Protein AF-A0A8H6ILG1-F1 (afdb_monomer)

Sequence (383 aa):
STLLLEAGDDTRDDPLTKLATGLTTLPLHDANSWSFWVRHQSASDEGELRNNQLTWKFPNGSYWVSNGAGAPAEAKLMGVWCPRGVTVGGSSVVNAMATFLPNDSEWDYVANITGDASWRRISEMIEKNHYLPEGTPGHGFDGHFETNLGNGSQYLDNPGLIDVYKAMVGSIGQDPEKVIEMLSSDPNFLGEDRDTTEGLWGLPFHAKANWERYSSRDYIYATLDAKKEKGSCKYPLTLSTTSLATKILFDEAEGARPKAIGVEYLKGACVYGADERHNATTKGEVKQAFACREVIVAGGAFNWPQILQLSGIGNREELEALDIKVIADLPGVGRNLQDNQEYPVVGHAQLNLTAEPNPNAPVCAKGQPDDPCLELWEKGLGP

InterPro domains:
  IPR000172 Glucose-methanol-choline oxidoreductase, N-terminal [PF00732] (237-340)
  IPR012132 Glucose-methanol-choline oxidoreductase [PTHR11552] (3-350)
  IPR036188 FAD/NAD(P)-binding domain superfamily [G3DSA:3.50.50.60] (1-365)
  IPR036188 FAD/NAD(P)-binding domain superfamily [SSF51905] (72-355)

Nearest PDB structures (foldseek):
  8il5-assembly1_A  TM=7.797E-01  e=4.054E-11  Phanerodontia chrysosporium
  4h7u-assembly1_A  TM=6.834E-01  e=1.759E-11  Macropsalliota meleagris
  8il4-assembly2_D-2  TM=7.835E-01  e=1.259E-10  Polyporus arcularius HHB13444
  8jm3-assembly1_A  TM=6.374E-01  e=6.301E-10  Prunus dulcis
  6jby-assembly1_A  TM=6.364E-01  e=7.100E-10  Prunus dulcis

Mean predicted aligned error: 6.46 Å

Foldseek 3Di:
DAEAEAQAAACVVQVLLFALLVQVPQLVDLRWKFKAADFPDPPPDLVSLVDQQWWWAAPVGDIDGGSPVVDDPRTHTRHHIDMWTGHQQINLSHDNLFDADDDVVVLVVVCVVVVNNCSSCVQQAAEQEDDDPPPQPQHHNPHPQYKYWDQLVVCVLFVVVLVVQLVVCVVVVHHSVCSSVALRADLRHDDPCSVPDDGRHHGMGSAHNLRTRDGVSVVLVCQQCDADPVRHRPDPYHYDYSKAWQEFDWDCPPPDQTDGFWTKTWRFHPQDPSRPPDDPPGGTDIDIDTDPPDDDDDPPLPVSLNRCLQHQAEAPVVSVVVVHHHSHHDPCRSPDDDDDDDDDDDDDDPDDRDRDDPPPADDAPSSDPPGPQSVCSVVSRHD

Solvent-accessible surface area (backbone atoms only — not comparable to full-atom values): 22101 Å² total; per-residue (Å²): 120,47,82,45,71,30,48,26,51,83,55,85,85,43,64,51,55,31,43,67,80,25,52,86,53,41,63,76,35,63,79,38,22,28,61,41,57,50,66,95,51,59,94,85,39,76,74,46,48,69,39,60,62,26,30,27,38,36,89,88,69,52,76,46,75,26,36,58,70,89,57,57,91,76,38,43,80,58,24,33,77,50,71,43,32,32,26,67,38,27,41,53,50,41,49,88,40,70,58,74,72,76,49,67,69,57,37,51,50,52,17,64,79,69,71,40,72,63,61,72,45,46,63,33,61,37,20,18,50,64,68,65,67,89,87,46,75,70,58,14,70,82,33,79,49,28,29,30,52,62,86,38,63,81,52,68,59,22,63,58,48,45,54,53,50,24,52,53,36,42,74,75,73,42,68,38,88,46,45,60,61,28,40,42,33,71,71,65,54,70,56,100,51,49,88,71,63,83,79,66,52,26,72,34,27,34,13,36,91,86,56,36,45,40,33,61,32,54,58,54,49,55,44,56,67,33,55,39,98,87,69,46,67,58,47,60,62,44,81,39,58,19,20,38,72,50,26,58,36,70,46,69,58,86,97,52,81,71,36,68,39,28,37,35,26,31,43,29,70,46,58,49,85,45,28,76,78,36,51,98,82,53,63,50,47,84,45,78,50,78,36,96,80,68,81,85,84,82,54,52,93,73,43,38,33,51,27,36,39,67,41,12,36,16,35,52,72,66,31,54,75,68,76,36,67,75,73,40,78,38,66,65,54,78,50,88,86,80,81,84,87,82,78,91,85,86,79,85,71,96,61,83,62,71,57,72,76,60,90,87,55,74,78,62,54,81,75,42,93,88,19,59,32,54,62,28,36,80,70,76,71,33,125

Radius of gyration: 24.08 Å; Cα contacts (8 Å, |Δi|>4): 654; chains: 1; bounding box: 63×50×61 Å

Structure (mmCIF, N/CA/C/O backbone):
data_AF-A0A8H6ILG1-F1
#
_entry.id   AF-A0A8H6ILG1-F1
#
loop_
_atom_site.group_PDB
_atom_site.id
_atom_site.type_symbol
_atom_site.label_atom_id
_atom_site.label_alt_id
_atom_site.label_comp_id
_atom_site.label_asym_id
_atom_site.label_entity_id
_atom_site.label_seq_id
_atom_site.pdbx_PDB_ins_code
_atom_site.Cartn_x
_atom_site.Cartn_y
_atom_site.Cartn_z
_atom_site.occupancy
_atom_site.B_iso_or_equiv
_atom_site.auth_seq_id
_atom_site.auth_comp_id
_atom_site.auth_asym_id
_atom_site.auth_atom_id
_atom_site.pdbx_PDB_model_num
ATOM 1 N N . SER A 1 1 ? -22.617 11.032 6.880 1.00 91.12 1 SER A N 1
ATOM 2 C CA . SER A 1 1 ? -21.202 11.421 6.962 1.00 91.12 1 SER A CA 1
ATOM 3 C C . SER A 1 1 ? -20.374 10.168 7.139 1.00 91.12 1 SER A C 1
ATOM 5 O O . SER A 1 1 ? -20.926 9.164 7.577 1.00 91.12 1 SER A O 1
ATOM 7 N N . THR A 1 2 ? -19.096 10.236 6.789 1.00 96.81 2 THR A N 1
ATOM 8 C CA . THR A 1 2 ? -18.113 9.158 6.923 1.00 96.81 2 THR A CA 1
ATOM 9 C C . THR A 1 2 ? -16.919 9.710 7.690 1.00 96.81 2 THR A C 1
ATOM 11 O O . THR A 1 2 ? -16.457 10.807 7.377 1.00 96.81 2 THR A O 1
ATOM 14 N N . LEU A 1 3 ? -16.444 8.976 8.695 1.00 98.12 3 LEU A N 1
ATOM 15 C CA . LEU A 1 3 ? -15.212 9.282 9.418 1.00 98.12 3 LEU A CA 1
ATOM 16 C C . LEU A 1 3 ? -14.124 8.316 8.949 1.00 98.12 3 LEU A C 1
ATOM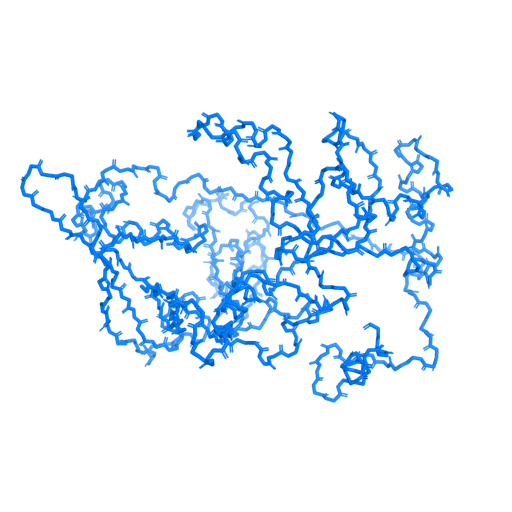 18 O O . LEU A 1 3 ? -14.300 7.106 9.063 1.00 98.12 3 LEU A O 1
ATOM 22 N N . LEU A 1 4 ? -13.020 8.858 8.448 1.00 97.94 4 LEU A N 1
ATOM 23 C CA . LEU A 1 4 ? -11.803 8.121 8.136 1.00 97.94 4 LEU A CA 1
ATOM 24 C C . LEU A 1 4 ? -10.785 8.367 9.252 1.00 97.94 4 LEU A C 1
ATOM 26 O O . LEU A 1 4 ? -10.387 9.510 9.490 1.00 97.94 4 LEU A O 1
ATOM 30 N N . LEU A 1 5 ? -10.400 7.298 9.947 1.00 97.69 5 LEU A N 1
ATOM 31 C CA . LEU A 1 5 ? -9.332 7.314 10.943 1.00 97.69 5 LEU A CA 1
ATOM 32 C C . LEU A 1 5 ? -8.036 6.861 10.271 1.00 97.69 5 LEU A C 1
ATOM 34 O O . LEU A 1 5 ? -7.987 5.762 9.728 1.00 97.69 5 LEU A O 1
ATOM 38 N N . GLU A 1 6 ? -7.014 7.706 10.322 1.00 96.00 6 GLU A N 1
ATOM 39 C CA . GLU A 1 6 ? -5.663 7.401 9.857 1.00 96.00 6 GLU A CA 1
ATOM 40 C C . GLU A 1 6 ? -4.721 7.466 11.057 1.00 96.00 6 GLU A C 1
ATOM 42 O O . GLU A 1 6 ? -4.732 8.446 11.804 1.00 96.00 6 GLU A O 1
ATOM 47 N N . ALA A 1 7 ? -3.927 6.421 11.265 1.00 93.81 7 ALA A N 1
ATOM 48 C CA . ALA A 1 7 ? -3.003 6.343 12.387 1.00 93.81 7 ALA A CA 1
ATOM 49 C C . ALA A 1 7 ? -1.766 7.227 12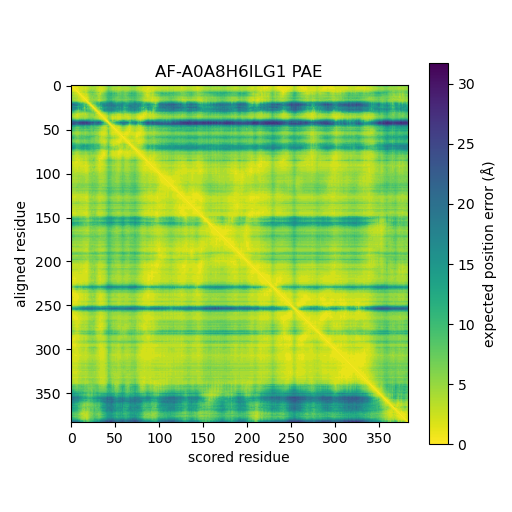.179 1.00 93.81 7 ALA A C 1
ATOM 51 O O . ALA A 1 7 ? -1.223 7.747 13.153 1.00 93.81 7 ALA A O 1
ATOM 52 N N . GLY A 1 8 ? -1.351 7.402 10.926 1.00 90.31 8 GLY A N 1
ATOM 53 C CA . GLY A 1 8 ? -0.235 8.239 10.521 1.00 90.31 8 GLY A CA 1
ATOM 54 C C . GLY A 1 8 ? -0.523 9.736 10.493 1.00 90.31 8 GLY A C 1
ATOM 55 O O . GLY A 1 8 ? -1.646 10.203 10.711 1.00 90.31 8 GLY A O 1
ATOM 56 N N . ASP A 1 9 ? 0.539 10.484 10.207 1.00 87.50 9 ASP A N 1
ATOM 57 C CA . ASP A 1 9 ? 0.499 11.925 9.971 1.00 87.50 9 ASP A CA 1
ATOM 58 C C . ASP A 1 9 ? -0.004 12.241 8.547 1.00 87.50 9 ASP A C 1
ATOM 60 O O . ASP A 1 9 ? -0.178 11.350 7.713 1.00 87.50 9 ASP A O 1
ATOM 64 N N . ASP A 1 10 ? -0.241 13.519 8.250 1.00 88.31 10 ASP A N 1
ATOM 65 C CA . ASP A 1 10 ? -0.501 13.999 6.887 1.00 88.31 10 ASP A CA 1
ATOM 66 C C . ASP A 1 10 ? 0.781 14.587 6.293 1.00 88.31 10 ASP A C 1
ATOM 68 O O . ASP A 1 10 ? 1.209 15.670 6.690 1.00 88.31 10 ASP A O 1
ATOM 72 N N . THR A 1 11 ? 1.390 13.879 5.342 1.00 85.31 11 THR A N 1
ATOM 73 C CA . THR A 1 11 ? 2.630 14.312 4.683 1.00 85.31 11 THR A CA 1
ATOM 74 C C . THR A 1 11 ? 2.393 14.869 3.280 1.00 85.31 11 THR A C 1
ATOM 76 O O . THR A 1 11 ? 3.296 14.891 2.451 1.00 85.31 11 THR A O 1
ATOM 79 N N . ARG A 1 12 ? 1.179 15.356 2.975 1.00 84.38 12 ARG A N 1
ATOM 80 C CA . ARG A 1 12 ? 0.837 15.919 1.650 1.00 84.38 12 ARG A CA 1
ATOM 81 C C . ARG A 1 12 ? 1.710 17.095 1.203 1.00 84.38 12 ARG A C 1
ATOM 83 O O . ARG A 1 12 ? 1.815 17.346 0.003 1.00 84.38 12 ARG A O 1
ATOM 90 N N . ASP A 1 13 ? 2.270 17.840 2.151 1.00 82.56 13 ASP A N 1
ATOM 91 C CA . ASP A 1 13 ? 3.081 19.027 1.873 1.00 82.56 13 ASP A CA 1
ATOM 92 C C . ASP A 1 13 ? 4.568 18.669 1.700 1.00 82.56 13 ASP A C 1
ATOM 94 O O . ASP A 1 13 ? 5.353 19.518 1.292 1.00 82.56 13 ASP A O 1
ATOM 98 N N . ASP A 1 14 ? 4.950 17.408 1.945 1.00 81.94 14 ASP A N 1
ATOM 99 C CA . ASP A 1 14 ? 6.295 16.903 1.677 1.00 81.94 14 ASP A CA 1
ATOM 100 C C . ASP A 1 14 ? 6.448 16.586 0.174 1.00 81.94 14 ASP A C 1
ATOM 102 O O . ASP A 1 14 ? 5.792 15.658 -0.324 1.00 81.94 14 ASP A O 1
ATOM 106 N N . PRO A 1 15 ? 7.297 17.323 -0.569 1.00 78.81 15 PRO A N 1
ATOM 107 C CA . PRO A 1 15 ? 7.504 17.099 -1.996 1.00 78.81 15 PRO A CA 1
ATOM 108 C C . PRO A 1 15 ? 8.065 15.706 -2.297 1.00 78.81 15 PRO A C 1
ATOM 110 O O . PRO A 1 15 ? 7.720 15.137 -3.332 1.00 78.81 15 PRO A O 1
ATOM 113 N N . LEU A 1 16 ? 8.842 15.096 -1.391 1.00 78.56 16 LEU A N 1
ATOM 114 C CA . LEU A 1 16 ? 9.379 13.749 -1.604 1.00 78.56 16 LEU A CA 1
ATOM 115 C C . LEU A 1 16 ? 8.256 12.738 -1.821 1.00 78.56 16 LEU A C 1
ATOM 117 O O . LEU A 1 16 ? 8.375 11.872 -2.680 1.00 78.56 16 LEU A O 1
ATOM 121 N N . THR A 1 17 ? 7.129 12.911 -1.128 1.00 82.31 17 THR A N 1
ATOM 122 C CA . THR A 1 17 ? 5.944 12.046 -1.235 1.00 82.31 17 THR A CA 1
ATOM 123 C C . THR A 1 17 ? 5.177 12.188 -2.553 1.00 82.31 17 THR A C 1
ATOM 125 O O . THR A 1 17 ? 4.172 11.505 -2.749 1.00 82.31 17 THR A O 1
ATOM 128 N N . LYS A 1 18 ? 5.608 13.092 -3.440 1.00 83.69 18 LYS A N 1
ATOM 129 C CA . LYS A 1 18 ? 5.038 13.329 -4.775 1.00 83.69 18 LYS A CA 1
ATOM 130 C C . LYS A 1 18 ? 6.015 12.976 -5.893 1.00 83.69 18 LYS A C 1
ATOM 132 O O . LYS A 1 18 ? 5.580 12.712 -7.008 1.00 83.69 18 LYS A O 1
ATOM 137 N N . LEU A 1 19 ? 7.315 12.955 -5.607 1.00 78.88 19 LEU A N 1
ATOM 138 C CA . LEU A 1 19 ? 8.342 12.665 -6.599 1.00 78.88 19 LEU A CA 1
ATOM 139 C C . LEU A 1 19 ? 8.470 11.165 -6.854 1.00 78.88 19 LEU A C 1
ATOM 141 O O . LEU A 1 19 ? 8.576 10.352 -5.931 1.00 78.88 19 LEU A O 1
ATOM 145 N N . ALA A 1 20 ? 8.582 10.813 -8.131 1.00 69.62 20 ALA A N 1
ATOM 146 C CA . ALA A 1 20 ? 8.884 9.455 -8.556 1.00 69.62 20 ALA A CA 1
ATOM 147 C C . ALA A 1 20 ? 10.245 8.957 -8.022 1.00 69.62 20 ALA A C 1
ATOM 149 O O . ALA A 1 20 ? 10.396 7.804 -7.616 1.00 69.62 20 ALA A O 1
ATOM 150 N N . THR A 1 21 ? 11.227 9.858 -7.945 1.00 63.06 21 THR A N 1
ATOM 151 C CA . THR A 1 21 ? 12.605 9.591 -7.498 1.00 63.06 21 THR A CA 1
ATOM 152 C C . THR A 1 21 ? 12.757 9.435 -5.981 1.00 63.06 21 THR A C 1
ATOM 154 O O . THR A 1 21 ? 13.784 8.922 -5.525 1.00 63.06 21 THR A O 1
ATOM 157 N N . GLY A 1 22 ? 11.731 9.789 -5.193 1.00 56.91 22 GLY A N 1
ATOM 158 C CA . GLY A 1 22 ? 11.708 9.615 -3.733 1.00 56.91 22 GLY A CA 1
ATOM 159 C C . GLY A 1 22 ? 11.769 8.150 -3.278 1.00 56.91 22 GLY A C 1
ATOM 160 O O . GLY A 1 22 ? 11.962 7.871 -2.098 1.00 56.91 22 GLY A O 1
ATOM 161 N N . LEU A 1 23 ? 11.658 7.198 -4.209 1.00 56.78 23 LEU A N 1
ATOM 162 C CA . LEU A 1 23 ? 11.645 5.761 -3.947 1.00 56.78 23 LEU A CA 1
ATOM 163 C C . LEU A 1 23 ? 12.811 5.252 -3.090 1.00 56.78 23 LEU A C 1
ATOM 165 O O . LEU A 1 23 ? 12.641 4.372 -2.252 1.00 56.78 23 LEU A O 1
ATOM 169 N N . THR A 1 24 ? 14.005 5.799 -3.314 1.00 55.28 24 THR A N 1
ATOM 170 C CA . THR A 1 24 ? 15.230 5.316 -2.657 1.00 55.28 24 THR A CA 1
ATOM 171 C C . THR A 1 24 ? 15.417 5.861 -1.241 1.00 55.28 24 THR A C 1
ATOM 173 O O . THR A 1 24 ? 16.261 5.356 -0.505 1.00 55.28 24 THR A O 1
ATOM 176 N N . THR A 1 25 ? 14.639 6.873 -0.847 1.00 57.50 25 THR A N 1
ATOM 177 C CA . THR A 1 25 ? 14.811 7.599 0.420 1.00 57.50 25 THR A CA 1
ATOM 178 C C . THR A 1 25 ? 13.567 7.553 1.308 1.00 57.50 25 THR A C 1
ATOM 180 O O . THR A 1 25 ? 13.701 7.455 2.524 1.00 57.50 25 THR A O 1
ATOM 183 N N . LEU A 1 26 ? 12.358 7.552 0.738 1.00 58.62 26 LEU A N 1
ATOM 184 C CA . LEU A 1 26 ? 11.092 7.629 1.479 1.00 58.62 26 LEU A CA 1
ATOM 185 C C . LEU A 1 26 ? 10.815 6.466 2.444 1.00 58.62 26 LEU A C 1
ATOM 187 O O . LEU A 1 26 ? 10.405 6.747 3.571 1.00 58.62 26 LEU A O 1
ATOM 191 N N . PRO A 1 27 ? 11.025 5.182 2.079 1.00 56.62 27 PRO A N 1
ATOM 192 C CA . PRO A 1 27 ? 10.771 4.075 3.006 1.00 56.62 27 PRO A CA 1
ATOM 193 C C . PRO A 1 27 ? 11.691 4.096 4.236 1.00 56.62 27 PRO A C 1
ATOM 195 O O . PRO A 1 27 ? 11.385 3.453 5.239 1.00 56.62 27 PRO A O 1
ATOM 198 N N . LEU A 1 28 ? 12.803 4.835 4.154 1.00 56.53 28 LEU A N 1
ATOM 199 C CA . LEU A 1 28 ? 13.818 4.973 5.199 1.00 56.53 28 LEU A CA 1
ATOM 200 C C . LEU A 1 28 ? 13.576 6.180 6.121 1.00 56.53 28 LEU A C 1
ATOM 202 O O . LEU A 1 28 ? 14.348 6.385 7.052 1.00 56.53 28 LEU A O 1
ATOM 206 N N . HIS A 1 29 ? 12.543 6.990 5.869 1.00 66.38 29 HIS A N 1
ATOM 207 C CA . HIS A 1 29 ? 12.172 8.092 6.752 1.00 66.38 29 HIS A CA 1
ATOM 208 C C . HIS A 1 29 ? 11.148 7.632 7.795 1.00 66.38 29 HIS A C 1
ATOM 210 O O . HIS A 1 29 ? 10.000 7.352 7.451 1.00 66.38 29 HIS A O 1
ATOM 216 N N . ASP A 1 30 ? 11.526 7.687 9.075 1.00 67.38 30 ASP A N 1
ATOM 217 C CA . ASP A 1 30 ? 10.704 7.286 10.233 1.00 67.38 30 ASP A CA 1
ATOM 218 C C . ASP A 1 30 ? 9.315 7.949 10.296 1.00 67.38 30 ASP A C 1
ATOM 220 O O . ASP A 1 30 ? 8.415 7.472 10.980 1.00 67.38 30 ASP A O 1
ATOM 224 N N . ALA A 1 31 ? 9.130 9.083 9.613 1.00 75.19 31 ALA A N 1
ATOM 225 C CA . ALA A 1 31 ? 7.851 9.787 9.558 1.00 75.19 31 ALA A CA 1
ATOM 226 C C . ALA A 1 31 ? 6.834 9.156 8.591 1.00 75.19 31 ALA A C 1
ATOM 228 O O . ALA A 1 31 ? 5.642 9.414 8.728 1.00 75.19 31 ALA A O 1
ATOM 229 N N . ASN A 1 32 ? 7.299 8.358 7.624 1.00 77.88 32 ASN A N 1
ATOM 230 C CA . ASN A 1 32 ? 6.495 7.816 6.527 1.00 77.88 32 ASN A CA 1
ATOM 231 C C . ASN A 1 32 ? 6.465 6.280 6.503 1.00 77.88 32 ASN A C 1
ATOM 233 O O . ASN A 1 32 ? 5.758 5.711 5.667 1.00 77.88 32 ASN A O 1
ATOM 237 N N . SER A 1 33 ? 7.193 5.592 7.391 1.00 85.62 33 SER A N 1
ATOM 238 C CA . SER A 1 33 ? 7.184 4.128 7.482 1.00 85.62 33 SER A CA 1
ATOM 239 C C . SER A 1 33 ? 7.031 3.592 8.913 1.00 85.62 33 SER A C 1
ATOM 241 O O . SER A 1 33 ? 7.457 4.188 9.898 1.00 85.62 33 SER A O 1
ATOM 243 N N . TRP A 1 34 ? 6.374 2.439 9.021 1.00 89.88 34 TRP A N 1
ATOM 244 C CA . TRP A 1 34 ? 6.358 1.591 10.208 1.00 89.88 34 TRP A CA 1
ATOM 245 C C . TRP A 1 34 ? 7.176 0.337 9.962 1.00 89.88 34 TRP A C 1
ATOM 247 O O . TRP A 1 34 ? 7.113 -0.243 8.875 1.00 89.88 34 TRP A O 1
ATOM 257 N N . SER A 1 35 ? 7.871 -0.118 11.000 1.00 87.62 35 SER A N 1
ATOM 258 C CA . SER A 1 35 ? 8.728 -1.299 10.949 1.00 87.62 35 SER A CA 1
ATOM 259 C C . SER A 1 35 ? 8.025 -2.508 11.561 1.00 87.62 35 SER A C 1
ATOM 261 O O . SER A 1 35 ? 7.898 -2.617 12.783 1.00 87.62 35 SER A O 1
ATOM 263 N N . PHE A 1 36 ? 7.614 -3.453 10.713 1.00 90.06 36 PHE A N 1
ATOM 264 C CA . PHE A 1 36 ? 7.174 -4.780 11.147 1.00 90.06 36 PHE A CA 1
ATOM 265 C C . PHE A 1 36 ? 8.320 -5.781 11.035 1.00 90.06 36 PHE A C 1
ATOM 267 O O . PHE A 1 36 ? 9.179 -5.674 10.159 1.00 90.06 36 PHE A O 1
ATOM 274 N N . TRP A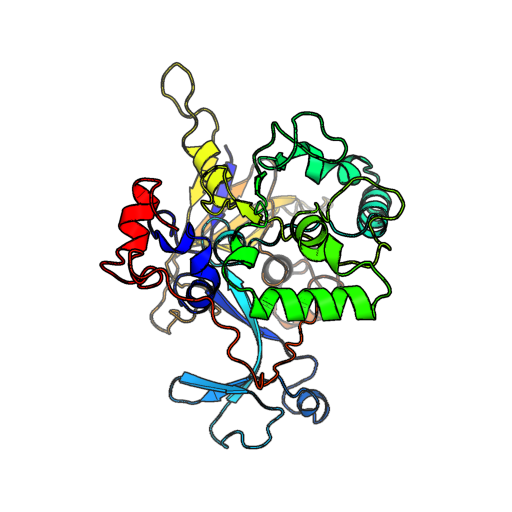 1 37 ? 8.316 -6.769 11.927 1.00 89.00 37 TRP A N 1
ATOM 275 C CA . TRP A 1 37 ? 9.334 -7.811 11.984 1.00 89.00 37 TRP A CA 1
ATOM 276 C C . TRP A 1 37 ? 8.652 -9.171 12.001 1.00 89.00 37 TRP A C 1
ATOM 278 O O . TRP A 1 37 ? 7.960 -9.509 12.963 1.00 89.00 37 TRP A O 1
ATOM 288 N N . VAL A 1 38 ? 8.827 -9.936 10.929 1.00 88.62 38 VAL A N 1
ATOM 289 C CA . VAL A 1 38 ? 8.180 -11.237 10.750 1.00 88.62 38 VAL A CA 1
ATOM 290 C C . VAL A 1 38 ? 9.160 -12.344 11.103 1.00 88.62 38 VAL A C 1
ATOM 292 O O . VAL A 1 38 ? 10.323 -12.309 10.708 1.00 88.62 38 VAL A O 1
ATOM 295 N N . ARG A 1 39 ? 8.686 -13.335 11.856 1.00 85.81 39 ARG A N 1
ATOM 296 C CA . ARG A 1 39 ? 9.422 -14.568 12.144 1.00 85.81 39 ARG A CA 1
ATOM 297 C C . ARG A 1 39 ? 8.569 -15.748 11.737 1.00 85.81 39 ARG A C 1
ATOM 299 O O . ARG A 1 39 ? 7.352 -15.703 11.915 1.00 85.81 39 ARG A O 1
ATOM 306 N N . HIS A 1 40 ? 9.197 -16.782 11.198 1.00 78.62 40 HIS A N 1
ATOM 307 C CA . HIS A 1 40 ? 8.484 -17.997 10.819 1.00 78.62 40 HIS A CA 1
ATOM 308 C C . HIS A 1 40 ? 8.368 -18.968 11.999 1.00 78.62 40 HIS A C 1
ATOM 310 O O . HIS A 1 40 ? 7.370 -19.672 12.142 1.00 78.62 40 HIS A O 1
ATOM 316 N N . GLN A 1 41 ? 9.383 -18.987 12.859 1.00 73.00 41 GLN A N 1
ATOM 317 C CA . GLN A 1 41 ? 9.489 -19.831 14.041 1.00 73.00 41 GLN A CA 1
ATOM 318 C C . GLN A 1 41 ? 9.875 -18.991 15.264 1.00 73.00 41 GLN A C 1
ATOM 320 O O . GLN A 1 41 ? 10.134 -17.785 15.177 1.00 73.00 41 GLN A O 1
ATOM 325 N N . SER A 1 42 ? 9.868 -19.607 16.446 1.00 65.44 42 SER A N 1
ATOM 326 C CA . SER A 1 42 ? 10.296 -18.900 17.650 1.00 65.44 42 SER A CA 1
ATOM 327 C C . SER A 1 42 ? 11.792 -18.562 17.550 1.00 65.44 42 SER A C 1
ATOM 329 O O . SER A 1 42 ? 12.565 -19.273 16.914 1.00 65.44 42 SER A O 1
ATOM 331 N N . ALA A 1 43 ? 12.233 -17.466 18.177 1.00 56.47 43 ALA A N 1
ATOM 332 C CA . ALA A 1 43 ? 13.627 -17.001 18.085 1.00 56.47 43 ALA A CA 1
ATOM 333 C C . ALA A 1 43 ? 14.669 -17.984 18.657 1.00 56.47 43 ALA A C 1
ATOM 335 O O . ALA A 1 43 ? 15.865 -17.770 18.476 1.00 56.47 43 ALA A O 1
ATOM 336 N N . SER A 1 44 ? 14.225 -19.024 19.368 1.00 59.88 44 SER A N 1
ATOM 337 C CA . SER A 1 44 ? 15.061 -20.102 19.896 1.00 59.88 44 SER A CA 1
ATOM 338 C C . SER A 1 44 ? 15.248 -21.272 18.930 1.00 59.88 44 SER A C 1
ATOM 340 O O . SER A 1 44 ? 16.025 -22.174 19.238 1.00 59.88 44 SER A O 1
ATOM 342 N N . ASP A 1 45 ? 14.556 -21.283 17.789 1.00 65.81 45 ASP A N 1
ATOM 343 C CA . ASP A 1 45 ? 14.587 -22.413 16.867 1.00 65.81 45 ASP A CA 1
ATOM 344 C C . ASP A 1 45 ? 15.725 -22.252 15.852 1.00 65.81 45 ASP A C 1
ATOM 346 O O . ASP A 1 45 ? 15.769 -21.286 15.088 1.00 65.81 45 ASP A O 1
ATOM 350 N N . GLU A 1 46 ? 16.619 -23.246 15.774 1.00 74.94 46 GLU A N 1
ATOM 351 C CA . GLU A 1 46 ? 17.658 -23.346 14.729 1.00 74.94 46 GLU A CA 1
ATOM 352 C C . GLU A 1 46 ? 17.080 -23.201 13.309 1.00 74.94 46 GLU A C 1
ATOM 354 O O . GLU A 1 46 ? 17.780 -22.817 12.372 1.00 74.94 46 GLU A O 1
ATOM 359 N N . GLY A 1 47 ? 15.788 -23.497 13.136 1.00 80.06 47 GLY A N 1
ATOM 360 C CA . GLY A 1 47 ? 15.101 -23.359 11.863 1.00 80.06 47 GLY A CA 1
ATOM 361 C C . GLY A 1 47 ? 14.893 -21.914 11.404 1.00 80.06 47 GLY A C 1
ATOM 362 O O . GLY A 1 47 ? 14.919 -21.698 10.190 1.00 80.06 47 GLY A O 1
ATOM 363 N N . GLU A 1 48 ? 14.764 -20.942 12.316 1.00 84.75 48 GLU A N 1
ATOM 364 C CA . GLU A 1 48 ? 14.685 -19.515 11.965 1.00 84.75 48 GLU A CA 1
ATOM 365 C C . GLU A 1 48 ? 16.031 -19.047 11.392 1.00 84.75 48 GLU A C 1
ATOM 367 O O . GLU A 1 48 ? 16.079 -18.411 10.341 1.00 84.75 48 GLU A O 1
ATOM 372 N N . LEU A 1 49 ? 17.140 -19.490 11.999 1.00 86.81 49 LEU A N 1
ATOM 373 C CA . LEU A 1 49 ? 18.519 -19.214 11.567 1.00 86.81 49 LEU A CA 1
ATOM 374 C C . LEU A 1 49 ? 18.910 -19.895 10.241 1.00 86.81 49 LEU A C 1
ATOM 376 O O . LEU A 1 49 ? 20.063 -19.841 9.831 1.00 86.81 49 LEU A O 1
ATOM 380 N N . ARG A 1 50 ? 17.983 -20.531 9.519 1.00 86.38 50 ARG A N 1
ATOM 381 C CA . ARG A 1 50 ? 18.211 -20.881 8.104 1.00 86.38 50 ARG A CA 1
ATOM 382 C C . ARG A 1 50 ? 17.977 -19.698 7.171 1.00 86.38 50 ARG A C 1
ATOM 384 O O . ARG A 1 50 ? 18.422 -19.728 6.026 1.00 86.38 50 ARG A O 1
ATOM 391 N N . ASN A 1 51 ? 17.281 -18.666 7.641 1.00 86.19 51 ASN A N 1
ATOM 392 C CA . ASN A 1 51 ? 17.014 -17.474 6.861 1.00 86.19 51 ASN A CA 1
ATOM 393 C C . ASN A 1 51 ? 18.205 -16.503 6.930 1.00 86.19 51 ASN A C 1
ATOM 395 O O . ASN A 1 51 ? 18.542 -15.980 7.988 1.00 86.19 51 ASN A O 1
ATOM 399 N N . ASN A 1 52 ? 18.830 -16.228 5.784 1.00 86.88 52 ASN A N 1
ATOM 400 C CA . ASN A 1 52 ? 19.959 -15.294 5.684 1.00 86.88 52 ASN A CA 1
ATOM 401 C C . ASN A 1 52 ? 19.552 -13.815 5.773 1.00 86.88 52 ASN A C 1
ATOM 403 O O . ASN A 1 52 ? 20.427 -12.960 5.866 1.00 86.88 52 ASN A O 1
ATOM 407 N N . GLN A 1 53 ? 18.251 -13.521 5.759 1.00 87.31 53 GLN A N 1
ATOM 408 C CA . GLN A 1 53 ? 17.679 -12.173 5.757 1.00 87.31 53 GLN A CA 1
ATOM 409 C C . GLN A 1 53 ? 17.085 -11.778 7.120 1.00 87.31 53 GLN A C 1
ATOM 411 O O . GLN A 1 53 ? 16.207 -10.920 7.198 1.00 87.31 53 GLN A O 1
ATOM 416 N N . LEU A 1 54 ? 17.524 -12.416 8.209 1.00 90.44 54 LEU A N 1
ATOM 417 C CA . LEU A 1 54 ? 17.113 -12.002 9.548 1.00 90.44 54 LEU A CA 1
ATOM 418 C C . LEU A 1 54 ? 17.833 -10.723 9.961 1.00 90.44 54 LEU A C 1
ATOM 420 O O . LEU A 1 54 ? 19.055 -10.617 9.855 1.00 90.44 54 LEU A O 1
ATOM 424 N N . THR A 1 55 ? 17.072 -9.791 10.520 1.00 91.62 55 THR A N 1
ATOM 425 C CA . THR A 1 55 ? 17.596 -8.540 11.053 1.00 91.62 55 THR A CA 1
ATOM 426 C C . THR A 1 55 ? 17.810 -8.627 12.559 1.00 91.62 55 THR A C 1
ATOM 428 O O . THR A 1 55 ? 16.948 -9.085 13.314 1.00 91.62 55 THR A O 1
ATOM 431 N N . TRP A 1 56 ? 18.952 -8.117 13.004 1.00 92.00 56 TRP A N 1
ATOM 432 C CA . TRP A 1 56 ? 19.397 -8.028 14.388 1.00 92.00 56 TRP A CA 1
ATOM 433 C C . TRP A 1 56 ? 19.564 -6.557 14.765 1.00 92.00 56 TRP A C 1
ATOM 435 O O . TRP A 1 56 ? 20.262 -5.823 14.069 1.00 92.00 56 TRP A O 1
ATOM 445 N N . LYS A 1 57 ? 18.928 -6.111 15.852 1.00 90.94 57 LYS A N 1
ATOM 446 C CA . LYS A 1 57 ? 18.989 -4.722 16.327 1.00 90.94 57 LYS A CA 1
ATOM 447 C C . LYS A 1 57 ? 19.972 -4.581 17.481 1.00 90.94 57 LYS A C 1
ATOM 449 O O . LYS A 1 57 ? 19.888 -5.305 18.471 1.00 90.94 57 LYS A O 1
ATOM 454 N N . PHE A 1 58 ? 20.872 -3.620 17.367 1.00 89.75 58 PHE A N 1
ATOM 455 C CA . PHE A 1 58 ? 21.881 -3.307 18.370 1.00 89.75 58 PHE A CA 1
ATOM 456 C C . PHE A 1 58 ? 21.308 -2.403 19.467 1.00 89.75 58 PHE A C 1
ATOM 458 O O . PHE A 1 58 ? 20.350 -1.663 19.218 1.00 89.75 58 PHE A O 1
ATOM 465 N N . PRO A 1 59 ? 21.936 -2.357 20.658 1.00 86.31 59 PRO A N 1
ATOM 466 C CA . PRO A 1 59 ? 21.565 -1.404 21.705 1.00 86.31 59 PRO A CA 1
ATOM 467 C C . PRO A 1 59 ? 21.662 0.068 21.278 1.00 86.31 59 PRO A C 1
ATOM 469 O O . PRO A 1 59 ? 20.907 0.898 21.772 1.00 86.31 59 PRO A O 1
ATOM 472 N N . ASN A 1 60 ? 22.569 0.398 20.352 1.00 86.25 60 ASN A N 1
ATOM 473 C CA . ASN A 1 60 ? 22.719 1.747 19.792 1.00 86.25 60 ASN A CA 1
ATOM 474 C C . ASN A 1 60 ? 21.682 2.074 18.691 1.00 86.25 60 ASN A C 1
ATOM 476 O O . ASN A 1 60 ? 21.729 3.164 18.130 1.00 86.25 60 ASN A O 1
ATOM 480 N N . GLY A 1 61 ? 20.785 1.137 18.360 1.00 83.88 61 GLY A N 1
ATOM 481 C CA . GLY A 1 61 ? 19.750 1.296 17.342 1.00 83.88 61 GLY A CA 1
ATOM 482 C C . GLY A 1 61 ? 20.123 0.834 15.931 1.00 83.88 61 GLY A C 1
ATOM 483 O O . GLY A 1 61 ? 19.211 0.687 15.123 1.00 83.88 61 GLY A O 1
ATOM 484 N N . SER A 1 62 ? 21.398 0.551 15.626 1.00 86.88 62 SER A N 1
ATOM 485 C CA . SER A 1 62 ? 21.790 0.058 14.296 1.00 86.88 62 SER A CA 1
ATOM 486 C C . SER A 1 62 ? 21.295 -1.368 14.036 1.00 86.88 62 SER A C 1
ATOM 488 O O . SER A 1 62 ? 20.926 -2.090 14.965 1.00 86.88 62 SER A O 1
ATOM 490 N N . TYR A 1 63 ? 21.321 -1.789 12.771 1.00 89.50 63 TYR A N 1
ATOM 491 C CA . TYR A 1 63 ? 20.853 -3.103 12.331 1.00 89.50 63 TYR A CA 1
ATOM 492 C C . TYR A 1 63 ? 21.979 -3.928 11.688 1.00 89.50 63 TYR A C 1
ATOM 494 O O . TYR A 1 63 ? 22.891 -3.375 11.076 1.00 89.50 63 TYR A O 1
ATOM 502 N N . TRP A 1 64 ? 21.899 -5.255 11.804 1.00 89.56 64 TRP A N 1
ATOM 503 C CA . TRP A 1 64 ? 22.732 -6.226 11.087 1.00 89.56 64 TRP A CA 1
ATOM 504 C C . TRP A 1 64 ? 21.855 -7.294 10.456 1.00 89.56 64 TRP A C 1
ATOM 506 O O . TRP A 1 64 ? 20.920 -7.767 11.097 1.00 89.56 64 TRP A O 1
ATOM 516 N N . VAL A 1 65 ? 22.156 -7.680 9.219 1.00 90.31 65 VAL A N 1
ATOM 517 C CA . VAL A 1 65 ? 21.377 -8.678 8.484 1.00 90.31 65 VAL A CA 1
ATOM 518 C C . VAL A 1 65 ? 22.236 -9.911 8.253 1.00 90.31 65 VAL A C 1
ATOM 520 O O . VAL A 1 65 ? 23.237 -9.855 7.540 1.00 90.31 65 VAL A O 1
ATOM 523 N N . SER A 1 66 ? 21.864 -11.017 8.891 1.00 88.38 66 SER A N 1
ATOM 524 C CA . SER A 1 66 ? 22.453 -12.336 8.659 1.00 88.38 66 SER A CA 1
ATOM 525 C C . SER A 1 66 ? 21.598 -13.423 9.297 1.00 88.38 66 SER A C 1
ATOM 527 O O . SER A 1 66 ? 20.768 -13.159 10.165 1.00 88.38 66 SER A O 1
ATOM 529 N N . ASN A 1 67 ? 21.885 -14.681 8.979 1.00 87.44 67 ASN A N 1
ATOM 530 C CA . ASN A 1 67 ? 21.336 -15.847 9.673 1.00 87.44 67 ASN A CA 1
ATOM 531 C C . ASN A 1 67 ? 21.875 -16.057 11.109 1.00 87.44 67 ASN A C 1
ATOM 533 O O . ASN A 1 67 ? 21.951 -17.182 11.594 1.00 87.44 67 ASN A O 1
ATOM 537 N N . GLY A 1 68 ? 22.322 -14.993 11.779 1.00 83.56 68 GLY A N 1
ATOM 538 C CA . GLY A 1 68 ? 23.013 -15.041 13.068 1.00 83.56 68 GLY A CA 1
ATOM 539 C C . GLY A 1 68 ? 24.531 -15.175 12.947 1.00 83.56 68 GLY A C 1
ATOM 540 O O . GLY A 1 68 ? 25.248 -14.834 13.887 1.00 83.56 68 GLY A O 1
ATOM 541 N N . ALA A 1 69 ? 25.063 -15.576 11.785 1.00 84.44 69 ALA A N 1
ATOM 542 C CA . ALA A 1 69 ? 26.504 -15.562 11.556 1.00 84.44 69 ALA A CA 1
ATOM 543 C C . ALA A 1 69 ? 27.054 -14.131 11.671 1.00 84.44 69 ALA A C 1
ATOM 545 O O . ALA A 1 69 ? 26.578 -13.208 11.003 1.00 84.44 69 ALA A O 1
ATOM 546 N N . GLY A 1 70 ? 28.045 -13.948 12.546 1.00 82.69 70 GLY A N 1
ATOM 547 C CA . GLY A 1 70 ? 28.688 -12.654 12.784 1.00 82.69 70 GLY A CA 1
ATOM 548 C C . GLY A 1 70 ? 27.818 -11.613 13.497 1.00 82.69 70 GLY A C 1
ATOM 549 O O . GLY A 1 70 ? 28.294 -10.498 13.696 1.00 82.69 70 GLY A O 1
ATOM 550 N N . ALA A 1 71 ? 26.585 -11.951 13.896 1.00 82.31 71 ALA A N 1
ATOM 551 C CA . ALA A 1 71 ? 25.757 -11.056 14.696 1.00 82.31 71 ALA A CA 1
ATOM 552 C C . ALA A 1 71 ? 26.385 -10.897 16.098 1.00 82.31 71 ALA A C 1
ATOM 554 O O . ALA A 1 71 ? 26.681 -11.906 16.746 1.00 82.31 71 ALA A O 1
ATOM 555 N N . PRO A 1 72 ? 26.621 -9.664 16.582 1.00 80.25 72 PRO A N 1
ATOM 556 C CA . PRO A 1 72 ? 27.179 -9.445 17.916 1.00 80.25 72 PRO A CA 1
ATOM 557 C C . PRO A 1 72 ? 26.275 -9.991 19.021 1.00 80.25 72 PRO A C 1
ATOM 559 O O . PRO A 1 72 ? 25.052 -9.997 18.888 1.00 80.25 72 PRO A O 1
ATOM 562 N N . ALA A 1 73 ? 26.873 -10.429 20.130 1.00 84.62 73 ALA A N 1
ATOM 563 C CA . ALA A 1 73 ? 26.151 -11.095 21.216 1.00 84.62 73 ALA A CA 1
ATOM 564 C C . ALA A 1 73 ? 25.101 -10.189 21.891 1.00 84.62 73 ALA A C 1
ATOM 566 O O . ALA A 1 73 ? 24.114 -10.675 22.436 1.00 84.62 73 ALA A O 1
ATOM 567 N N . GLU A 1 74 ? 25.309 -8.874 21.856 1.00 89.56 74 GLU A N 1
ATOM 568 C CA . GLU A 1 74 ? 24.400 -7.856 22.379 1.00 89.56 74 GLU A CA 1
ATOM 569 C C . GLU A 1 74 ? 23.247 -7.496 21.427 1.00 89.56 74 GLU A C 1
ATOM 571 O O . GLU A 1 74 ? 22.339 -6.759 21.821 1.00 89.56 74 GLU A O 1
ATOM 576 N N . ALA A 1 75 ? 23.274 -7.975 20.179 1.00 90.88 75 ALA A N 1
ATOM 577 C CA . ALA A 1 75 ? 22.236 -7.682 19.205 1.00 90.88 75 ALA A CA 1
ATOM 578 C C . ALA A 1 75 ? 21.005 -8.571 19.438 1.00 90.88 75 ALA A C 1
ATOM 580 O O . ALA A 1 75 ? 21.091 -9.786 19.613 1.00 90.88 75 ALA A O 1
ATOM 581 N N . LYS A 1 76 ? 19.821 -7.961 19.410 1.00 90.88 76 LYS A N 1
ATOM 582 C CA . LYS A 1 76 ? 18.544 -8.658 19.555 1.00 90.88 76 LYS A CA 1
ATOM 583 C C . LYS A 1 76 ? 18.031 -9.078 18.183 1.00 90.88 76 LYS A C 1
ATOM 585 O O . LYS A 1 76 ? 17.794 -8.219 17.336 1.00 90.88 76 LYS A O 1
ATOM 590 N N . LEU A 1 77 ? 17.773 -10.370 17.985 1.00 90.81 77 LEU A N 1
ATOM 591 C CA . LEU A 1 77 ? 17.062 -10.846 16.798 1.00 90.81 77 LEU A CA 1
ATOM 592 C C . LEU A 1 77 ? 15.679 -10.186 16.724 1.00 90.81 77 LEU A C 1
ATOM 594 O O . LEU A 1 77 ? 14.888 -10.286 17.669 1.00 90.81 77 LEU A O 1
ATOM 598 N N . MET A 1 78 ? 15.387 -9.534 15.600 1.00 90.75 78 MET A N 1
ATOM 599 C CA . MET A 1 78 ? 14.112 -8.880 15.310 1.00 90.75 78 MET A CA 1
ATOM 600 C C . MET A 1 78 ? 13.232 -9.748 14.410 1.00 90.75 78 MET A C 1
ATOM 602 O O . MET A 1 78 ? 12.078 -9.967 14.771 1.00 90.75 78 MET A O 1
ATOM 606 N N . GLY A 1 79 ? 13.777 -10.303 13.327 1.00 91.19 79 GLY A N 1
ATOM 607 C CA . GLY A 1 79 ? 13.051 -11.057 12.292 1.00 91.19 79 GLY A CA 1
ATOM 608 C C . GLY A 1 79 ? 13.348 -10.501 10.898 1.00 91.19 79 GLY A C 1
ATOM 609 O O . GLY A 1 79 ? 14.232 -9.659 10.755 1.00 91.19 79 GLY A O 1
ATOM 610 N N . VAL A 1 80 ? 12.610 -10.940 9.883 1.00 89.81 80 VAL A N 1
ATOM 611 C CA . VAL A 1 80 ? 12.630 -10.326 8.547 1.00 89.81 80 VAL A CA 1
ATOM 612 C C . VAL A 1 80 ? 11.928 -8.974 8.617 1.00 89.81 80 VAL A C 1
ATOM 614 O O . VAL A 1 80 ? 10.826 -8.870 9.159 1.00 89.81 80 VAL A O 1
ATOM 617 N N . TRP A 1 81 ? 12.573 -7.933 8.099 1.00 88.44 81 TRP A N 1
ATOM 618 C CA . TRP A 1 81 ? 12.016 -6.584 8.090 1.00 88.44 81 TRP A CA 1
ATOM 619 C C . TRP A 1 81 ? 10.950 -6.428 7.003 1.00 88.44 81 TRP A C 1
ATOM 621 O O . TRP A 1 81 ? 11.221 -6.670 5.830 1.00 88.44 81 TRP A O 1
ATOM 631 N N . CYS A 1 82 ? 9.754 -5.984 7.384 1.00 88.94 82 CYS A N 1
ATOM 632 C CA . CYS A 1 82 ? 8.633 -5.756 6.474 1.00 88.94 82 CYS A CA 1
ATOM 633 C C . CYS A 1 82 ? 8.052 -4.348 6.689 1.00 88.94 82 CYS A C 1
ATOM 635 O O . CYS A 1 82 ? 7.027 -4.205 7.361 1.00 88.94 82 CYS A O 1
ATOM 637 N N . PRO A 1 83 ? 8.679 -3.284 6.160 1.00 88.12 83 PRO A N 1
ATOM 638 C CA . PRO A 1 83 ? 8.182 -1.930 6.360 1.00 88.12 83 PRO A CA 1
ATOM 639 C C . PRO A 1 83 ? 6.836 -1.696 5.654 1.00 88.12 83 PRO A C 1
ATOM 641 O O . PRO A 1 83 ? 6.528 -2.317 4.629 1.00 88.12 83 PRO A O 1
ATOM 644 N N . ARG A 1 84 ? 6.015 -0.787 6.191 1.00 90.31 84 ARG A N 1
ATOM 645 C CA . ARG A 1 84 ? 4.741 -0.347 5.586 1.00 90.31 84 ARG A CA 1
ATOM 646 C C . ARG A 1 84 ? 4.609 1.170 5.657 1.00 90.31 84 ARG A C 1
ATOM 648 O O . ARG A 1 84 ? 5.057 1.767 6.626 1.00 90.31 84 ARG A O 1
ATOM 655 N N . GLY A 1 85 ? 3.999 1.786 4.643 1.00 89.38 85 GLY A N 1
ATOM 656 C CA . GLY A 1 85 ? 3.804 3.237 4.623 1.00 89.38 85 GLY A CA 1
ATOM 657 C C . GLY A 1 85 ? 2.818 3.700 5.696 1.00 89.38 85 GLY A C 1
ATOM 658 O O . GLY A 1 85 ? 1.748 3.104 5.828 1.00 89.38 85 GLY A O 1
ATOM 659 N N . VAL A 1 86 ? 3.159 4.767 6.421 1.00 86.75 86 VAL A N 1
ATOM 660 C CA . VAL A 1 86 ? 2.316 5.400 7.446 1.00 86.75 86 VAL A CA 1
ATOM 661 C C . VAL A 1 86 ? 2.090 6.872 7.121 1.00 86.75 86 VAL A C 1
ATOM 663 O O . VAL A 1 86 ? 2.888 7.749 7.419 1.00 86.75 86 VAL A O 1
ATOM 666 N N . THR A 1 87 ? 0.959 7.143 6.495 1.00 90.50 87 THR A N 1
ATOM 667 C CA . THR A 1 87 ? 0.386 8.475 6.296 1.00 90.50 87 THR A CA 1
ATOM 668 C C . THR A 1 87 ? -0.981 8.275 5.647 1.00 90.50 87 THR A C 1
ATOM 670 O O . THR A 1 87 ? -1.331 7.157 5.259 1.00 90.50 87 THR A O 1
ATOM 673 N N . VAL A 1 88 ? -1.750 9.345 5.468 1.00 93.06 88 VAL A N 1
ATOM 674 C CA . VAL A 1 88 ? -2.939 9.319 4.614 1.00 93.06 88 VAL A CA 1
ATOM 675 C C . VAL A 1 88 ? -2.538 8.793 3.232 1.00 93.06 88 VAL A C 1
ATOM 677 O O . VAL A 1 88 ? -1.731 9.407 2.544 1.00 93.06 88 VAL A O 1
ATOM 680 N N . GLY A 1 89 ? -3.093 7.647 2.839 1.00 92.19 89 GLY A N 1
ATOM 681 C CA . GLY A 1 89 ? -2.765 6.945 1.590 1.00 92.19 89 GLY A CA 1
ATOM 682 C C . GLY A 1 89 ? -1.856 5.715 1.753 1.00 92.19 89 GLY A C 1
ATOM 683 O O . GLY A 1 89 ? -1.733 4.906 0.825 1.00 92.19 89 GLY A O 1
ATOM 684 N N . GLY A 1 90 ? -1.260 5.530 2.933 1.00 92.31 90 GLY A N 1
ATOM 685 C CA . GLY A 1 90 ? -0.454 4.366 3.297 1.00 92.31 90 GLY A CA 1
ATOM 686 C C . GLY A 1 90 ? 0.704 4.106 2.332 1.00 92.31 90 GLY A C 1
ATOM 687 O O . GLY A 1 90 ? 1.372 5.024 1.857 1.00 92.31 90 GLY A O 1
ATOM 688 N N . SER A 1 91 ? 0.928 2.835 1.991 1.00 91.81 91 SER A N 1
ATOM 689 C CA . SER A 1 91 ? 2.044 2.429 1.127 1.00 91.81 91 SER A CA 1
ATOM 690 C C . SER A 1 91 ? 2.012 3.016 -0.288 1.00 91.81 91 SER A C 1
ATOM 692 O O . SER A 1 91 ? 3.064 3.072 -0.916 1.00 91.81 91 SER A O 1
ATOM 694 N N . SER A 1 92 ? 0.871 3.496 -0.800 1.00 92.31 92 SER A N 1
ATOM 695 C CA . SER A 1 92 ? 0.842 4.150 -2.124 1.00 92.31 92 SER A CA 1
ATOM 696 C C . SER A 1 92 ? 1.702 5.421 -2.171 1.00 92.31 92 SER A C 1
ATOM 698 O O . SER A 1 92 ? 2.195 5.794 -3.230 1.00 92.31 92 SER A O 1
ATOM 700 N N . VAL A 1 93 ? 1.971 6.034 -1.015 1.00 90.19 93 VAL A N 1
ATOM 701 C CA . VAL A 1 93 ? 2.835 7.213 -0.892 1.00 90.19 93 VAL A CA 1
ATOM 702 C C . VAL A 1 93 ? 4.331 6.865 -0.965 1.00 90.19 93 VAL A C 1
ATOM 704 O O . VAL A 1 93 ? 5.131 7.711 -1.349 1.00 90.19 93 VAL A O 1
ATOM 707 N N . VAL A 1 94 ? 4.722 5.626 -0.641 1.00 86.62 94 VAL A N 1
ATOM 708 C CA . VAL A 1 94 ? 6.141 5.239 -0.476 1.00 86.62 94 VAL A CA 1
ATOM 709 C C . VAL A 1 94 ? 6.593 4.046 -1.329 1.00 86.62 94 VAL A C 1
ATOM 711 O O . VAL A 1 94 ? 7.782 3.751 -1.373 1.00 86.62 94 VAL A O 1
ATOM 714 N N . ASN A 1 95 ? 5.683 3.334 -2.000 1.00 89.88 95 ASN A N 1
ATOM 715 C CA . ASN A 1 95 ? 6.012 2.143 -2.797 1.00 89.88 95 ASN A CA 1
ATOM 716 C C . ASN A 1 95 ? 6.689 2.472 -4.150 1.00 89.88 95 ASN A C 1
ATOM 718 O O . ASN A 1 95 ? 6.791 3.638 -4.540 1.00 89.88 95 ASN A O 1
ATOM 722 N N . ALA A 1 96 ? 7.058 1.415 -4.892 1.00 88.38 96 ALA A N 1
ATOM 723 C CA . ALA A 1 96 ? 7.664 1.405 -6.238 1.00 88.38 96 ALA A CA 1
ATOM 724 C C . ALA A 1 96 ? 6.926 2.196 -7.328 1.00 88.38 96 ALA A C 1
ATOM 726 O O . ALA A 1 96 ? 7.474 2.396 -8.405 1.00 88.38 96 ALA A O 1
ATOM 727 N N . MET A 1 97 ? 5.673 2.583 -7.091 1.00 93.06 97 MET A N 1
ATOM 728 C CA . MET A 1 97 ? 4.716 3.050 -8.099 1.00 93.06 97 MET A CA 1
ATOM 729 C C . MET A 1 97 ? 4.363 2.055 -9.205 1.00 93.06 97 MET A C 1
ATOM 731 O O . MET A 1 97 ? 3.380 2.280 -9.902 1.00 93.06 97 MET A O 1
ATOM 735 N N . ALA A 1 98 ? 5.101 0.952 -9.329 1.00 92.94 98 ALA A N 1
ATOM 736 C CA . ALA A 1 98 ? 4.845 -0.121 -10.276 1.00 92.94 98 ALA A CA 1
ATOM 737 C C . ALA A 1 98 ? 3.366 -0.530 -10.276 1.00 92.94 98 ALA A C 1
ATOM 739 O O . ALA A 1 98 ? 2.793 -0.842 -9.229 1.00 92.94 98 ALA A O 1
ATOM 740 N N . THR A 1 99 ? 2.765 -0.506 -11.459 1.00 95.06 99 THR A N 1
ATOM 741 C CA . THR A 1 99 ? 1.363 -0.841 -11.687 1.00 95.06 99 THR A CA 1
ATOM 742 C C . THR A 1 99 ? 1.297 -2.030 -12.631 1.00 95.06 99 THR A C 1
ATOM 744 O O . THR A 1 99 ? 1.416 -1.880 -13.844 1.00 95.06 99 THR A O 1
ATOM 747 N N . PHE A 1 100 ? 1.115 -3.212 -12.047 1.00 93.50 100 PHE A N 1
ATOM 748 C CA . PHE A 1 100 ? 0.862 -4.459 -12.761 1.00 93.50 100 PHE A CA 1
ATOM 749 C C . PHE A 1 100 ? -0.466 -5.042 -12.308 1.00 93.50 100 PHE A C 1
ATOM 751 O O . PHE A 1 100 ? -0.795 -5.007 -11.117 1.00 93.50 100 PHE A O 1
ATOM 758 N N . LEU A 1 101 ? -1.215 -5.585 -13.258 1.00 93.81 101 LEU A N 1
ATOM 759 C CA . LEU A 1 101 ? -2.393 -6.378 -12.969 1.00 93.81 101 LEU A CA 1
ATOM 760 C C . LEU A 1 101 ? -1.971 -7.753 -12.440 1.00 93.81 101 LEU A C 1
ATOM 762 O O . LEU A 1 101 ? -0.995 -8.325 -12.929 1.00 93.81 101 LEU A O 1
ATOM 766 N N . PRO A 1 102 ? -2.690 -8.297 -11.447 1.00 92.88 102 PRO A N 1
ATOM 767 C CA . PRO A 1 102 ? -2.544 -9.701 -11.115 1.00 92.88 102 PRO A CA 1
ATOM 768 C C . PRO A 1 102 ? -3.075 -10.557 -12.268 1.00 92.88 102 PRO A C 1
ATOM 770 O O . PRO A 1 102 ? -3.894 -10.094 -13.070 1.00 92.88 102 PRO A O 1
ATOM 773 N N . ASN A 1 103 ? -2.638 -11.814 -12.305 1.00 93.00 103 ASN A N 1
ATOM 774 C CA . ASN A 1 103 ? -3.099 -12.778 -13.294 1.00 93.00 103 ASN A CA 1
ATOM 775 C C . ASN A 1 103 ? -4.628 -12.908 -13.267 1.00 93.00 103 ASN A C 1
ATOM 777 O O . ASN A 1 103 ? -5.261 -12.827 -12.210 1.00 93.00 103 ASN A O 1
ATOM 781 N N . ASP A 1 104 ? -5.229 -13.203 -14.416 1.00 92.12 104 ASP A N 1
ATOM 782 C CA . ASP A 1 104 ? -6.677 -13.357 -14.550 1.00 92.12 104 ASP A CA 1
ATOM 783 C C . ASP A 1 104 ? -7.204 -14.459 -13.629 1.00 92.12 104 ASP A C 1
ATOM 785 O O . ASP A 1 104 ? -8.261 -14.306 -13.024 1.00 92.12 104 ASP A O 1
ATOM 789 N N . SER A 1 105 ? -6.422 -15.519 -13.404 1.00 93.50 105 SER A N 1
ATOM 790 C CA . SER A 1 105 ? -6.773 -16.592 -12.467 1.00 93.50 105 SER A CA 1
ATOM 791 C C . SER A 1 105 ? -6.962 -16.121 -11.015 1.00 93.50 105 SER A C 1
ATOM 793 O O . SER A 1 105 ? -7.744 -16.728 -10.275 1.00 93.50 105 SER A O 1
ATOM 795 N N . GLU A 1 106 ? -6.315 -15.029 -10.594 1.00 93.94 106 GLU A N 1
ATOM 796 C CA . GLU A 1 106 ? -6.557 -14.429 -9.279 1.00 93.94 106 GLU A CA 1
ATOM 797 C C . GLU A 1 106 ? -7.904 -13.699 -9.244 1.00 93.94 106 GLU A C 1
ATOM 799 O O . GLU A 1 106 ? -8.664 -13.839 -8.281 1.00 93.94 106 GLU A O 1
ATOM 804 N N . TRP A 1 107 ? -8.259 -12.988 -10.316 1.00 93.12 107 TRP A N 1
ATOM 805 C CA . TRP A 1 107 ? -9.577 -12.365 -10.443 1.00 93.12 107 TRP A CA 1
ATOM 806 C C . TRP A 1 107 ? -10.697 -13.401 -10.530 1.00 93.12 107 TRP A C 1
ATOM 808 O O . TRP A 1 107 ? -11.749 -13.213 -9.916 1.00 93.12 107 TRP A O 1
ATOM 818 N N . ASP A 1 108 ? -10.471 -14.511 -11.233 1.00 93.00 108 ASP A N 1
ATOM 819 C CA . ASP A 1 108 ? -11.370 -15.666 -11.280 1.00 93.00 108 ASP A CA 1
ATOM 820 C C . ASP A 1 108 ? -11.642 -16.201 -9.877 1.00 93.00 108 ASP A C 1
ATOM 822 O O . ASP A 1 108 ? -12.797 -16.424 -9.499 1.00 93.00 108 ASP A O 1
ATOM 826 N N . TYR A 1 109 ? -10.578 -16.378 -9.092 1.00 95.12 109 TYR A N 1
ATOM 827 C CA . TYR A 1 109 ? -10.679 -16.826 -7.714 1.00 95.12 109 TYR A CA 1
ATOM 828 C C . TYR A 1 109 ? -11.511 -15.850 -6.872 1.00 95.12 109 TYR A C 1
ATOM 830 O O . TYR A 1 109 ? -12.473 -16.279 -6.230 1.00 95.12 109 TYR A O 1
ATOM 838 N N . VAL A 1 110 ? -11.209 -14.546 -6.920 1.00 94.62 110 VAL A N 1
ATOM 839 C CA . VAL A 1 110 ? -11.946 -13.513 -6.168 1.00 94.62 110 VAL A CA 1
ATOM 840 C C . VAL A 1 110 ? -13.420 -13.471 -6.578 1.00 94.62 110 VAL A C 1
ATOM 842 O O . VAL A 1 110 ? -14.303 -13.488 -5.715 1.00 94.62 110 VAL A O 1
ATOM 845 N N . ALA A 1 111 ? -13.714 -13.470 -7.877 1.00 95.06 111 ALA A N 1
ATOM 846 C CA . ALA A 1 111 ? -15.081 -13.469 -8.387 1.00 95.06 111 ALA A CA 1
ATOM 847 C C . ALA A 1 111 ? -15.857 -14.717 -7.939 1.00 95.06 111 ALA A C 1
ATOM 849 O O . ALA A 1 111 ? -17.021 -14.618 -7.556 1.00 95.06 111 ALA A O 1
ATOM 850 N N . ASN A 1 112 ? -15.212 -15.887 -7.924 1.00 96.06 112 ASN A N 1
ATOM 851 C CA . ASN A 1 112 ? -15.841 -17.136 -7.505 1.00 96.06 112 ASN A CA 1
ATOM 852 C C . ASN A 1 112 ? -16.145 -17.169 -5.997 1.00 96.06 112 ASN A C 1
ATOM 854 O O . ASN A 1 112 ? -17.245 -17.553 -5.606 1.00 96.06 112 ASN A O 1
ATOM 858 N N . ILE A 1 113 ? -15.211 -16.738 -5.137 1.00 95.94 113 ILE A N 1
ATOM 859 C CA . ILE A 1 113 ? -15.436 -16.754 -3.677 1.00 95.94 113 ILE A CA 1
ATOM 860 C C . ILE A 1 113 ? -16.423 -15.676 -3.214 1.00 95.94 113 ILE A C 1
ATOM 862 O O . ILE A 1 113 ? -17.086 -15.850 -2.192 1.00 95.94 113 ILE A O 1
ATOM 866 N N . THR A 1 114 ? -16.519 -14.561 -3.942 1.00 95.56 114 THR A N 1
ATOM 867 C CA . THR A 1 114 ? -17.446 -13.464 -3.621 1.00 95.56 114 THR A CA 1
ATOM 868 C C . THR A 1 114 ? -18.803 -13.616 -4.306 1.00 95.56 114 THR A C 1
ATOM 870 O O . THR A 1 114 ? -19.788 -13.054 -3.832 1.00 95.56 114 THR A O 1
ATOM 873 N N . GLY A 1 115 ? -18.869 -14.373 -5.406 1.00 96.38 115 GLY A N 1
ATOM 874 C CA . GLY A 1 115 ? -20.032 -14.431 -6.289 1.00 96.38 115 GLY A CA 1
ATOM 875 C C . GLY A 1 115 ? -20.234 -13.161 -7.124 1.00 96.38 115 GLY A C 1
ATOM 876 O O . GLY A 1 115 ? -21.325 -12.960 -7.656 1.00 96.38 115 GLY A O 1
ATOM 877 N N . ASP A 1 116 ? -19.218 -12.297 -7.227 1.00 95.75 116 ASP A N 1
ATOM 878 C CA . ASP A 1 116 ? -19.297 -11.001 -7.900 1.00 95.75 116 ASP A CA 1
ATOM 879 C C . ASP A 1 116 ? -18.321 -10.932 -9.085 1.00 95.75 116 ASP A C 1
ATOM 881 O O . ASP A 1 116 ? -17.109 -10.806 -8.936 1.00 95.75 116 ASP A O 1
ATOM 885 N N . ALA A 1 117 ? -18.850 -11.003 -10.304 1.00 94.00 117 ALA A N 1
ATOM 886 C CA . ALA A 1 117 ? -18.029 -10.936 -11.511 1.00 94.00 117 ALA A CA 1
ATOM 887 C C . ALA A 1 117 ? -17.442 -9.536 -11.775 1.00 94.00 117 ALA A C 1
ATOM 889 O O . ALA A 1 117 ? -16.543 -9.410 -12.609 1.00 94.00 117 ALA A O 1
ATOM 890 N N . SER A 1 118 ? -17.923 -8.488 -11.091 1.00 92.25 118 SER A N 1
ATOM 891 C CA . SER A 1 118 ? -17.439 -7.117 -11.298 1.00 92.25 118 SER A CA 1
ATOM 892 C C . SER A 1 118 ? -15.977 -6.930 -10.887 1.00 92.25 118 SER A C 1
ATOM 894 O O . SER A 1 118 ? -15.308 -6.058 -11.442 1.00 92.25 118 SER A O 1
ATOM 896 N N . TRP A 1 119 ? -15.440 -7.803 -10.024 1.00 91.94 119 TRP A N 1
ATOM 897 C CA . TRP A 1 119 ? -14.023 -7.806 -9.642 1.00 91.94 119 TRP A CA 1
ATOM 898 C C . TRP A 1 119 ? -13.073 -7.878 -10.840 1.00 91.94 119 TRP A C 1
ATOM 900 O O . TRP A 1 119 ? -12.031 -7.237 -10.813 1.00 91.94 119 TRP A O 1
ATOM 910 N N . ARG A 1 120 ? -13.460 -8.551 -11.933 1.00 89.75 120 ARG A N 1
ATOM 911 C CA . ARG A 1 120 ? -12.649 -8.627 -13.163 1.00 89.75 120 ARG A CA 1
ATOM 912 C C . ARG A 1 120 ? -12.454 -7.285 -13.867 1.00 89.75 120 ARG A C 1
ATOM 914 O O . ARG A 1 120 ? -11.562 -7.154 -14.690 1.00 89.75 120 ARG A O 1
ATOM 921 N N . ARG A 1 121 ? -13.320 -6.306 -13.598 1.00 90.50 121 ARG A N 1
ATOM 922 C CA . ARG A 1 121 ? -13.335 -5.008 -14.287 1.00 90.50 121 ARG A CA 1
ATOM 923 C C . ARG A 1 121 ? -12.940 -3.853 -13.380 1.00 90.50 121 ARG A C 1
ATOM 925 O O . ARG A 1 121 ? -13.039 -2.699 -13.789 1.00 90.50 121 ARG A O 1
ATOM 932 N N . ILE A 1 122 ? -12.511 -4.141 -12.151 1.00 92.12 122 ILE A N 1
ATOM 933 C CA . ILE A 1 122 ? -12.223 -3.096 -11.170 1.00 92.12 122 ILE A CA 1
ATOM 934 C C . ILE A 1 122 ? -11.122 -2.154 -11.663 1.00 92.12 122 ILE A C 1
ATOM 936 O O . ILE A 1 122 ? -11.274 -0.946 -11.519 1.00 92.12 122 ILE A O 1
ATOM 940 N N . SER A 1 123 ? -10.080 -2.683 -12.311 1.00 92.31 123 SER A N 1
ATOM 941 C CA . SER A 1 123 ? -8.986 -1.881 -12.865 1.00 92.31 123 SER A CA 1
ATOM 942 C C . SER A 1 123 ? -9.483 -0.915 -13.940 1.00 92.31 123 SER A C 1
ATOM 944 O O . SER A 1 123 ? -9.286 0.285 -13.790 1.00 92.31 123 SER A O 1
ATOM 946 N N . GLU A 1 124 ? -10.240 -1.398 -14.934 1.00 95.06 124 GLU A N 1
ATOM 947 C CA . GLU A 1 124 ? -10.880 -0.547 -15.955 1.00 95.06 124 GLU A CA 1
ATOM 948 C C . GLU A 1 124 ? -11.789 0.531 -15.343 1.00 95.06 124 GLU A C 1
ATOM 950 O O . GLU A 1 124 ? -11.904 1.636 -15.863 1.00 95.06 124 GLU A O 1
ATOM 955 N N . MET A 1 125 ? -12.479 0.214 -14.245 1.00 95.12 125 MET A N 1
ATOM 956 C CA . MET A 1 125 ? -13.413 1.140 -13.605 1.00 95.12 125 MET A CA 1
ATOM 957 C C . MET A 1 125 ? -12.720 2.271 -12.844 1.00 95.12 125 MET A C 1
ATOM 959 O O . MET A 1 125 ? -13.272 3.369 -12.754 1.00 95.12 125 MET A O 1
ATOM 963 N N . ILE A 1 126 ? -11.571 1.991 -12.226 1.00 96.25 126 ILE A N 1
ATOM 964 C CA . ILE A 1 126 ? -10.881 2.962 -11.371 1.00 96.25 126 ILE A CA 1
ATOM 965 C C . ILE A 1 126 ? -9.747 3.677 -12.090 1.00 96.25 126 ILE A C 1
ATOM 967 O O . ILE A 1 126 ? -9.377 4.758 -11.638 1.00 96.25 126 ILE A O 1
ATOM 971 N N . GLU A 1 127 ? -9.197 3.105 -13.160 1.00 97.94 127 GLU A N 1
ATOM 972 C CA . GLU A 1 127 ? -8.049 3.652 -13.878 1.00 97.94 127 GLU A CA 1
ATOM 973 C C . GLU A 1 127 ? -8.400 4.933 -14.646 1.00 97.94 127 GLU A C 1
ATOM 975 O O . GLU A 1 127 ? -9.488 5.107 -15.202 1.00 97.94 127 GLU A O 1
ATOM 980 N N . LYS A 1 128 ? -7.424 5.835 -14.671 1.00 98.19 128 LYS A N 1
ATOM 981 C CA . LYS A 1 128 ? -7.316 6.959 -15.584 1.00 98.19 128 LYS A CA 1
ATOM 982 C C . LYS A 1 128 ? -5.954 6.886 -16.268 1.00 98.19 128 LYS A C 1
ATOM 984 O O . LYS A 1 128 ? -4.952 7.363 -15.735 1.00 98.19 128 LYS A O 1
ATOM 989 N N . ASN A 1 129 ? -5.942 6.248 -17.426 1.00 98.06 129 ASN A N 1
ATOM 990 C CA . ASN A 1 129 ? -4.747 5.980 -18.204 1.00 98.06 129 ASN A CA 1
ATOM 991 C C . ASN A 1 129 ? -4.292 7.221 -18.985 1.00 98.06 129 ASN A C 1
ATOM 993 O O . ASN A 1 129 ? -5.098 7.866 -19.659 1.00 98.06 129 ASN A O 1
ATOM 997 N N . HIS A 1 130 ? -2.999 7.546 -18.901 1.00 97.00 130 HIS A N 1
ATOM 998 C CA . HIS A 1 130 ? -2.392 8.695 -19.592 1.00 97.00 130 HIS A CA 1
ATOM 999 C C . HIS A 1 130 ? -1.463 8.322 -20.751 1.00 97.00 130 HIS A C 1
ATOM 1001 O O . HIS A 1 130 ? -0.949 9.221 -21.417 1.00 97.00 130 HIS A O 1
ATOM 1007 N N . TYR A 1 131 ? -1.211 7.033 -20.986 1.00 95.75 131 TYR A N 1
ATOM 1008 C CA . TYR A 1 131 ? -0.176 6.571 -21.920 1.00 95.75 131 TYR A CA 1
ATOM 1009 C C . TYR A 1 131 ? -0.714 5.808 -23.138 1.00 95.75 131 TYR A C 1
ATOM 1011 O O . TYR A 1 131 ? 0.027 5.610 -24.101 1.00 95.75 131 TYR A O 1
ATOM 1019 N N . LEU A 1 132 ? -1.996 5.430 -23.143 1.00 96.62 132 LEU A N 1
ATOM 1020 C CA . LEU A 1 132 ? -2.674 4.773 -24.262 1.00 96.62 132 LEU A CA 1
ATOM 1021 C C . LEU A 1 132 ? -3.768 5.669 -24.868 1.00 96.62 132 LEU A C 1
ATOM 1023 O O . LEU A 1 132 ? -4.304 6.547 -24.190 1.00 96.62 132 LEU A O 1
ATOM 1027 N N . PRO A 1 133 ? -4.143 5.457 -26.145 1.00 97.00 133 PRO A N 1
ATOM 1028 C CA . PRO A 1 133 ? -5.295 6.128 -26.738 1.00 97.00 133 PRO A CA 1
ATOM 1029 C C . PRO A 1 133 ? -6.594 5.824 -25.981 1.00 97.00 133 PRO A C 1
ATOM 1031 O O . PRO A 1 133 ? -6.849 4.677 -25.608 1.00 97.00 133 PRO A O 1
ATOM 1034 N N . GLU A 1 134 ? -7.446 6.836 -25.815 1.00 97.12 134 GLU A N 1
ATOM 1035 C CA . GLU A 1 134 ? -8.756 6.685 -25.176 1.00 97.12 134 GLU A CA 1
ATOM 1036 C C . GLU A 1 134 ? -9.598 5.598 -25.867 1.00 97.12 134 GLU A C 1
ATOM 1038 O O . GLU A 1 134 ? -9.679 5.531 -27.097 1.00 97.12 134 GLU A O 1
ATOM 1043 N N . GLY A 1 135 ? -10.218 4.732 -25.064 1.00 95.88 135 GLY A N 1
ATOM 1044 C CA . GLY A 1 135 ? -11.004 3.593 -25.543 1.00 95.88 135 GLY A CA 1
ATOM 1045 C C . GLY A 1 135 ? -10.192 2.329 -25.842 1.00 95.88 135 GLY A C 1
ATOM 1046 O O . GLY A 1 135 ? -10.769 1.359 -26.337 1.00 95.88 135 GLY A O 1
ATOM 1047 N N . THR A 1 136 ? -8.887 2.306 -25.538 1.00 97.50 136 THR A N 1
ATOM 1048 C CA . THR A 1 136 ? -8.087 1.072 -25.604 1.00 97.50 136 THR A CA 1
ATOM 1049 C C . THR A 1 136 ? -8.702 -0.007 -24.693 1.00 97.50 136 THR A C 1
ATOM 1051 O O . THR A 1 136 ? -8.907 0.257 -23.506 1.00 97.50 136 THR A O 1
ATOM 1054 N N . PRO A 1 137 ? -9.031 -1.209 -25.213 1.00 95.62 137 PRO A N 1
ATOM 1055 C CA . PRO A 1 137 ? -9.613 -2.284 -24.408 1.00 95.62 137 PRO A CA 1
ATOM 1056 C C . PRO A 1 137 ? -8.711 -2.710 -23.243 1.00 95.62 137 PRO A C 1
ATOM 1058 O O . PRO A 1 137 ? -7.498 -2.787 -23.410 1.00 95.62 137 PRO A O 1
ATOM 1061 N N . GLY A 1 138 ? -9.308 -3.023 -22.089 1.00 93.81 138 GLY A N 1
ATOM 1062 C CA . GLY A 1 138 ? -8.584 -3.408 -20.870 1.00 93.81 138 GLY A CA 1
ATOM 1063 C C . GLY A 1 138 ? -8.203 -2.249 -19.947 1.00 93.81 138 GLY A C 1
ATOM 1064 O O . GLY A 1 138 ? -7.774 -2.503 -18.825 1.00 93.81 138 GLY A O 1
ATOM 1065 N N . HIS A 1 139 ? -8.415 -0.998 -20.374 1.00 97.56 139 HIS A N 1
ATOM 1066 C CA . HIS A 1 139 ? -8.027 0.194 -19.615 1.00 97.56 139 HIS A CA 1
ATOM 1067 C C . HIS A 1 139 ? -9.180 1.151 -19.326 1.00 97.56 139 HIS A C 1
ATOM 1069 O O . HIS A 1 139 ? -10.143 1.267 -20.090 1.00 97.56 139 HIS A O 1
ATOM 1075 N N . GLY A 1 140 ? -9.045 1.864 -18.208 1.00 97.69 140 GLY A N 1
ATOM 1076 C CA . GLY A 1 140 ? -9.929 2.955 -17.800 1.00 97.69 140 GLY A CA 1
ATOM 1077 C C . GLY A 1 140 ? -9.366 4.332 -18.143 1.00 97.69 140 GLY A C 1
ATOM 1078 O O . GLY A 1 140 ? -8.161 4.557 -18.056 1.00 97.69 140 GLY A O 1
ATOM 1079 N N . PHE A 1 141 ? -10.239 5.281 -18.492 1.00 98.00 141 PHE A N 1
ATOM 1080 C CA . PHE A 1 141 ? -9.852 6.663 -18.839 1.00 98.00 141 PHE A CA 1
ATOM 1081 C C . PHE A 1 141 ? -10.565 7.736 -18.000 1.00 98.00 141 PHE A C 1
ATOM 1083 O O . PHE A 1 141 ? -10.130 8.886 -17.957 1.00 98.00 141 PHE A O 1
ATOM 1090 N N . ASP A 1 142 ? -11.620 7.354 -17.280 1.00 96.69 142 ASP A N 1
ATOM 1091 C CA . ASP A 1 142 ? -12.487 8.269 -16.523 1.00 96.69 142 ASP A CA 1
ATOM 1092 C C . ASP A 1 142 ? -12.376 8.099 -15.003 1.00 96.69 142 ASP A C 1
ATOM 1094 O O . ASP A 1 142 ? -13.042 8.803 -14.236 1.00 96.69 142 ASP A O 1
ATOM 1098 N N . GLY A 1 143 ? -11.573 7.133 -14.557 1.00 96.25 143 GLY A N 1
ATOM 1099 C CA . GLY A 1 143 ? -11.415 6.805 -13.155 1.00 96.25 143 GLY A CA 1
ATOM 1100 C C . GLY A 1 143 ? -10.612 7.845 -12.374 1.00 96.25 143 GLY A C 1
ATOM 1101 O O . GLY A 1 143 ? -10.349 8.967 -12.814 1.00 96.25 143 GLY A O 1
ATOM 1102 N N . HIS A 1 144 ? -10.231 7.473 -11.157 1.00 95.69 144 HIS A N 1
ATOM 1103 C CA . HIS A 1 144 ? -9.426 8.329 -10.291 1.00 95.69 144 HIS A CA 1
ATOM 1104 C C . HIS A 1 144 ? -7.977 7.868 -10.173 1.00 95.69 144 HIS A C 1
ATOM 1106 O O . HIS A 1 144 ? -7.144 8.698 -9.845 1.00 95.69 144 HIS A O 1
ATOM 1112 N N . PHE A 1 145 ? -7.681 6.583 -10.376 1.00 97.25 145 PHE A N 1
ATOM 1113 C CA . PHE A 1 145 ? -6.354 5.991 -10.247 1.00 97.25 145 PHE A CA 1
ATOM 1114 C C . PHE A 1 145 ? -5.522 6.302 -11.489 1.00 97.25 145 PHE A C 1
ATOM 1116 O O . PHE A 1 145 ? -5.695 5.674 -12.528 1.00 97.25 145 PHE A O 1
ATOM 1123 N N . GLU A 1 146 ? -4.657 7.305 -11.391 1.00 97.69 146 GLU A N 1
ATOM 1124 C CA . GLU A 1 146 ? -3.886 7.790 -12.534 1.00 97.69 146 GLU A CA 1
ATOM 1125 C C . GLU A 1 146 ? -2.678 6.893 -12.820 1.00 97.69 146 GLU A C 1
ATOM 1127 O O . GLU A 1 146 ? -1.898 6.595 -11.911 1.00 97.69 146 GLU A O 1
ATOM 1132 N N . THR A 1 147 ? -2.525 6.478 -14.080 1.00 97.12 147 THR A N 1
ATOM 1133 C CA . THR A 1 147 ? -1.431 5.613 -14.541 1.00 97.12 147 THR A CA 1
ATOM 1134 C C . THR A 1 147 ? -0.688 6.239 -15.716 1.00 97.12 147 THR A C 1
ATOM 1136 O O . THR A 1 147 ? -1.285 6.846 -16.608 1.00 97.12 147 THR A O 1
ATOM 1139 N N . ASN A 1 148 ? 0.635 6.093 -15.730 1.00 95.19 148 ASN A N 1
ATOM 1140 C CA . ASN A 1 148 ? 1.507 6.638 -16.765 1.00 95.19 148 ASN A CA 1
ATOM 1141 C C . ASN A 1 148 ? 2.634 5.652 -17.104 1.00 95.19 148 ASN A C 1
ATOM 1143 O O . ASN A 1 148 ? 3.032 4.850 -16.261 1.00 95.19 148 ASN A O 1
ATOM 1147 N N . LEU A 1 149 ? 3.164 5.717 -18.323 1.00 93.31 149 LEU A N 1
ATOM 1148 C CA . LEU A 1 149 ? 4.245 4.855 -18.800 1.00 93.31 149 LEU A CA 1
ATOM 1149 C C . LEU A 1 149 ? 5.280 5.694 -19.554 1.00 93.31 149 LEU A C 1
ATOM 1151 O O . LEU A 1 149 ? 4.942 6.608 -20.304 1.00 93.31 149 LEU A O 1
ATOM 1155 N N . GLY A 1 150 ? 6.561 5.382 -19.342 1.00 85.75 150 GLY A N 1
ATOM 1156 C CA . GLY A 1 150 ? 7.657 6.045 -20.044 1.00 85.75 150 GLY A CA 1
ATOM 1157 C C . GLY A 1 150 ? 7.651 5.702 -21.533 1.00 85.75 150 GLY A C 1
ATOM 1158 O O . GLY A 1 150 ? 7.345 4.580 -21.916 1.00 85.75 150 GLY A O 1
ATOM 1159 N N . ASN A 1 151 ? 8.054 6.645 -22.381 1.00 82.62 151 ASN A N 1
ATOM 1160 C CA . ASN A 1 151 ? 8.090 6.465 -23.840 1.00 82.62 151 ASN A CA 1
ATOM 1161 C C . ASN A 1 151 ? 9.393 5.813 -24.357 1.00 82.62 151 ASN A C 1
ATOM 1163 O O . ASN A 1 151 ? 9.678 5.854 -25.554 1.00 82.62 151 ASN A O 1
ATOM 1167 N N . GLY A 1 152 ? 10.218 5.294 -23.445 1.00 78.75 152 GLY A N 1
ATOM 1168 C CA . GLY A 1 152 ? 11.471 4.605 -23.734 1.00 78.75 152 GLY A CA 1
ATOM 1169 C C . GLY A 1 152 ? 12.676 5.513 -24.007 1.00 78.75 152 GLY A C 1
ATOM 1170 O O . GLY A 1 152 ? 13.801 5.010 -24.050 1.00 78.75 152 GLY A O 1
ATOM 1171 N N . SER A 1 153 ? 12.500 6.836 -24.145 1.00 77.56 153 SER A N 1
ATOM 1172 C CA . SER A 1 153 ? 13.613 7.749 -24.451 1.00 77.56 153 SER A CA 1
ATOM 1173 C C . SER A 1 153 ? 14.698 7.731 -23.376 1.00 77.56 153 SER A C 1
ATOM 1175 O O . SER A 1 153 ? 15.875 7.848 -23.698 1.00 77.56 153 SER A O 1
ATOM 1177 N N . GLN A 1 154 ? 14.315 7.497 -22.119 1.00 76.25 154 GLN A N 1
ATOM 1178 C CA . GLN A 1 154 ? 15.226 7.393 -20.980 1.00 76.25 154 GLN A CA 1
ATOM 1179 C C . GLN A 1 154 ? 16.281 6.288 -21.136 1.00 76.25 154 GLN A C 1
ATOM 1181 O O . GLN A 1 154 ? 17.345 6.357 -20.525 1.00 76.25 154 GLN A O 1
ATOM 1186 N N . TYR A 1 155 ? 16.005 5.261 -21.944 1.00 79.44 155 TYR A N 1
ATOM 1187 C CA . TYR A 1 155 ? 16.957 4.180 -22.178 1.00 79.44 155 TYR A CA 1
ATOM 1188 C C . TYR A 1 155 ? 17.983 4.531 -23.264 1.00 79.44 155 TYR A C 1
ATOM 1190 O O . TYR A 1 155 ? 19.080 3.977 -23.265 1.00 79.44 155 TYR A O 1
ATOM 1198 N N . LEU A 1 156 ? 17.668 5.472 -24.162 1.00 77.12 156 LEU A N 1
ATOM 1199 C CA . LEU A 1 156 ? 18.575 5.902 -25.234 1.00 77.12 156 LEU A CA 1
ATOM 1200 C C . LEU A 1 156 ? 19.781 6.684 -24.700 1.00 77.12 156 LEU A C 1
ATOM 1202 O O . LEU A 1 156 ? 20.853 6.640 -25.301 1.00 77.12 156 LEU A O 1
ATOM 1206 N N . ASP A 1 157 ? 19.630 7.330 -23.544 1.00 76.75 157 ASP A N 1
ATOM 1207 C CA . ASP A 1 157 ? 20.696 8.085 -22.876 1.00 76.75 157 ASP A CA 1
ATOM 1208 C C . ASP A 1 157 ? 21.768 7.176 -22.237 1.00 76.75 157 ASP A C 1
ATOM 1210 O O . ASP A 1 157 ? 22.777 7.653 -21.711 1.00 76.75 157 ASP A O 1
ATOM 1214 N N . ASN A 1 158 ? 21.574 5.852 -22.283 1.00 80.31 158 ASN A N 1
ATOM 1215 C CA . ASN A 1 158 ? 22.493 4.867 -21.725 1.00 80.31 158 ASN A CA 1
ATOM 1216 C C . ASN A 1 158 ? 22.713 3.678 -22.684 1.00 80.31 158 ASN A C 1
ATOM 1218 O O . ASN A 1 158 ? 22.152 2.596 -22.483 1.00 80.31 158 ASN A O 1
ATOM 1222 N N . PRO A 1 159 ? 23.554 3.841 -23.724 1.00 79.94 159 PRO A N 1
ATOM 1223 C CA . PRO A 1 159 ? 23.762 2.804 -24.734 1.00 79.94 159 PRO A CA 1
ATOM 1224 C C . PRO A 1 159 ? 24.317 1.496 -24.149 1.00 79.94 159 PRO A C 1
ATOM 1226 O O . PRO A 1 159 ? 23.938 0.419 -24.601 1.00 79.94 159 PRO A O 1
ATOM 1229 N N . GLY A 1 160 ? 25.145 1.564 -23.099 1.00 85.25 160 GLY A N 1
ATOM 1230 C CA . GLY A 1 160 ? 25.655 0.364 -22.428 1.00 85.25 160 GLY A CA 1
ATOM 1231 C C . GLY A 1 160 ? 24.554 -0.449 -21.740 1.00 85.25 160 GLY A C 1
ATOM 1232 O O . GLY A 1 160 ? 24.596 -1.678 -21.747 1.00 85.25 160 GLY A O 1
ATOM 1233 N N . LEU A 1 161 ? 23.541 0.216 -21.177 1.00 85.88 161 LEU A N 1
ATOM 1234 C CA . LEU A 1 161 ? 22.379 -0.456 -20.595 1.00 85.88 161 LEU A CA 1
ATOM 1235 C C . LEU A 1 161 ? 21.493 -1.100 -21.673 1.00 85.88 161 LEU A C 1
ATOM 1237 O O . LEU A 1 161 ? 20.987 -2.203 -21.469 1.00 85.88 161 LEU A O 1
ATOM 1241 N N . ILE A 1 162 ? 21.351 -0.460 -22.838 1.00 88.81 162 ILE A N 1
ATOM 1242 C CA . ILE A 1 162 ? 20.642 -1.048 -23.984 1.00 88.81 162 ILE A CA 1
ATOM 1243 C C . ILE A 1 162 ? 21.285 -2.363 -24.417 1.00 88.81 162 ILE A C 1
ATOM 1245 O O . ILE A 1 162 ? 20.562 -3.333 -24.633 1.00 88.81 162 ILE A O 1
ATOM 1249 N N . ASP A 1 163 ? 22.614 -2.441 -24.484 1.00 89.31 163 ASP A N 1
ATOM 1250 C CA . ASP A 1 163 ? 23.308 -3.682 -24.850 1.00 89.31 163 ASP A CA 1
ATOM 1251 C C . ASP A 1 163 ? 23.002 -4.830 -23.873 1.00 89.31 163 ASP A C 1
ATOM 1253 O O . ASP A 1 163 ? 22.830 -5.980 -24.288 1.00 89.31 163 ASP A O 1
ATOM 1257 N N . VAL A 1 164 ? 22.860 -4.522 -22.578 1.00 90.44 164 VAL A N 1
ATOM 1258 C CA . VAL A 1 164 ? 22.439 -5.499 -21.562 1.00 90.44 164 VAL A CA 1
ATOM 1259 C C . VAL A 1 164 ? 21.017 -5.989 -21.837 1.00 90.44 164 VAL A C 1
ATOM 1261 O O . VAL A 1 164 ? 20.787 -7.199 -21.863 1.00 90.44 164 VAL A O 1
ATOM 1264 N N . TYR A 1 165 ? 20.071 -5.085 -22.099 1.00 91.62 165 TYR A N 1
ATOM 1265 C CA . TYR A 1 165 ? 18.697 -5.476 -22.419 1.00 91.62 165 TYR A CA 1
ATOM 1266 C C . TYR A 1 165 ? 18.600 -6.260 -23.732 1.00 91.62 165 TYR A C 1
ATOM 1268 O O . TYR A 1 165 ? 17.883 -7.256 -23.793 1.00 91.62 165 TYR A O 1
ATOM 1276 N N . LYS A 1 166 ? 19.371 -5.892 -24.762 1.00 93.81 166 LYS A N 1
ATOM 1277 C CA . LYS A 1 166 ? 19.469 -6.660 -26.013 1.00 93.81 166 LYS A CA 1
ATOM 1278 C C . LYS A 1 166 ? 19.946 -8.089 -25.760 1.00 93.81 166 LYS A C 1
ATOM 1280 O O . LYS A 1 166 ? 19.375 -9.034 -26.302 1.00 93.81 166 LYS A O 1
ATOM 1285 N N . ALA A 1 167 ? 20.958 -8.263 -24.910 1.00 93.00 167 ALA A N 1
ATOM 1286 C CA . ALA A 1 167 ? 21.435 -9.587 -24.524 1.00 93.00 167 ALA A CA 1
ATOM 1287 C C . ALA A 1 167 ? 20.370 -10.391 -23.754 1.00 93.00 167 ALA A C 1
ATOM 1289 O O . ALA A 1 167 ? 20.249 -11.596 -23.974 1.00 93.00 167 ALA A O 1
ATOM 1290 N N . MET A 1 168 ? 19.577 -9.741 -22.892 1.00 92.06 168 MET A N 1
ATOM 1291 C CA . MET A 1 168 ? 18.446 -10.376 -22.199 1.00 92.06 168 MET A CA 1
ATOM 1292 C C . MET A 1 168 ? 17.359 -10.830 -23.180 1.00 92.06 168 MET A C 1
ATOM 1294 O O . MET A 1 168 ? 16.946 -11.982 -23.137 1.00 92.06 168 MET A O 1
ATOM 1298 N N . VAL A 1 169 ? 16.943 -9.961 -24.103 1.00 94.62 169 VAL A N 1
ATOM 1299 C CA . VAL A 1 169 ? 15.936 -10.279 -25.130 1.00 94.62 169 VAL A CA 1
ATOM 1300 C C . VAL A 1 169 ? 16.416 -11.423 -26.033 1.00 94.62 169 VAL A C 1
ATOM 1302 O O . VAL A 1 169 ? 15.675 -12.367 -26.300 1.00 94.62 169 VAL A O 1
ATOM 1305 N N . GLY A 1 170 ? 17.690 -11.406 -26.435 1.00 95.88 170 GLY A N 1
ATOM 1306 C CA . GLY A 1 170 ? 18.279 -12.487 -27.224 1.00 95.88 170 GLY A CA 1
ATOM 1307 C C . GLY A 1 170 ? 18.369 -13.823 -26.476 1.00 95.88 170 GLY A C 1
ATOM 1308 O O . GLY A 1 170 ? 18.232 -14.876 -27.099 1.00 95.88 170 GLY A O 1
ATOM 1309 N N . SER A 1 171 ? 18.570 -13.814 -25.151 1.00 94.69 171 SER A N 1
ATOM 1310 C CA . SER A 1 171 ? 18.685 -15.049 -24.359 1.00 94.69 171 SER A CA 1
ATOM 1311 C C . SER A 1 171 ? 17.358 -15.797 -24.215 1.00 94.69 171 SER A C 1
ATOM 1313 O O . SER A 1 171 ? 17.367 -17.024 -24.127 1.00 94.69 171 SER A O 1
ATOM 1315 N N . ILE A 1 172 ? 16.233 -15.078 -24.284 1.00 94.12 172 ILE A N 1
ATOM 1316 C CA . ILE A 1 172 ? 14.877 -15.647 -24.345 1.00 94.12 172 ILE A CA 1
ATOM 1317 C C . ILE A 1 172 ? 14.410 -15.923 -25.788 1.00 94.12 172 ILE A C 1
ATOM 1319 O O . ILE A 1 172 ? 13.243 -16.216 -26.026 1.00 94.12 172 ILE A O 1
ATOM 1323 N N . GLY A 1 173 ? 15.313 -15.838 -26.775 1.00 94.31 173 GLY A N 1
ATOM 1324 C CA . GLY A 1 173 ? 15.027 -16.167 -28.175 1.00 94.31 173 GLY A CA 1
ATOM 1325 C C . GLY A 1 173 ? 14.206 -15.119 -28.932 1.00 94.31 173 GLY A C 1
ATOM 1326 O O . GLY A 1 173 ? 13.678 -15.427 -30.001 1.00 94.31 173 GLY A O 1
ATOM 1327 N N . GLN A 1 174 ? 14.097 -13.900 -28.402 1.00 95.19 174 GLN A N 1
ATOM 1328 C CA . GLN A 1 174 ? 13.387 -12.789 -29.035 1.00 95.19 174 GLN A CA 1
ATOM 1329 C C . GLN A 1 174 ? 14.350 -11.857 -29.783 1.00 95.19 174 GLN A C 1
ATOM 1331 O O . GLN A 1 174 ? 15.566 -11.937 -29.612 1.00 95.19 174 GLN A O 1
ATOM 1336 N N . ASP A 1 175 ? 13.811 -10.997 -30.652 1.00 96.00 175 ASP A N 1
ATOM 1337 C CA . ASP A 1 175 ? 14.596 -10.093 -31.503 1.00 96.00 175 ASP A CA 1
ATOM 1338 C C . ASP A 1 175 ? 15.199 -8.934 -30.683 1.00 96.00 175 ASP A C 1
ATOM 1340 O O . ASP A 1 175 ? 14.455 -8.039 -30.268 1.00 96.00 175 ASP A O 1
ATOM 1344 N N . PRO A 1 176 ? 16.531 -8.888 -30.472 1.00 95.88 176 PRO A N 1
ATOM 1345 C CA . PRO A 1 176 ? 17.168 -7.838 -29.679 1.00 95.88 176 PRO A CA 1
ATOM 1346 C C . PRO A 1 176 ? 16.972 -6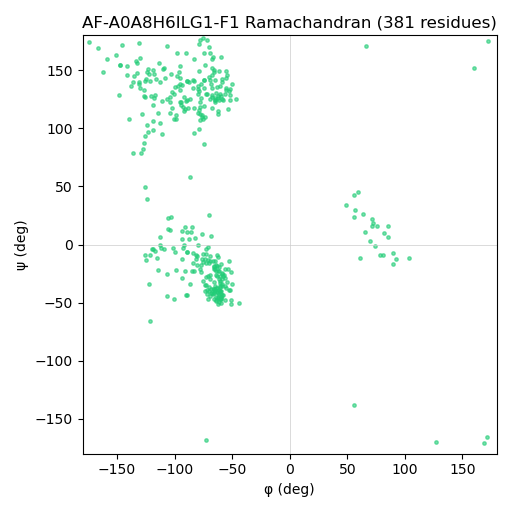.430 -30.249 1.00 95.88 176 PRO A C 1
ATOM 1348 O O . PRO A 1 176 ? 17.046 -5.450 -29.510 1.00 95.88 176 PRO A O 1
ATOM 1351 N N . GLU A 1 177 ? 16.702 -6.290 -31.548 1.00 94.75 177 GLU A N 1
ATOM 1352 C CA . GLU A 1 177 ? 16.481 -4.972 -32.149 1.00 94.75 177 GLU A CA 1
ATOM 1353 C C . GLU A 1 177 ? 15.123 -4.366 -31.770 1.00 94.75 177 GLU A C 1
ATOM 1355 O O . GLU A 1 177 ? 14.931 -3.158 -31.912 1.00 94.75 177 GLU A O 1
ATOM 1360 N N . LYS A 1 178 ? 14.214 -5.159 -31.189 1.00 93.81 178 LYS A N 1
ATOM 1361 C CA . LYS A 1 178 ? 12.924 -4.690 -30.662 1.00 93.81 178 LYS A CA 1
ATOM 1362 C C . LYS A 1 178 ? 12.970 -4.210 -29.214 1.00 93.81 178 LYS A C 1
ATOM 1364 O O . LYS A 1 178 ? 11.940 -3.845 -28.660 1.00 93.81 178 LYS A O 1
ATOM 1369 N N . VAL A 1 179 ? 14.145 -4.155 -28.589 1.00 93.25 179 VAL A N 1
ATOM 1370 C CA . VAL A 1 179 ? 14.287 -3.840 -27.157 1.00 93.25 179 VAL A CA 1
ATOM 1371 C C . VAL A 1 179 ? 13.589 -2.543 -26.722 1.00 93.25 179 VAL A C 1
ATOM 1373 O O . VAL A 1 179 ? 12.981 -2.512 -25.659 1.00 93.25 179 VAL A O 1
ATOM 1376 N N . ILE A 1 180 ? 13.621 -1.484 -27.540 1.00 91.00 180 ILE A N 1
ATOM 1377 C CA . ILE A 1 180 ? 12.955 -0.210 -27.215 1.00 91.00 180 ILE A CA 1
ATOM 1378 C C . ILE A 1 180 ? 11.432 -0.330 -27.322 1.00 91.00 180 ILE A C 1
ATOM 1380 O O . ILE A 1 180 ? 10.720 0.213 -26.481 1.00 91.00 180 ILE A O 1
ATOM 1384 N N . GLU A 1 181 ? 10.936 -1.053 -28.331 1.00 92.44 181 GLU A N 1
ATOM 1385 C CA . GLU A 1 181 ? 9.505 -1.348 -28.492 1.00 92.44 181 GLU A CA 1
ATOM 1386 C C . GLU A 1 181 ? 8.992 -2.120 -27.270 1.00 92.44 181 GLU A C 1
ATOM 1388 O O . GLU A 1 181 ? 7.985 -1.744 -26.683 1.00 92.44 181 GLU A O 1
ATOM 1393 N N . MET A 1 182 ? 9.750 -3.126 -26.831 1.00 93.19 182 MET A N 1
ATOM 1394 C CA . MET A 1 182 ? 9.453 -3.953 -25.660 1.00 93.19 182 MET A CA 1
ATOM 1395 C C . MET A 1 182 ? 9.527 -3.179 -24.335 1.00 93.19 182 MET A C 1
ATOM 1397 O O . MET A 1 182 ? 8.656 -3.286 -23.487 1.00 93.19 182 MET A O 1
ATOM 1401 N N . LEU A 1 183 ? 10.536 -2.329 -24.144 1.00 91.88 183 LEU A N 1
ATOM 1402 C CA . LEU A 1 183 ? 10.640 -1.479 -22.948 1.00 91.88 183 LEU A CA 1
ATOM 1403 C C . LEU A 1 183 ? 9.584 -0.365 -22.887 1.00 91.88 183 LEU A C 1
ATOM 1405 O O . LEU A 1 183 ? 9.473 0.315 -21.867 1.00 91.88 183 LEU A O 1
ATOM 1409 N N . SER A 1 184 ? 8.838 -0.159 -23.971 1.00 92.56 184 SER A N 1
ATOM 1410 C CA . SER A 1 184 ? 7.750 0.820 -24.052 1.00 92.56 184 SER A CA 1
ATOM 1411 C C . SER A 1 184 ? 6.382 0.153 -24.200 1.00 92.56 184 SER A C 1
ATOM 1413 O O . SER A 1 184 ? 5.379 0.858 -24.310 1.00 92.56 184 SER A O 1
ATOM 1415 N N . SER A 1 185 ? 6.321 -1.182 -24.240 1.00 93.69 185 SER A N 1
ATOM 1416 C CA . SER A 1 185 ? 5.062 -1.906 -24.367 1.00 93.69 185 SER A CA 1
ATOM 1417 C C . SER A 1 185 ? 4.343 -1.979 -23.028 1.00 93.69 185 SER A C 1
ATOM 1419 O O . SER A 1 185 ? 4.957 -2.010 -21.959 1.00 93.69 185 SER A O 1
ATOM 1421 N N . ASP A 1 186 ? 3.019 -2.007 -23.100 1.00 95.19 186 ASP A N 1
ATOM 1422 C CA . ASP A 1 186 ? 2.170 -2.144 -21.929 1.00 95.19 186 ASP A CA 1
ATOM 1423 C C . ASP A 1 186 ? 2.140 -3.607 -21.451 1.00 95.19 186 ASP A C 1
ATOM 1425 O O . ASP A 1 186 ? 1.683 -4.467 -22.206 1.00 95.19 186 ASP A O 1
ATOM 1429 N N . PRO A 1 187 ? 2.593 -3.917 -20.221 1.00 95.12 187 PRO A N 1
ATOM 1430 C CA . PRO A 1 187 ? 2.467 -5.258 -19.654 1.00 95.12 187 PRO A CA 1
ATOM 1431 C C . PRO A 1 187 ? 1.037 -5.617 -19.238 1.00 95.12 187 PRO A C 1
ATOM 1433 O O . PRO A 1 187 ? 0.751 -6.787 -18.998 1.00 95.12 187 PRO A O 1
ATOM 1436 N N . ASN A 1 188 ? 0.144 -4.633 -19.108 1.00 95.50 188 ASN A N 1
ATOM 1437 C CA . ASN A 1 188 ? -1.223 -4.832 -18.629 1.00 95.50 188 ASN A CA 1
ATOM 1438 C C . ASN A 1 188 ? -2.235 -5.034 -19.763 1.00 95.50 188 ASN A C 1
ATOM 1440 O O . ASN A 1 188 ? -3.439 -5.034 -19.500 1.00 95.50 188 ASN A O 1
ATOM 1444 N N . PHE A 1 189 ? -1.753 -5.245 -20.992 1.00 94.88 189 PHE A N 1
ATOM 1445 C CA . PHE A 1 189 ? -2.586 -5.350 -22.180 1.00 94.88 189 PHE A CA 1
ATOM 1446 C C . PHE A 1 189 ? -3.670 -6.421 -22.031 1.00 94.88 189 PHE A C 1
ATOM 1448 O O . PHE A 1 189 ? -3.467 -7.481 -21.436 1.00 94.88 189 PHE A O 1
ATOM 1455 N N . LEU A 1 190 ? -4.834 -6.179 -22.630 1.00 93.81 190 LEU A N 1
ATOM 1456 C CA . LEU A 1 190 ? -5.885 -7.187 -22.685 1.00 93.81 190 LEU A CA 1
ATOM 1457 C C . LEU A 1 190 ? -5.543 -8.259 -23.732 1.00 93.81 190 LEU A C 1
ATOM 1459 O O . LEU A 1 190 ? -5.618 -8.002 -24.934 1.00 93.81 190 LEU A O 1
ATOM 1463 N N . GLY A 1 191 ? -5.225 -9.471 -23.281 1.00 92.62 191 GLY A N 1
ATOM 1464 C CA . GLY A 1 191 ? -4.970 -10.624 -24.145 1.00 92.62 191 GLY A CA 1
ATOM 1465 C C . GLY A 1 191 ? -5.066 -11.945 -23.386 1.00 92.62 191 GLY A C 1
ATOM 1466 O O . GLY A 1 191 ? -4.756 -12.001 -22.201 1.00 92.62 191 GLY A O 1
ATOM 1467 N N . GLU A 1 192 ? -5.493 -13.013 -24.069 1.00 91.69 192 GLU A N 1
ATOM 1468 C CA . GLU A 1 192 ? -5.625 -14.355 -23.467 1.00 91.69 192 GLU A CA 1
ATOM 1469 C C . GLU A 1 192 ? -4.277 -14.939 -23.013 1.00 91.69 192 GLU A C 1
ATOM 1471 O O . GLU A 1 192 ? -4.238 -15.814 -22.152 1.00 91.69 192 GLU A O 1
ATOM 1476 N N . ASP A 1 193 ? -3.176 -14.465 -23.594 1.00 94.12 193 ASP A N 1
ATOM 1477 C CA . ASP A 1 193 ? -1.817 -14.918 -23.329 1.00 94.12 193 ASP A CA 1
ATOM 1478 C C . ASP A 1 193 ? -1.024 -13.989 -22.399 1.00 94.12 193 ASP A C 1
ATOM 1480 O O . ASP A 1 193 ? 0.087 -14.368 -22.029 1.00 94.12 193 ASP A O 1
ATOM 1484 N N . ARG A 1 194 ? -1.581 -12.843 -21.957 1.00 94.56 194 ARG A N 1
ATOM 1485 C CA . ARG A 1 194 ? -0.884 -11.830 -21.129 1.00 94.56 194 ARG A CA 1
ATOM 1486 C C . ARG A 1 194 ? -0.076 -12.454 -19.995 1.00 94.56 194 ARG A C 1
ATOM 1488 O O . ARG A 1 194 ? 1.114 -12.192 -19.866 1.00 94.56 194 ARG A O 1
ATOM 1495 N N . ASP A 1 195 ? -0.708 -13.333 -19.225 1.00 94.25 195 ASP A N 1
ATOM 1496 C CA . ASP A 1 195 ? -0.122 -13.940 -18.022 1.00 94.25 195 ASP A CA 1
ATOM 1497 C C . ASP A 1 195 ? 0.962 -14.989 -18.316 1.00 94.25 195 ASP A C 1
ATOM 1499 O O . ASP A 1 195 ? 1.609 -15.501 -17.402 1.00 94.25 195 ASP A O 1
ATOM 1503 N N . THR A 1 196 ? 1.138 -15.351 -19.586 1.00 93.50 196 THR A N 1
ATOM 1504 C CA . THR A 1 196 ? 2.080 -16.380 -20.047 1.00 93.50 196 THR A CA 1
ATOM 1505 C C . THR A 1 196 ? 3.112 -15.857 -21.038 1.00 93.50 196 THR A C 1
ATOM 1507 O O . THR A 1 196 ? 4.060 -16.574 -21.361 1.00 93.50 196 THR A O 1
ATOM 1510 N N . THR A 1 197 ? 2.954 -14.625 -21.522 1.00 92.62 197 THR A N 1
ATOM 1511 C CA . THR A 1 197 ? 3.861 -14.041 -22.505 1.00 92.62 197 THR A CA 1
ATOM 1512 C C . THR A 1 197 ? 5.173 -13.639 -21.842 1.00 92.62 197 THR A C 1
ATOM 1514 O O . THR A 1 197 ? 5.268 -12.652 -21.113 1.00 92.62 197 THR A O 1
ATOM 1517 N N . GLU A 1 198 ? 6.221 -14.404 -22.135 1.00 91.69 198 GLU A N 1
ATOM 1518 C CA . GLU A 1 198 ? 7.587 -14.059 -21.757 1.00 91.69 198 GLU A CA 1
ATOM 1519 C C . GLU A 1 198 ? 8.061 -12.834 -22.543 1.00 91.69 198 GLU A C 1
ATOM 1521 O O . GLU A 1 198 ? 7.837 -12.721 -23.750 1.00 91.69 198 GLU A O 1
ATOM 1526 N N . GLY A 1 199 ? 8.752 -11.913 -21.879 1.00 91.31 199 GLY A N 1
ATOM 1527 C CA . GLY A 1 199 ? 9.261 -10.728 -22.548 1.00 91.31 199 GLY A CA 1
ATOM 1528 C C . GLY A 1 199 ? 9.854 -9.701 -21.603 1.00 91.31 199 GLY A C 1
ATOM 1529 O O . GLY A 1 199 ? 9.822 -9.827 -20.378 1.00 91.31 199 GLY A O 1
ATOM 1530 N N . LEU A 1 200 ? 10.402 -8.670 -22.228 1.00 91.81 200 LEU A N 1
ATOM 1531 C CA . LEU A 1 200 ? 10.719 -7.402 -21.599 1.00 91.81 200 LEU A CA 1
ATOM 1532 C C . LEU A 1 200 ? 9.523 -6.471 -21.810 1.00 91.81 200 LEU A C 1
ATOM 1534 O O . LEU A 1 200 ? 8.962 -6.440 -22.903 1.00 91.81 200 LEU A O 1
ATOM 1538 N N . TRP A 1 201 ? 9.146 -5.742 -20.769 1.00 92.75 201 TRP A N 1
ATOM 1539 C CA . TRP A 1 201 ? 7.973 -4.877 -20.776 1.00 92.75 201 TRP A CA 1
ATOM 1540 C C . TRP A 1 201 ? 8.324 -3.509 -20.217 1.00 92.75 201 TRP A C 1
ATOM 1542 O O . TRP A 1 201 ? 9.258 -3.371 -19.416 1.00 92.75 201 TRP A O 1
ATOM 1552 N N . GLY A 1 202 ? 7.542 -2.507 -20.606 1.00 92.19 202 GLY A N 1
ATOM 1553 C CA . GLY A 1 202 ? 7.525 -1.239 -19.906 1.00 92.19 202 GLY A CA 1
ATOM 1554 C C . GLY A 1 202 ? 7.104 -1.410 -18.447 1.00 92.19 202 GLY A C 1
ATOM 1555 O O . GLY A 1 202 ? 6.506 -2.411 -18.052 1.00 92.19 202 GLY A O 1
ATOM 1556 N N . LEU A 1 203 ? 7.426 -0.408 -17.632 1.00 91.81 203 LEU A N 1
ATOM 1557 C CA . LEU A 1 203 ? 7.021 -0.338 -16.232 1.00 91.81 203 LEU A CA 1
ATOM 1558 C C . LEU A 1 203 ? 5.993 0.787 -16.060 1.00 91.81 203 LEU A C 1
ATOM 1560 O O . LEU A 1 203 ? 6.397 1.943 -15.910 1.00 91.81 203 LEU A O 1
ATOM 1564 N N . PRO A 1 204 ? 4.681 0.492 -16.100 1.00 94.75 204 PRO A N 1
ATOM 1565 C CA . PRO A 1 204 ? 3.665 1.481 -15.791 1.00 94.75 204 PRO A CA 1
ATOM 1566 C C . PRO A 1 204 ? 3.768 1.894 -14.328 1.00 94.75 204 PRO A C 1
ATOM 1568 O O . PRO A 1 204 ? 4.007 1.074 -13.435 1.00 94.75 204 PRO A O 1
ATOM 1571 N N . PHE A 1 205 ? 3.550 3.174 -14.079 1.00 94.62 205 PHE A N 1
ATOM 1572 C CA . PHE A 1 205 ? 3.577 3.771 -12.759 1.00 94.62 205 PHE A CA 1
ATOM 1573 C C . PHE A 1 205 ? 2.215 4.358 -12.411 1.00 94.62 205 PHE A C 1
ATOM 1575 O O . PHE A 1 205 ? 1.532 4.898 -13.280 1.00 94.62 205 PHE A O 1
ATOM 1582 N N . HIS A 1 206 ? 1.843 4.325 -11.130 1.00 95.62 206 HIS A N 1
ATOM 1583 C CA . HIS A 1 206 ? 0.734 5.131 -10.629 1.00 95.62 206 HIS A CA 1
ATOM 1584 C C . HIS A 1 206 ? 1.178 6.594 -10.537 1.00 95.62 206 HIS A C 1
ATOM 1586 O O . HIS A 1 206 ? 1.731 7.087 -9.555 1.00 95.62 206 HIS A O 1
ATOM 1592 N N . ALA A 1 207 ? 1.024 7.289 -11.651 1.00 94.06 207 ALA A N 1
ATOM 1593 C CA . ALA A 1 207 ? 1.495 8.643 -11.826 1.00 94.06 207 ALA A CA 1
ATOM 1594 C C . ALA A 1 207 ? 0.484 9.443 -12.639 1.00 94.06 207 ALA A C 1
ATOM 1596 O O . ALA A 1 207 ? -0.170 8.939 -13.553 1.00 94.06 207 ALA A O 1
ATOM 1597 N N . LYS A 1 208 ? 0.378 10.722 -12.299 1.00 93.94 208 LYS A N 1
ATOM 1598 C CA . LYS A 1 208 ? -0.407 11.700 -13.043 1.00 93.94 208 LYS A CA 1
ATOM 1599 C C . LYS A 1 208 ? 0.260 11.986 -14.392 1.00 93.94 208 LYS A C 1
ATOM 1601 O O . LYS A 1 208 ? 1.424 11.646 -14.627 1.00 93.94 208 LYS A O 1
ATOM 1606 N N . ALA A 1 209 ? -0.449 12.695 -15.267 1.00 91.06 209 ALA A N 1
ATOM 1607 C CA . ALA A 1 209 ? 0.079 13.105 -16.573 1.00 91.06 209 ALA A CA 1
ATOM 1608 C C . ALA A 1 209 ? 1.392 13.916 -16.483 1.00 91.06 209 ALA A C 1
ATOM 1610 O O . ALA A 1 209 ? 2.220 13.855 -17.387 1.00 91.06 209 ALA A O 1
ATOM 1611 N N . ASN A 1 210 ? 1.599 14.655 -15.388 1.00 87.81 210 ASN A N 1
ATOM 1612 C CA . ASN A 1 210 ? 2.817 15.428 -15.120 1.00 87.81 210 ASN A CA 1
ATOM 1613 C C . ASN A 1 210 ? 3.893 14.648 -14.338 1.00 87.81 210 ASN A C 1
ATOM 1615 O O . ASN A 1 210 ? 4.805 15.269 -13.801 1.00 87.81 210 ASN A O 1
ATOM 1619 N N . TRP A 1 211 ? 3.779 13.319 -14.242 1.00 88.12 211 TRP A N 1
ATOM 1620 C CA . TRP A 1 211 ? 4.709 12.438 -13.522 1.00 88.12 211 TRP A CA 1
ATOM 1621 C C . TRP A 1 211 ? 4.779 12.631 -11.997 1.00 88.12 211 TRP A C 1
ATOM 1623 O O . TRP A 1 211 ? 5.616 12.020 -11.332 1.00 88.12 211 TRP A O 1
ATOM 1633 N N . GLU A 1 212 ? 3.858 13.399 -11.408 1.00 89.38 212 GLU A N 1
ATOM 1634 C CA . GLU A 1 212 ? 3.586 13.304 -9.972 1.00 89.38 212 GLU A CA 1
ATOM 1635 C C . GLU A 1 212 ? 3.104 11.901 -9.614 1.00 89.38 212 GLU A C 1
ATOM 1637 O O . GLU A 1 212 ? 2.207 11.368 -10.267 1.00 89.38 212 GLU A O 1
ATOM 1642 N N . ARG A 1 213 ? 3.623 11.343 -8.519 1.00 92.00 213 ARG A N 1
ATOM 1643 C CA . ARG A 1 213 ? 3.059 10.151 -7.886 1.00 92.00 213 ARG A CA 1
ATOM 1644 C C . ARG A 1 213 ? 1.571 10.363 -7.631 1.00 92.00 213 ARG A C 1
ATOM 1646 O O . ARG A 1 213 ? 1.173 11.335 -6.985 1.00 92.00 213 ARG A O 1
ATOM 1653 N N . TYR A 1 214 ? 0.768 9.406 -8.072 1.00 94.62 214 TYR A N 1
ATOM 1654 C CA . TYR A 1 214 ? -0.608 9.284 -7.633 1.00 94.62 214 TYR A CA 1
ATOM 1655 C C . TYR A 1 214 ? -0.671 8.436 -6.359 1.00 94.62 214 TYR A C 1
ATOM 1657 O O . TYR A 1 214 ? 0.002 7.426 -6.219 1.00 94.62 214 TYR A O 1
ATOM 1665 N N . SER A 1 215 ? -1.496 8.806 -5.394 1.00 93.75 215 SER A N 1
ATOM 1666 C CA . SER A 1 215 ? -1.736 8.006 -4.199 1.00 93.75 215 SER A CA 1
ATOM 1667 C C . SER A 1 215 ? -3.231 7.922 -3.924 1.00 93.75 215 SER A C 1
ATOM 1669 O O . SER A 1 215 ? -4.006 8.803 -4.290 1.00 93.75 215 SER A O 1
ATOM 1671 N N . SER A 1 216 ? -3.665 6.899 -3.182 1.00 94.06 216 SER A N 1
ATOM 1672 C CA . SER A 1 216 ? -5.021 6.896 -2.616 1.00 94.06 216 SER A CA 1
ATOM 1673 C C . SER A 1 216 ? -5.288 8.135 -1.741 1.00 94.06 216 SER A C 1
ATOM 1675 O O . SER A 1 216 ? -6.441 8.544 -1.590 1.00 94.06 216 SER A O 1
ATOM 1677 N N . ARG A 1 217 ? -4.227 8.791 -1.244 1.00 94.38 217 ARG A N 1
ATOM 1678 C CA . ARG A 1 217 ? -4.256 10.133 -0.651 1.00 94.38 217 ARG A CA 1
ATOM 1679 C C . ARG A 1 217 ? -4.943 11.152 -1.558 1.00 94.38 217 ARG A C 1
ATOM 1681 O O . ARG A 1 217 ? -5.815 11.878 -1.086 1.00 94.38 217 ARG A O 1
ATOM 1688 N N . ASP A 1 218 ? -4.590 11.198 -2.842 1.00 95.12 218 ASP A N 1
ATOM 1689 C CA . ASP A 1 218 ? -5.140 12.161 -3.798 1.00 95.12 218 ASP A CA 1
ATOM 1690 C C . ASP A 1 218 ? -6.661 12.010 -3.918 1.00 95.12 218 ASP A C 1
ATOM 1692 O O . ASP A 1 218 ? -7.380 13.007 -3.898 1.00 95.12 218 ASP A O 1
ATOM 1696 N N . TYR A 1 219 ? -7.180 10.778 -3.931 1.00 95.69 219 TYR A N 1
ATOM 1697 C CA . TYR A 1 219 ? -8.627 10.538 -3.963 1.00 95.69 219 TYR A CA 1
AT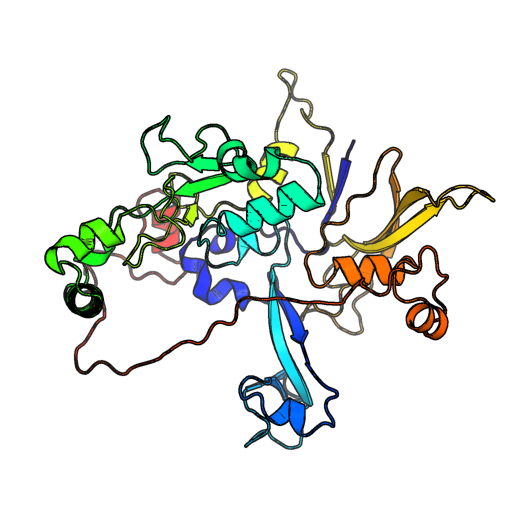OM 1698 C C . TYR A 1 219 ? -9.341 10.984 -2.676 1.00 95.69 219 TYR A C 1
ATOM 1700 O O . TYR A 1 219 ? -10.438 11.556 -2.727 1.00 95.69 219 TYR A O 1
ATOM 1708 N N . ILE A 1 220 ? -8.711 10.773 -1.513 1.00 96.19 220 ILE A N 1
ATOM 1709 C CA . ILE A 1 220 ? -9.227 11.234 -0.216 1.00 96.19 220 ILE A CA 1
ATOM 1710 C C . ILE A 1 220 ? -9.330 12.764 -0.203 1.00 96.19 220 ILE A C 1
ATOM 1712 O O . ILE A 1 220 ? -10.393 13.301 0.121 1.00 96.19 220 ILE A O 1
ATOM 1716 N N . TYR A 1 221 ? -8.270 13.474 -0.598 1.00 95.75 221 TYR A N 1
ATOM 1717 C CA . TYR A 1 221 ? -8.274 14.941 -0.619 1.00 95.75 221 TYR A CA 1
ATOM 1718 C C . TYR A 1 221 ? -9.183 15.512 -1.703 1.00 95.75 221 TYR A C 1
ATOM 1720 O O . TYR A 1 221 ? -9.961 16.415 -1.406 1.00 95.75 221 TYR A O 1
ATOM 1728 N N . ALA A 1 222 ? -9.215 14.925 -2.903 1.00 95.38 222 ALA A N 1
ATOM 1729 C CA . ALA A 1 222 ? -10.185 15.302 -3.932 1.00 95.38 222 ALA A CA 1
ATOM 1730 C C . ALA A 1 222 ? -11.630 15.205 -3.406 1.00 95.38 222 ALA A C 1
ATOM 1732 O O . ALA A 1 222 ? -12.468 16.062 -3.693 1.00 95.38 222 ALA A O 1
ATOM 1733 N N . THR A 1 223 ? -11.920 14.200 -2.574 1.00 96.44 223 THR A N 1
ATOM 1734 C CA . THR A 1 223 ? -13.229 14.026 -1.929 1.00 96.44 223 THR A CA 1
ATOM 1735 C C . THR A 1 223 ? -13.494 15.066 -0.832 1.00 96.44 223 THR A C 1
ATOM 1737 O O . THR A 1 223 ? -14.607 15.596 -0.758 1.00 96.44 223 THR A O 1
ATOM 1740 N N . LEU A 1 224 ? -12.503 15.374 0.012 1.00 95.69 224 LEU A N 1
ATOM 1741 C CA . LEU A 1 224 ? -12.598 16.395 1.071 1.00 95.69 224 LEU A CA 1
ATOM 1742 C C . LEU A 1 224 ? -12.778 17.812 0.499 1.00 95.69 224 LEU A C 1
ATOM 1744 O O . LEU A 1 224 ? -13.573 18.611 1.013 1.00 95.69 224 LEU A O 1
ATOM 1748 N N . ASP A 1 225 ? -12.061 18.111 -0.581 1.00 95.56 225 ASP A N 1
ATOM 1749 C CA . ASP A 1 225 ? -11.989 19.442 -1.176 1.00 95.56 225 ASP A CA 1
ATOM 1750 C C . ASP A 1 225 ? -13.136 19.717 -2.147 1.00 95.56 225 ASP A C 1
ATOM 1752 O O . ASP A 1 225 ? -13.515 20.878 -2.327 1.00 95.56 225 ASP A O 1
ATOM 1756 N N . ALA A 1 226 ? -13.763 18.674 -2.704 1.00 96.38 226 ALA A N 1
ATOM 1757 C CA . ALA A 1 226 ? -14.906 18.812 -3.594 1.00 96.38 226 ALA A CA 1
ATOM 1758 C C . ALA A 1 226 ? -16.010 19.681 -2.966 1.00 96.38 226 ALA A C 1
ATOM 1760 O O . ALA A 1 226 ? -16.543 19.382 -1.891 1.00 96.38 226 ALA A O 1
ATOM 1761 N N . LYS A 1 227 ? -16.407 20.749 -3.667 1.00 96.12 227 LYS A N 1
ATOM 1762 C CA . LYS A 1 227 ? -17.490 21.659 -3.263 1.00 96.12 227 LYS A CA 1
ATOM 1763 C C . LYS A 1 227 ? -18.712 21.510 -4.169 1.00 96.12 227 LYS A C 1
ATOM 1765 O O . LYS A 1 227 ? -18.606 21.152 -5.339 1.00 96.12 227 LYS A O 1
ATOM 1770 N N . LYS A 1 228 ? -19.895 21.783 -3.620 1.00 94.81 228 LYS A N 1
ATOM 1771 C CA . LYS A 1 228 ? -21.117 22.053 -4.395 1.00 94.81 228 LYS A CA 1
ATOM 1772 C C . LYS A 1 228 ? -21.023 23.459 -4.989 1.00 94.81 228 LYS A C 1
ATOM 1774 O O . LYS A 1 228 ? -20.273 24.283 -4.478 1.00 94.81 228 LYS A O 1
ATOM 1779 N N . GLU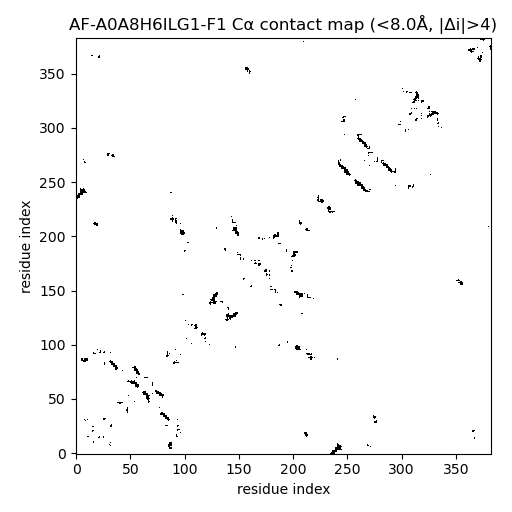 A 1 229 ? -21.872 23.778 -5.964 1.00 92.00 229 GLU A N 1
ATOM 1780 C CA . GLU A 1 229 ? -21.940 25.121 -6.578 1.00 92.00 229 GLU A CA 1
ATOM 1781 C C . GLU A 1 229 ? -22.045 26.261 -5.548 1.00 92.00 229 GLU A C 1
ATOM 1783 O O . GLU A 1 229 ? -21.476 27.330 -5.725 1.00 92.00 229 GLU A O 1
ATOM 1788 N N . LYS A 1 230 ? -22.729 26.017 -4.423 1.00 89.44 230 LYS A N 1
ATOM 1789 C CA . LYS A 1 230 ? -22.905 26.983 -3.325 1.00 89.44 230 LYS A CA 1
ATOM 1790 C C . LYS A 1 230 ? -21.741 27.014 -2.313 1.00 89.44 230 LYS A C 1
ATOM 1792 O O . LYS A 1 230 ? -21.931 27.485 -1.197 1.00 89.44 230 LYS A O 1
ATOM 1797 N N . GLY A 1 231 ? -20.582 26.437 -2.635 1.00 89.69 231 GLY A N 1
ATOM 1798 C CA . GLY A 1 231 ? -19.353 26.464 -1.821 1.00 89.69 231 GLY A CA 1
ATOM 1799 C C . GLY A 1 231 ? -19.296 25.506 -0.620 1.00 89.69 231 GLY A C 1
ATOM 1800 O O . GLY A 1 231 ? -18.239 25.337 -0.019 1.00 89.69 231 GLY A O 1
ATOM 1801 N N . SER A 1 232 ? -20.398 24.838 -0.266 1.00 91.12 232 SER A N 1
ATOM 1802 C CA . SER A 1 232 ? -20.406 23.808 0.791 1.00 91.12 232 SER A CA 1
ATOM 1803 C C . SER A 1 232 ? -19.730 22.511 0.334 1.00 91.12 232 SER A C 1
ATOM 1805 O O . SER A 1 232 ? -19.707 22.217 -0.860 1.00 91.12 232 SER A O 1
ATOM 1807 N N . CYS A 1 233 ? -19.204 21.711 1.270 1.00 93.25 233 CYS A N 1
ATOM 1808 C CA . CYS A 1 233 ? -18.592 20.418 0.946 1.00 93.25 233 CYS A CA 1
ATOM 1809 C C . CYS A 1 233 ? -19.571 19.512 0.176 1.00 93.25 233 CYS A C 1
ATOM 1811 O O . CYS A 1 233 ? -20.745 19.371 0.543 1.00 93.25 233 CYS A O 1
ATOM 1813 N N . LYS A 1 234 ? -19.084 18.905 -0.911 1.00 96.12 234 LYS A N 1
ATOM 1814 C CA . LYS A 1 234 ? -19.848 18.005 -1.781 1.00 96.12 234 LYS A CA 1
ATOM 1815 C C . LYS A 1 234 ? -20.129 16.687 -1.075 1.00 96.12 234 LYS A C 1
ATOM 1817 O O . LYS A 1 234 ? -21.283 16.256 -1.054 1.00 96.12 234 LYS A O 1
ATOM 1822 N N . TYR A 1 235 ? -19.103 16.113 -0.452 1.00 96.38 235 TYR A N 1
ATOM 1823 C CA . TYR A 1 235 ? -19.177 14.842 0.256 1.00 96.38 235 TYR A CA 1
ATOM 1824 C C . TYR A 1 235 ? -18.997 15.041 1.765 1.00 96.38 235 TYR A C 1
ATOM 1826 O O . TYR A 1 235 ? -18.175 15.853 2.190 1.00 96.38 235 TYR A O 1
ATOM 1834 N N . PRO A 1 236 ? -19.762 14.325 2.606 1.00 94.88 236 PRO A N 1
ATOM 1835 C CA . PRO A 1 236 ? -19.691 14.470 4.053 1.00 94.88 236 PRO A CA 1
ATOM 1836 C C . PRO A 1 236 ? -18.589 13.571 4.642 1.00 94.88 236 PRO A C 1
ATOM 1838 O O . PRO A 1 236 ? -18.891 12.703 5.462 1.00 94.88 236 PRO A O 1
ATOM 1841 N N . LEU A 1 237 ? -17.343 13.750 4.195 1.00 97.06 237 LEU A N 1
ATOM 1842 C CA . LEU A 1 237 ? -16.164 13.028 4.681 1.00 97.06 237 LEU A CA 1
ATOM 1843 C C . LEU A 1 237 ? -15.444 13.851 5.757 1.00 97.06 237 LEU A C 1
ATOM 1845 O O . LEU A 1 237 ? -15.300 15.066 5.638 1.00 97.06 237 LEU A O 1
ATOM 1849 N N . THR A 1 238 ? -14.998 13.191 6.817 1.00 97.06 238 THR A N 1
ATOM 1850 C CA . THR A 1 238 ? -14.142 13.764 7.857 1.00 97.06 238 THR A CA 1
ATOM 1851 C C . THR A 1 238 ? -12.920 12.878 8.010 1.00 97.06 238 THR A C 1
ATOM 1853 O O . THR A 1 238 ? -13.062 11.674 8.199 1.00 97.06 238 THR A O 1
ATOM 1856 N N . LEU A 1 239 ? -11.734 13.475 7.934 1.00 97.38 239 LEU A N 1
ATOM 1857 C CA . LEU A 1 239 ? -10.460 12.800 8.146 1.00 97.38 239 LEU A CA 1
ATOM 1858 C C . LEU A 1 239 ? -9.931 13.139 9.543 1.00 97.38 239 LEU A C 1
ATOM 1860 O O . LEU A 1 239 ? -9.878 14.308 9.921 1.00 97.38 239 LEU A O 1
ATOM 1864 N N . SER A 1 240 ? -9.529 12.120 10.299 1.00 97.25 240 SER A N 1
ATOM 1865 C CA . SER A 1 240 ? -8.790 12.273 11.551 1.00 97.25 240 SER A CA 1
ATOM 1866 C C . SER A 1 240 ? -7.490 11.485 11.460 1.00 97.25 240 SER A C 1
ATOM 1868 O O . SER A 1 240 ? -7.491 10.269 11.620 1.00 97.25 240 SER A O 1
ATOM 1870 N N . THR A 1 241 ? -6.387 12.194 11.230 1.00 96.25 241 THR A N 1
ATOM 1871 C CA . THR A 1 241 ? -5.015 11.659 11.289 1.00 96.25 241 THR A CA 1
ATOM 1872 C C . THR A 1 241 ? -4.585 11.382 12.727 1.00 96.25 241 THR A C 1
ATOM 1874 O O . THR A 1 241 ? -5.351 11.675 13.651 1.00 96.25 241 THR A O 1
ATOM 1877 N N . THR A 1 242 ? -3.398 10.813 12.955 1.00 95.44 242 THR A N 1
ATOM 1878 C CA . THR A 1 242 ? -2.875 10.484 14.299 1.00 95.44 242 THR A CA 1
ATOM 1879 C C . THR A 1 242 ? -3.873 9.717 15.178 1.00 95.44 242 THR A C 1
ATOM 1881 O O . THR A 1 242 ? -3.997 9.955 16.379 1.00 95.44 242 THR A O 1
ATOM 1884 N N . SER A 1 243 ? -4.682 8.860 14.556 1.00 97.12 243 SER A N 1
ATOM 1885 C CA . SER A 1 243 ? -5.826 8.165 15.147 1.00 97.12 243 SER A CA 1
ATOM 1886 C C . SER A 1 243 ? -5.696 6.663 14.920 1.00 97.12 243 SER A C 1
ATOM 1888 O O . SER A 1 243 ? -6.212 6.116 13.948 1.00 97.12 243 SER A O 1
ATOM 1890 N N . LEU A 1 244 ? -4.997 5.987 15.829 1.00 97.06 244 LEU A N 1
ATOM 1891 C CA . LEU A 1 244 ? -4.786 4.545 15.763 1.00 97.06 244 LEU A CA 1
ATOM 1892 C C . LEU A 1 244 ? -6.043 3.805 16.233 1.00 97.06 244 LEU A C 1
ATOM 1894 O O . LEU A 1 244 ? -6.324 3.778 17.431 1.00 97.06 244 LEU A O 1
ATOM 1898 N N . ALA A 1 245 ? -6.781 3.185 15.312 1.00 97.94 245 ALA A N 1
ATOM 1899 C CA . ALA A 1 245 ? -7.881 2.286 15.662 1.00 97.94 245 ALA A CA 1
ATOM 1900 C C . ALA A 1 245 ? -7.367 1.098 16.493 1.00 97.94 245 ALA A C 1
ATOM 1902 O O . ALA A 1 245 ? -6.401 0.442 16.103 1.00 97.94 245 ALA A O 1
ATOM 1903 N N . THR A 1 246 ? -8.010 0.823 17.630 1.00 96.88 246 THR A N 1
ATOM 1904 C CA . THR A 1 246 ? -7.606 -0.248 18.555 1.00 96.88 246 THR A CA 1
ATOM 1905 C C . THR A 1 246 ? -8.551 -1.439 18.504 1.00 96.88 246 THR A C 1
ATOM 1907 O O . THR A 1 246 ? -8.089 -2.576 18.448 1.00 96.88 246 THR A O 1
ATOM 1910 N N . LYS A 1 247 ? -9.867 -1.197 18.499 1.00 96.62 247 LYS A N 1
ATOM 1911 C CA . LYS A 1 247 ? -10.891 -2.247 18.412 1.00 96.62 247 LYS A CA 1
ATOM 1912 C C . LYS A 1 247 ? -12.232 -1.722 17.905 1.00 96.62 247 LYS A C 1
ATOM 1914 O O . LYS A 1 247 ? -12.544 -0.535 18.002 1.00 96.62 247 LYS A O 1
ATOM 1919 N N . ILE A 1 248 ? -13.048 -2.637 17.410 1.00 98.44 248 ILE A N 1
ATOM 1920 C CA . ILE A 1 248 ? -14.440 -2.440 17.022 1.00 98.44 248 ILE A CA 1
ATOM 1921 C C . ILE A 1 248 ? -15.318 -2.548 18.272 1.00 98.44 248 ILE A C 1
ATOM 1923 O O . ILE A 1 248 ? -15.099 -3.389 19.143 1.00 98.44 248 ILE A O 1
ATOM 1927 N N . LEU A 1 249 ? -16.328 -1.689 18.350 1.00 98.06 249 LEU A N 1
ATOM 1928 C CA . LEU A 1 249 ? -17.361 -1.718 19.379 1.00 98.06 249 LEU A CA 1
ATOM 1929 C C . LEU A 1 249 ? -18.575 -2.481 18.846 1.00 98.06 249 LEU A C 1
ATOM 1931 O O . LEU A 1 249 ? -19.028 -2.200 17.733 1.00 98.06 249 LEU A O 1
ATOM 1935 N N . PHE A 1 250 ? -19.120 -3.401 19.642 1.00 97.31 250 PHE A N 1
ATOM 1936 C CA . PHE A 1 250 ? -20.276 -4.218 19.271 1.00 97.31 250 PHE A CA 1
ATOM 1937 C C . PHE A 1 250 ? -21.491 -3.943 20.161 1.00 97.31 250 PHE A C 1
ATOM 1939 O O . PHE A 1 250 ? -21.361 -3.748 21.367 1.00 97.31 250 PHE A O 1
ATOM 1946 N N . ASP A 1 251 ? -22.670 -3.953 19.543 1.00 94.75 251 ASP A N 1
ATOM 1947 C CA . ASP A 1 251 ? -23.944 -4.200 20.212 1.00 94.75 251 ASP A CA 1
ATOM 1948 C C . ASP A 1 251 ? -24.237 -5.703 20.144 1.00 94.75 251 ASP A C 1
ATOM 1950 O O . ASP A 1 251 ? -24.193 -6.316 19.071 1.00 94.75 251 ASP A O 1
ATOM 1954 N N . GLU A 1 252 ? -24.496 -6.290 21.306 1.00 88.38 252 GLU A N 1
ATOM 1955 C CA . GLU A 1 252 ? -24.599 -7.731 21.531 1.00 88.38 252 GLU A CA 1
ATOM 1956 C C . GLU A 1 252 ? -25.934 -8.077 22.197 1.00 88.38 252 GLU A C 1
ATOM 1958 O O . GLU A 1 252 ? -25.985 -8.764 23.219 1.00 88.38 252 GLU A O 1
ATOM 1963 N N . ALA A 1 253 ? -27.032 -7.565 21.639 1.00 84.69 253 ALA A N 1
ATOM 1964 C CA . ALA A 1 253 ? -28.369 -7.944 22.078 1.00 84.69 253 ALA A CA 1
ATOM 1965 C C . ALA A 1 253 ? -28.525 -9.479 22.102 1.00 84.69 253 ALA A C 1
ATOM 1967 O O . ALA A 1 253 ? -28.142 -10.178 21.161 1.00 84.69 253 ALA A O 1
ATOM 1968 N N . GLU A 1 254 ? -29.086 -10.004 23.191 1.00 77.00 254 GLU A N 1
ATOM 1969 C CA . GLU A 1 254 ? -29.192 -11.444 23.430 1.00 77.00 254 GLU A CA 1
ATOM 1970 C C . GLU A 1 254 ? -29.924 -12.160 22.281 1.00 77.00 254 GLU A C 1
ATOM 1972 O O . GLU A 1 254 ? -30.996 -11.741 21.842 1.00 77.00 254 GLU A O 1
ATOM 1977 N N . GLY A 1 255 ? -29.321 -13.235 21.763 1.00 76.62 255 GLY A N 1
ATOM 1978 C CA . GLY A 1 255 ? -29.852 -14.002 20.629 1.00 76.62 255 GLY A CA 1
ATOM 1979 C C . GLY A 1 255 ? -29.710 -13.329 19.256 1.00 76.62 255 GLY A C 1
ATOM 1980 O O . GLY A 1 255 ? -30.089 -13.935 18.253 1.00 76.62 255 GLY A O 1
ATOM 1981 N N . ALA A 1 256 ? -29.155 -12.115 19.177 1.00 85.56 256 ALA A N 1
ATOM 1982 C CA . ALA A 1 256 ? -28.879 -11.431 17.919 1.00 85.56 256 ALA A CA 1
ATOM 1983 C C . ALA A 1 256 ? -27.431 -11.647 17.456 1.00 85.56 256 ALA A C 1
ATOM 1985 O O . ALA A 1 256 ? -26.512 -11.862 18.245 1.00 85.56 256 ALA A O 1
ATOM 1986 N N . ARG A 1 257 ? -27.216 -11.552 16.139 1.00 90.56 257 ARG A N 1
ATOM 1987 C CA . ARG A 1 257 ? -25.865 -11.484 15.574 1.00 90.56 257 ARG A CA 1
ATOM 1988 C C . ARG A 1 257 ? -25.194 -10.188 16.063 1.00 90.56 257 ARG A C 1
ATOM 1990 O O . ARG A 1 257 ? -25.812 -9.135 15.888 1.00 90.56 257 ARG A O 1
ATOM 1997 N N . PRO A 1 258 ? -23.956 -10.236 16.595 1.00 94.31 258 PRO A N 1
ATOM 1998 C CA . PRO A 1 258 ? -23.240 -9.039 17.023 1.00 94.31 258 PRO A CA 1
ATOM 1999 C C . PRO A 1 258 ? -23.191 -7.992 15.913 1.00 94.31 258 PRO A C 1
ATOM 2001 O O . PRO A 1 258 ? -22.866 -8.304 14.761 1.00 94.31 258 PRO A O 1
ATOM 2004 N N . LYS A 1 259 ? -23.518 -6.748 16.255 1.00 95.62 259 LYS A N 1
ATOM 2005 C CA . LYS A 1 259 ? -23.542 -5.630 15.311 1.00 95.62 259 LYS A CA 1
ATOM 2006 C C . LYS A 1 259 ? -22.414 -4.664 15.632 1.00 95.62 259 LYS A C 1
ATOM 2008 O O . LYS A 1 259 ? -22.363 -4.136 16.735 1.00 95.62 259 LYS A O 1
ATOM 2013 N N . ALA A 1 260 ? -21.541 -4.385 14.667 1.00 97.62 260 ALA A N 1
ATOM 2014 C CA . ALA A 1 260 ? -20.552 -3.321 14.816 1.00 97.62 260 ALA A CA 1
ATOM 2015 C C . ALA A 1 260 ? -21.265 -1.958 14.907 1.00 97.62 260 ALA A C 1
ATOM 2017 O O . ALA A 1 260 ? -22.048 -1.601 14.024 1.00 97.62 260 ALA A O 1
ATOM 2018 N N . ILE A 1 261 ? -21.003 -1.210 15.978 1.00 97.75 261 ILE A N 1
ATOM 2019 C CA . ILE A 1 261 ? -21.627 0.094 16.265 1.00 97.75 261 ILE A CA 1
ATOM 2020 C C . ILE A 1 261 ? -20.621 1.238 16.343 1.00 97.75 261 ILE A C 1
ATOM 2022 O O . ILE A 1 261 ? -21.015 2.388 16.528 1.00 97.75 261 ILE A O 1
ATOM 2026 N N . GLY A 1 262 ? -19.327 0.956 16.227 1.00 98.25 262 GLY A N 1
ATOM 2027 C CA . GLY A 1 262 ? -18.298 1.978 16.324 1.00 98.25 262 GLY A CA 1
ATOM 2028 C C . GLY A 1 262 ? -16.892 1.415 16.426 1.00 98.25 262 GLY A C 1
ATOM 2029 O O . GLY A 1 262 ? -16.672 0.216 16.265 1.00 98.25 262 GLY A O 1
ATOM 2030 N N . VAL A 1 263 ? -15.949 2.306 16.705 1.00 98.56 263 VAL A N 1
ATOM 2031 C CA . VAL A 1 263 ? -14.521 2.019 16.844 1.00 98.56 263 VAL A CA 1
ATOM 2032 C C . VAL A 1 263 ? -13.976 2.792 18.043 1.00 98.56 263 VAL A C 1
ATOM 2034 O O . VAL A 1 263 ? -14.282 3.974 18.222 1.00 98.56 263 VAL A O 1
ATOM 2037 N N . GLU A 1 264 ? -13.164 2.127 18.856 1.00 98.56 264 GLU A N 1
ATOM 2038 C CA . GLU A 1 264 ? -12.262 2.766 19.812 1.00 98.56 264 GLU A CA 1
ATOM 2039 C C . GLU A 1 264 ? -10.919 3.035 19.127 1.00 98.56 264 GLU A C 1
ATOM 2041 O O . GLU A 1 264 ? -10.438 2.224 18.331 1.00 98.56 264 GLU A O 1
ATOM 2046 N N . TYR A 1 265 ? -10.322 4.188 19.412 1.00 98.44 265 TYR A N 1
ATOM 2047 C CA . TYR A 1 265 ? -9.033 4.569 18.853 1.00 98.44 265 TYR A CA 1
ATOM 2048 C C . TYR A 1 265 ? -8.224 5.422 19.829 1.00 98.44 265 TYR A C 1
ATOM 2050 O O . TYR A 1 265 ? -8.776 6.114 20.687 1.00 98.44 265 TYR A O 1
ATOM 2058 N N . LEU A 1 266 ? -6.903 5.390 19.681 1.00 97.88 266 LEU A N 1
ATOM 2059 C CA . LEU A 1 266 ? -5.973 6.264 20.385 1.00 97.88 266 LEU A CA 1
ATOM 2060 C C . LEU A 1 266 ? -5.663 7.478 19.513 1.00 97.88 266 LEU A C 1
ATOM 2062 O O . LEU A 1 266 ? -5.134 7.339 18.411 1.00 97.88 266 LEU A O 1
ATOM 2066 N N . LYS A 1 267 ? -5.978 8.673 20.014 1.00 97.69 267 LYS A N 1
ATOM 2067 C CA . LYS A 1 267 ? -5.630 9.945 19.380 1.00 97.69 267 LYS A CA 1
ATOM 2068 C C . LYS A 1 267 ? -4.294 10.449 19.922 1.00 97.69 267 LYS A C 1
ATOM 2070 O O . LYS A 1 267 ? -4.180 10.734 21.112 1.00 97.69 267 LYS A O 1
ATOM 2075 N N . GLY A 1 268 ? -3.304 10.592 19.053 1.00 95.75 268 GLY A N 1
ATOM 2076 C CA . GLY A 1 268 ? -1.982 11.120 19.380 1.00 95.75 268 GLY A CA 1
ATOM 2077 C C . GLY A 1 268 ? -0.942 10.723 18.336 1.00 95.75 268 GLY A C 1
ATOM 2078 O O . GLY A 1 268 ? -1.066 9.685 17.690 1.00 95.75 268 GLY A O 1
ATOM 2079 N N . ALA A 1 269 ? 0.088 11.551 18.168 1.00 92.81 269 ALA A N 1
ATOM 2080 C CA . ALA A 1 269 ? 1.194 11.244 17.266 1.00 92.81 269 ALA A CA 1
ATOM 2081 C C . ALA A 1 269 ? 2.033 10.075 17.808 1.00 92.81 269 ALA A C 1
ATOM 2083 O O . ALA A 1 269 ? 2.261 9.977 19.017 1.00 92.81 269 ALA A O 1
ATOM 2084 N N . CYS A 1 270 ? 2.484 9.199 16.908 1.00 92.00 270 CYS A N 1
ATOM 2085 C CA . CYS A 1 270 ? 3.403 8.090 17.192 1.00 92.00 270 CYS A CA 1
ATOM 2086 C C . CYS A 1 270 ? 2.927 7.128 18.300 1.00 92.00 270 CYS A C 1
ATOM 2088 O O . CYS A 1 270 ? 3.737 6.475 18.957 1.00 92.00 270 CYS A O 1
ATOM 2090 N N . VAL A 1 271 ? 1.616 7.040 18.564 1.00 94.56 271 VAL A N 1
ATOM 2091 C CA . VAL A 1 271 ? 1.064 6.193 19.644 1.00 94.56 271 VAL A CA 1
ATOM 2092 C C . VAL A 1 271 ? 1.174 4.699 19.352 1.00 94.56 271 VAL A C 1
ATOM 2094 O O . VAL A 1 271 ? 1.026 3.891 20.266 1.00 94.56 271 VAL A O 1
ATOM 2097 N N . TYR A 1 272 ? 1.433 4.326 18.100 1.00 92.88 272 TYR A N 1
ATOM 2098 C CA . TYR A 1 272 ? 1.588 2.936 17.706 1.00 92.88 272 TYR A CA 1
ATOM 2099 C C . TYR A 1 272 ? 3.009 2.437 17.955 1.00 92.88 272 TYR A C 1
ATOM 2101 O O . TYR A 1 272 ? 3.972 3.093 17.579 1.00 92.88 272 TYR A O 1
ATOM 2109 N N . GLY A 1 273 ? 3.144 1.244 18.534 1.00 89.50 273 GLY A N 1
ATOM 2110 C CA . GLY A 1 273 ? 4.454 0.679 18.872 1.00 89.50 273 GLY A CA 1
ATOM 2111 C C . GLY A 1 273 ? 5.319 0.276 17.671 1.00 89.50 273 GLY A C 1
ATOM 2112 O O . GLY A 1 273 ? 6.507 0.037 17.860 1.00 89.50 273 GLY A O 1
ATOM 2113 N N . ALA A 1 274 ? 4.750 0.184 16.462 1.00 89.19 274 ALA A N 1
ATOM 2114 C CA . ALA A 1 274 ? 5.519 -0.058 15.234 1.00 89.19 274 ALA A CA 1
ATOM 2115 C C . ALA A 1 274 ? 6.115 1.229 14.628 1.00 89.19 274 ALA A C 1
ATOM 2117 O O . ALA A 1 274 ? 6.879 1.154 13.666 1.00 89.19 274 ALA A O 1
ATOM 2118 N N . ASP A 1 275 ? 5.762 2.396 15.174 1.00 89.81 275 ASP A N 1
ATOM 2119 C CA . ASP A 1 275 ? 6.366 3.677 14.818 1.00 89.81 275 ASP A CA 1
ATOM 2120 C C . ASP A 1 275 ? 7.728 3.805 15.512 1.00 89.81 275 ASP A C 1
ATOM 2122 O O . ASP A 1 275 ? 7.808 3.729 16.738 1.00 89.81 275 ASP A O 1
ATOM 2126 N N . GLU A 1 276 ? 8.813 4.006 14.759 1.00 85.06 276 GLU A N 1
ATOM 2127 C CA . GLU A 1 276 ? 10.161 4.106 15.344 1.00 85.06 276 GLU A CA 1
ATOM 2128 C C . GLU A 1 276 ? 10.335 5.352 16.229 1.00 85.06 276 GLU A C 1
ATOM 2130 O O . GLU A 1 276 ? 11.195 5.381 17.111 1.00 85.06 276 GLU A O 1
ATOM 2135 N N . ARG A 1 277 ? 9.464 6.355 16.062 1.00 87.31 277 ARG A N 1
ATOM 2136 C CA . ARG A 1 277 ? 9.419 7.567 16.890 1.00 87.31 277 ARG A CA 1
ATOM 2137 C C . ARG A 1 277 ? 8.689 7.327 18.219 1.00 87.31 277 ARG A C 1
ATOM 2139 O O . ARG A 1 277 ? 8.704 8.199 19.096 1.00 87.31 277 ARG A O 1
ATOM 2146 N N . HIS A 1 278 ? 8.030 6.176 18.385 1.00 90.62 278 HIS A N 1
ATOM 2147 C CA . HIS A 1 278 ? 7.358 5.802 19.625 1.00 90.62 278 HIS A CA 1
ATOM 2148 C C . HIS A 1 278 ? 8.358 5.673 20.779 1.00 90.62 278 HIS A C 1
ATOM 2150 O O . HIS A 1 278 ? 9.411 5.049 20.662 1.00 90.62 278 HIS A O 1
ATOM 2156 N N . ASN A 1 279 ? 8.012 6.224 21.941 1.00 90.81 279 ASN A N 1
ATOM 2157 C CA . ASN A 1 279 ? 8.817 6.079 23.146 1.00 90.81 279 ASN A CA 1
ATOM 2158 C C . ASN A 1 279 ? 7.931 6.014 24.397 1.00 90.81 279 ASN A C 1
ATOM 2160 O O . ASN A 1 279 ? 6.732 6.275 24.348 1.00 90.81 279 ASN A O 1
ATOM 2164 N N . ALA A 1 280 ? 8.538 5.707 25.546 1.00 90.19 280 ALA A N 1
ATOM 2165 C CA . ALA A 1 280 ? 7.828 5.524 26.817 1.00 90.19 280 ALA A CA 1
ATOM 2166 C C . ALA A 1 280 ? 7.035 6.757 27.300 1.00 90.19 280 ALA A C 1
ATOM 2168 O O . ALA A 1 280 ? 6.189 6.634 28.185 1.00 90.19 280 ALA A O 1
ATOM 2169 N N . THR A 1 281 ? 7.313 7.949 26.764 1.00 92.38 281 THR A N 1
ATOM 2170 C CA . THR A 1 281 ? 6.573 9.175 27.096 1.00 92.38 281 THR A CA 1
ATOM 2171 C C . THR A 1 281 ? 5.419 9.455 26.139 1.00 92.38 281 THR A C 1
ATOM 2173 O O . THR A 1 281 ? 4.563 10.282 26.462 1.00 92.38 281 THR A O 1
ATOM 2176 N N . THR A 1 282 ? 5.355 8.760 25.000 1.00 93.50 282 THR A N 1
ATOM 2177 C CA . THR A 1 282 ? 4.267 8.894 24.038 1.00 93.50 282 THR A CA 1
ATOM 2178 C C . THR A 1 282 ? 2.957 8.422 24.662 1.00 93.50 282 THR A C 1
ATOM 2180 O O . THR A 1 282 ? 2.854 7.312 25.181 1.00 93.50 282 THR A O 1
ATOM 2183 N N . LYS A 1 283 ? 1.934 9.279 24.619 1.00 92.88 283 LYS A N 1
ATOM 2184 C CA . LYS A 1 283 ? 0.605 8.997 25.172 1.00 92.88 283 LYS A CA 1
ATOM 2185 C C . LYS A 1 283 ? -0.466 9.317 24.143 1.00 92.88 283 LYS A C 1
ATOM 2187 O O . LYS A 1 283 ? -0.436 10.380 23.530 1.00 92.88 283 LYS A O 1
ATOM 2192 N N . GLY A 1 284 ? -1.417 8.401 23.996 1.00 95.06 284 GLY A N 1
ATOM 2193 C CA . GLY A 1 284 ? -2.638 8.611 23.228 1.00 95.06 284 GLY A CA 1
ATOM 2194 C C . GLY A 1 284 ? -3.827 8.862 24.144 1.00 95.06 284 GLY A C 1
ATOM 2195 O O . GLY A 1 284 ? -3.908 8.304 25.239 1.00 95.06 284 GLY A O 1
ATOM 2196 N N . GLU A 1 285 ? -4.763 9.687 23.692 1.00 97.50 285 GLU A N 1
ATOM 2197 C CA . GLU A 1 285 ? -6.068 9.828 24.325 1.00 97.50 285 GLU A CA 1
ATOM 2198 C C . GLU A 1 285 ? -7.025 8.770 23.763 1.00 97.50 285 GLU A C 1
ATOM 2200 O O . GLU A 1 285 ? -7.220 8.693 22.550 1.00 97.50 285 GLU A O 1
ATOM 2205 N N . VAL A 1 286 ? -7.644 7.970 24.633 1.00 98.19 286 VAL A N 1
ATOM 2206 C CA . VAL A 1 286 ? -8.682 7.018 24.217 1.00 98.19 286 VAL A CA 1
ATOM 2207 C C . VAL A 1 286 ? -9.926 7.787 23.782 1.00 98.19 286 VAL A C 1
ATOM 2209 O O . VAL A 1 286 ? -10.477 8.593 24.534 1.00 98.19 286 VAL A O 1
ATOM 2212 N N . LYS A 1 287 ? -10.388 7.515 22.565 1.00 98.56 287 LYS A N 1
ATOM 2213 C CA . LYS A 1 287 ? -11.597 8.080 21.970 1.00 98.56 287 LYS A CA 1
ATOM 2214 C C . LYS A 1 287 ? -12.474 6.971 21.405 1.00 98.56 287 LYS A C 1
ATOM 2216 O O . LYS A 1 287 ? -12.015 5.867 21.124 1.00 98.56 287 LYS A O 1
ATOM 2221 N N . GLN A 1 288 ? -13.747 7.292 21.208 1.00 98.50 288 GLN A N 1
ATOM 2222 C CA . GLN A 1 288 ? -14.716 6.414 20.565 1.00 98.50 288 GLN A CA 1
ATOM 2223 C C . GLN A 1 288 ? -15.463 7.180 19.478 1.00 98.50 288 GLN A C 1
ATOM 2225 O O . GLN A 1 288 ? -15.827 8.343 19.664 1.00 98.50 288 GLN A O 1
ATOM 2230 N N . ALA A 1 289 ? -15.707 6.514 18.354 1.00 98.25 289 ALA A N 1
ATOM 2231 C CA . ALA A 1 289 ? -16.554 7.006 17.280 1.00 98.25 289 ALA A CA 1
ATOM 2232 C C . ALA A 1 289 ? -17.636 5.969 16.973 1.00 98.25 289 ALA A C 1
ATOM 2234 O O . ALA A 1 289 ? -17.328 4.807 16.718 1.00 98.25 289 ALA A O 1
ATOM 2235 N N . PHE A 1 290 ? -18.900 6.390 16.989 1.00 98.19 290 PHE A N 1
ATOM 2236 C CA . PHE A 1 290 ? -20.040 5.517 16.707 1.00 98.19 290 PHE A CA 1
ATOM 2237 C C . PHE A 1 290 ? -20.466 5.617 15.241 1.00 98.19 290 PHE A C 1
ATOM 2239 O O . PHE A 1 290 ? -20.448 6.695 14.644 1.00 98.19 290 PHE A O 1
ATOM 2246 N N . ALA A 1 291 ? -20.880 4.488 14.674 1.00 97.50 291 ALA A N 1
ATOM 2247 C CA . ALA A 1 291 ? -21.306 4.352 13.292 1.00 97.50 291 ALA A CA 1
ATOM 2248 C C . ALA A 1 291 ? -22.754 3.851 13.220 1.00 97.50 291 ALA A C 1
ATOM 2250 O O . ALA A 1 291 ? -23.111 2.823 13.788 1.00 97.50 291 ALA A O 1
ATOM 2251 N N . CYS A 1 292 ? -23.600 4.564 12.472 1.00 95.69 292 CYS A N 1
ATOM 2252 C CA . CYS A 1 292 ? -25.013 4.195 12.317 1.00 95.69 292 CYS A CA 1
ATOM 2253 C C . CYS A 1 292 ? -25.260 3.148 11.219 1.00 95.69 292 CYS A C 1
ATOM 2255 O O . CYS A 1 292 ? -26.362 2.604 11.140 1.00 95.69 292 CYS A O 1
ATOM 2257 N N . ARG A 1 293 ? -24.283 2.924 10.331 1.00 95.56 293 ARG A N 1
ATOM 2258 C CA . ARG A 1 293 ? -24.423 2.053 9.155 1.00 95.56 293 ARG A CA 1
ATOM 2259 C C . ARG A 1 293 ? -23.405 0.930 9.163 1.00 95.56 293 ARG A C 1
ATOM 2261 O O . ARG A 1 293 ? -23.790 -0.223 9.304 1.00 95.56 293 ARG A O 1
ATOM 2268 N N . GLU A 1 294 ? -22.134 1.282 9.034 1.00 97.00 294 GLU A N 1
ATOM 2269 C CA . GLU A 1 294 ? -21.062 0.319 8.818 1.00 97.00 294 GLU A CA 1
ATOM 2270 C C . GLU A 1 294 ? -19.756 0.781 9.460 1.00 97.00 294 GLU A C 1
ATOM 2272 O O . GLU A 1 294 ? -19.518 1.978 9.640 1.00 97.00 294 GLU A O 1
ATOM 2277 N N . VAL A 1 295 ? -18.918 -0.199 9.787 1.00 98.12 295 VAL A N 1
ATOM 2278 C CA . VAL A 1 295 ? -17.523 -0.025 10.182 1.00 98.12 295 VAL A CA 1
ATOM 2279 C C . VAL A 1 295 ? -16.695 -0.779 9.150 1.00 98.12 295 VAL A C 1
ATOM 2281 O O . VAL A 1 295 ? -16.875 -1.984 8.986 1.00 98.12 295 VAL A O 1
ATOM 2284 N N . ILE A 1 296 ? -15.811 -0.071 8.448 1.00 98.00 296 ILE A N 1
ATOM 2285 C CA . ILE A 1 296 ? -14.923 -0.643 7.432 1.00 98.00 296 ILE A CA 1
ATOM 2286 C C . ILE A 1 296 ? -13.514 -0.685 8.017 1.00 98.00 296 ILE A C 1
ATOM 2288 O O . ILE A 1 296 ? -12.999 0.339 8.466 1.00 98.00 296 ILE A O 1
ATOM 2292 N N . VAL A 1 297 ? -12.888 -1.862 8.014 1.00 97.44 297 VAL A N 1
ATOM 2293 C CA . VAL A 1 297 ? -11.511 -2.044 8.487 1.00 97.44 297 VAL A CA 1
ATOM 2294 C C . VAL A 1 297 ? -10.591 -2.179 7.281 1.00 97.44 297 VAL A C 1
ATOM 2296 O O . VAL A 1 297 ? -10.654 -3.169 6.560 1.00 97.44 297 VAL A O 1
ATOM 2299 N N . ALA A 1 298 ? -9.719 -1.191 7.087 1.00 96.06 298 ALA A N 1
ATOM 2300 C CA . ALA A 1 298 ? -8.752 -1.137 5.989 1.00 96.06 298 ALA A CA 1
ATOM 2301 C C . ALA A 1 298 ? -7.308 -0.975 6.508 1.00 96.06 298 ALA A C 1
ATOM 2303 O O . ALA A 1 29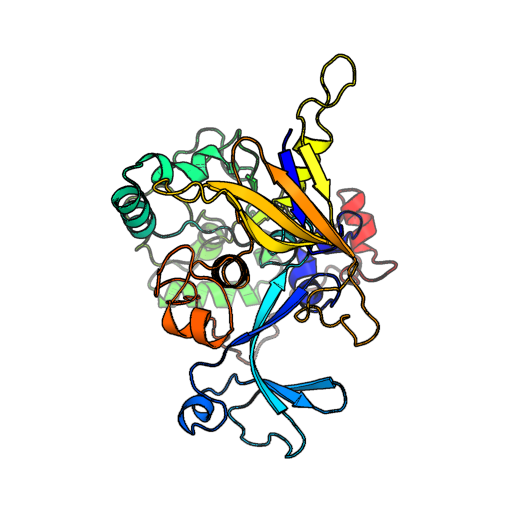8 ? -6.513 -0.232 5.947 1.00 96.06 298 ALA A O 1
ATOM 2304 N N . GLY A 1 299 ? -6.962 -1.659 7.605 1.00 93.06 299 GLY A N 1
ATOM 2305 C CA . GLY A 1 299 ? -5.665 -1.523 8.291 1.00 93.06 299 GLY A CA 1
ATOM 2306 C C . GLY A 1 299 ? -4.467 -2.207 7.613 1.00 93.06 299 GLY A C 1
ATOM 2307 O O . GLY A 1 299 ? -3.413 -2.329 8.226 1.00 93.06 299 GLY A O 1
ATOM 2308 N N . GLY A 1 300 ? -4.608 -2.708 6.384 1.00 93.75 300 GLY A N 1
ATOM 2309 C CA . GLY A 1 300 ? -3.560 -3.488 5.715 1.00 93.75 300 GLY A CA 1
ATOM 2310 C C . GLY A 1 300 ? -3.278 -4.844 6.381 1.00 93.75 300 GLY A C 1
ATOM 2311 O O . GLY A 1 300 ? -3.790 -5.149 7.459 1.00 93.75 300 GLY A O 1
ATOM 2312 N N . ALA A 1 301 ? -2.471 -5.679 5.718 1.00 93.69 301 ALA A N 1
ATOM 2313 C CA . ALA A 1 301 ? -2.290 -7.099 6.055 1.00 93.69 301 ALA A CA 1
ATOM 2314 C C . ALA A 1 301 ? -1.816 -7.377 7.496 1.00 93.69 301 ALA A C 1
ATOM 2316 O O . ALA A 1 301 ? -2.119 -8.439 8.033 1.00 93.69 301 ALA A O 1
ATOM 2317 N N . PHE A 1 302 ? -1.112 -6.431 8.127 1.00 92.38 302 PHE A N 1
ATOM 2318 C CA . PHE A 1 302 ? -0.619 -6.572 9.500 1.00 92.38 302 PHE A CA 1
ATOM 2319 C C . PHE A 1 302 ? -1.616 -6.093 10.560 1.00 92.38 302 PHE A C 1
ATOM 2321 O O . PHE A 1 302 ? -1.798 -6.773 11.569 1.00 92.38 302 PHE A O 1
ATOM 2328 N N . ASN A 1 303 ? -2.280 -4.949 10.356 1.00 94.19 303 ASN A N 1
ATOM 2329 C CA . ASN A 1 303 ? -3.089 -4.352 11.421 1.00 94.19 303 ASN A CA 1
ATOM 2330 C C . ASN A 1 303 ? -4.558 -4.771 11.367 1.00 94.19 303 ASN A C 1
ATOM 2332 O O . ASN A 1 303 ? -5.189 -4.814 12.420 1.00 94.19 303 ASN A O 1
ATOM 2336 N N . TRP A 1 304 ? -5.130 -5.097 10.198 1.00 95.50 304 TRP A N 1
ATOM 2337 C CA . TRP A 1 304 ? -6.536 -5.527 10.156 1.00 95.50 304 TRP A CA 1
ATOM 2338 C C . TRP A 1 304 ? -6.796 -6.785 11.008 1.00 95.50 304 TRP A C 1
ATOM 2340 O O . TRP A 1 304 ? -7.779 -6.769 11.756 1.00 95.50 304 TRP A O 1
ATOM 2350 N N . PRO A 1 305 ? -5.933 -7.830 11.006 1.00 96.75 305 PRO A N 1
ATOM 2351 C CA . PRO A 1 305 ? -6.152 -8.995 11.853 1.00 96.75 305 PRO A CA 1
ATOM 2352 C C . PRO A 1 305 ? -5.984 -8.664 13.334 1.00 96.75 305 PRO A C 1
ATOM 2354 O O . PRO A 1 305 ? -6.778 -9.125 14.148 1.00 96.75 305 PRO A O 1
ATOM 2357 N N . GLN A 1 306 ? -5.007 -7.814 13.675 1.00 95.81 306 GLN A N 1
ATOM 2358 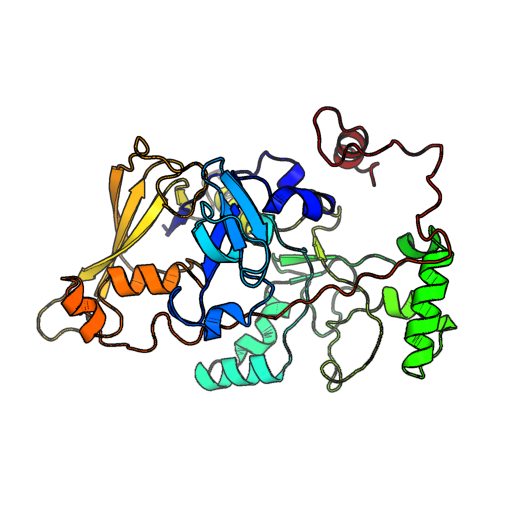C CA . GLN A 1 306 ? -4.796 -7.343 15.045 1.00 95.81 306 GLN A CA 1
ATOM 2359 C C . GLN A 1 306 ? -6.037 -6.614 15.574 1.00 95.81 306 GLN A C 1
ATOM 2361 O O . GLN A 1 306 ? -6.490 -6.906 16.677 1.00 95.81 306 GLN A O 1
ATOM 2366 N N . ILE A 1 307 ? -6.617 -5.702 14.785 1.00 97.94 307 ILE A N 1
ATOM 2367 C CA . ILE A 1 307 ? -7.844 -4.990 15.159 1.00 97.94 307 ILE A CA 1
ATOM 2368 C C . ILE A 1 307 ? -8.976 -5.991 15.397 1.00 97.94 307 ILE A C 1
ATOM 2370 O O . ILE A 1 307 ? -9.657 -5.890 16.414 1.00 97.94 307 ILE A O 1
ATOM 2374 N N . LEU A 1 308 ? -9.178 -6.974 14.511 1.00 98.31 308 LEU A N 1
ATOM 2375 C CA . LEU A 1 308 ? -10.228 -7.980 14.703 1.00 98.31 308 LEU A CA 1
ATOM 2376 C C . LEU A 1 308 ? -10.013 -8.820 15.965 1.00 98.31 308 LEU A C 1
ATOM 2378 O O . LEU A 1 308 ? -10.951 -8.962 16.750 1.00 98.31 308 LEU A O 1
ATOM 2382 N N . GLN A 1 309 ? -8.793 -9.303 16.203 1.00 98.12 309 GLN A N 1
ATOM 2383 C CA . GLN A 1 309 ? -8.455 -10.092 17.389 1.00 98.12 309 GLN A CA 1
ATOM 2384 C C . GLN A 1 309 ? -8.687 -9.290 18.675 1.00 98.12 309 GLN A C 1
ATOM 2386 O O . GLN A 1 309 ? -9.392 -9.756 19.564 1.00 98.12 309 GLN A O 1
ATOM 2391 N N . LEU A 1 310 ? -8.216 -8.038 18.741 1.00 97.69 310 LEU A N 1
ATOM 2392 C CA . LEU A 1 310 ? -8.475 -7.125 19.868 1.00 97.69 310 LEU A CA 1
ATOM 2393 C C . LEU A 1 310 ? -9.964 -6.786 20.049 1.00 97.69 310 LEU A C 1
ATOM 2395 O O . LEU A 1 310 ? -10.377 -6.333 21.117 1.00 97.69 310 LEU A O 1
ATOM 2399 N N . SER A 1 311 ? -10.775 -7.013 19.016 1.00 98.25 311 SER A N 1
ATOM 2400 C CA . SER A 1 311 ? -12.230 -6.853 19.042 1.00 98.25 311 SER A CA 1
ATOM 2401 C C . SER A 1 311 ? -12.979 -8.149 19.371 1.00 98.25 311 SER A C 1
ATOM 2403 O O . SER A 1 311 ? -14.206 -8.163 19.306 1.00 98.25 311 SER A O 1
ATOM 2405 N N . GLY A 1 312 ? -12.271 -9.238 19.686 1.00 97.94 312 GLY A N 1
ATOM 2406 C CA . GLY A 1 312 ? -12.867 -10.535 20.005 1.00 97.94 312 GLY A CA 1
ATOM 2407 C C . GLY A 1 312 ? -13.182 -11.422 18.798 1.00 97.94 312 GLY A C 1
ATOM 2408 O O . GLY A 1 312 ? -13.962 -12.364 18.924 1.00 97.94 312 GLY A O 1
ATOM 2409 N N . ILE A 1 313 ? -12.623 -11.132 17.622 1.00 98.06 313 ILE A N 1
ATOM 2410 C CA . ILE A 1 313 ? -12.814 -11.919 16.397 1.00 98.06 313 ILE A CA 1
ATOM 2411 C C . ILE A 1 313 ? -11.485 -12.586 16.022 1.00 98.06 313 ILE A C 1
ATOM 2413 O O . ILE A 1 313 ? -10.577 -11.932 15.513 1.00 98.06 313 ILE A O 1
ATOM 2417 N N . GLY A 1 314 ? -11.362 -13.889 16.269 1.00 98.19 314 GLY A N 1
ATOM 2418 C CA . GLY A 1 314 ? -10.104 -14.623 16.111 1.00 98.19 314 GLY A CA 1
ATOM 2419 C C . GLY A 1 314 ? -10.176 -16.043 16.663 1.00 98.19 314 GLY A C 1
ATOM 2420 O O . GLY A 1 314 ? -11.269 -16.542 16.911 1.00 98.19 314 GLY A O 1
ATOM 2421 N N . ASN A 1 315 ? -9.030 -16.703 16.847 1.00 98.25 315 ASN A N 1
ATOM 2422 C CA . ASN A 1 315 ? -8.983 -18.021 17.485 1.00 98.25 315 ASN A CA 1
ATOM 2423 C C . ASN A 1 315 ? -9.426 -17.919 18.954 1.00 98.25 315 ASN A C 1
ATOM 2425 O O . ASN A 1 315 ? -8.823 -17.176 19.725 1.00 98.25 315 ASN A O 1
ATOM 2429 N N . ARG A 1 316 ? -10.461 -18.671 19.339 1.00 98.50 316 ARG A N 1
ATOM 2430 C CA . ARG A 1 316 ? -11.007 -18.658 20.702 1.00 98.50 316 ARG A CA 1
ATOM 2431 C C . ARG A 1 316 ? -9.951 -18.846 21.788 1.00 98.50 316 ARG A C 1
ATOM 2433 O O . ARG A 1 316 ? -9.923 -18.049 22.720 1.00 98.50 316 ARG A O 1
ATOM 2440 N N . GLU A 1 317 ? -9.109 -19.870 21.679 1.00 98.12 317 GLU A N 1
ATOM 2441 C CA . GLU A 1 317 ? -8.156 -20.219 22.735 1.00 98.12 317 GLU A CA 1
ATOM 2442 C C . GLU A 1 317 ? -7.128 -19.101 22.970 1.00 98.12 317 GLU A C 1
ATOM 2444 O O . GLU A 1 317 ? -6.820 -18.771 24.114 1.00 98.12 317 GLU A O 1
ATOM 2449 N N . GLU A 1 318 ? -6.631 -18.477 21.898 1.00 97.00 318 GLU A N 1
ATOM 2450 C CA . GLU A 1 318 ? -5.719 -17.331 21.978 1.00 97.00 318 GLU A CA 1
ATOM 2451 C C . GLU A 1 318 ? -6.382 -16.093 22.582 1.00 97.00 318 GLU A C 1
ATOM 2453 O O . GLU A 1 318 ? -5.766 -15.396 23.388 1.00 97.00 318 GLU A O 1
ATOM 2458 N N . LEU A 1 319 ? -7.634 -15.816 22.207 1.00 98.44 319 LEU A N 1
ATOM 2459 C CA . LEU A 1 319 ? -8.381 -14.679 22.740 1.00 98.44 319 LEU A CA 1
ATOM 2460 C C . LEU A 1 319 ? -8.667 -14.848 24.236 1.00 98.44 319 LEU A C 1
ATOM 2462 O O . LEU A 1 319 ? -8.409 -13.931 25.015 1.00 98.44 319 LEU A O 1
ATOM 2466 N N . GLU A 1 320 ? -9.140 -16.025 24.649 1.00 98.31 320 GLU A N 1
ATOM 2467 C CA . GLU A 1 320 ? -9.428 -16.340 26.052 1.00 98.31 320 GLU A CA 1
ATOM 2468 C C . GLU A 1 320 ? -8.153 -16.299 26.912 1.00 98.31 320 GLU A C 1
ATOM 2470 O O . GLU A 1 320 ? -8.186 -15.780 28.026 1.00 98.31 320 GLU A O 1
ATOM 2475 N N . ALA A 1 321 ? -7.007 -16.751 26.387 1.00 98.12 321 ALA A N 1
ATOM 2476 C CA . ALA A 1 321 ? -5.715 -16.671 27.077 1.00 98.12 321 ALA A CA 1
ATOM 2477 C C . ALA A 1 321 ? -5.204 -15.231 27.296 1.00 98.12 321 ALA A C 1
ATOM 2479 O O . ALA A 1 321 ? -4.327 -15.013 28.133 1.00 98.12 321 ALA A O 1
ATOM 2480 N N . LEU A 1 322 ? -5.731 -14.259 26.545 1.00 97.75 322 LEU A N 1
ATOM 2481 C CA . LEU A 1 322 ? -5.407 -12.833 26.646 1.00 97.75 322 LEU A CA 1
ATOM 2482 C C . LEU A 1 322 ? -6.504 -12.023 27.358 1.00 97.75 322 LEU A C 1
ATOM 2484 O O . LEU A 1 322 ? -6.494 -10.794 27.285 1.00 97.75 322 LEU A O 1
ATOM 2488 N N . ASP A 1 323 ? -7.456 -12.694 28.017 1.00 98.00 323 ASP A N 1
ATOM 2489 C CA . ASP A 1 323 ? -8.631 -12.081 28.648 1.00 98.00 323 ASP A CA 1
ATOM 2490 C C . ASP A 1 323 ? -9.486 -11.244 27.668 1.00 98.00 323 ASP A C 1
ATOM 2492 O O . ASP A 1 323 ? -10.161 -10.281 28.050 1.00 98.00 323 ASP A O 1
ATOM 2496 N N . ILE A 1 324 ? -9.489 -11.611 26.380 1.00 98.00 324 ILE A N 1
ATOM 2497 C CA . ILE A 1 324 ? -10.313 -10.977 25.348 1.00 98.00 324 ILE A CA 1
ATOM 2498 C C . ILE A 1 324 ? -11.614 -11.764 25.195 1.00 98.00 324 ILE A C 1
ATOM 2500 O O . ILE A 1 324 ? -11.626 -12.951 24.872 1.00 98.00 324 ILE A O 1
ATOM 2504 N N . LYS A 1 325 ? -12.747 -11.078 25.379 1.00 96.69 325 LYS A N 1
ATOM 2505 C CA . LYS A 1 325 ? -14.072 -11.662 25.144 1.00 96.69 325 LYS A CA 1
ATOM 2506 C C . LYS A 1 325 ? -14.209 -12.109 23.684 1.00 96.69 325 LYS A C 1
ATOM 2508 O O . LYS A 1 325 ? -14.039 -11.303 22.774 1.00 96.69 325 LYS A O 1
ATOM 2513 N N . VAL A 1 326 ? -14.611 -13.360 23.471 1.00 97.38 326 VAL A N 1
ATOM 2514 C CA . VAL A 1 326 ? -14.852 -13.915 22.131 1.00 97.38 326 VAL A CA 1
ATOM 2515 C C . VAL A 1 326 ? -16.212 -13.461 21.595 1.00 97.38 326 VAL A C 1
ATOM 2517 O O . VAL A 1 326 ? -17.257 -13.831 22.127 1.00 97.38 326 VAL A O 1
ATOM 2520 N N . ILE A 1 327 ? -16.186 -12.682 20.515 1.00 96.75 327 ILE A N 1
ATOM 2521 C CA . ILE A 1 327 ? -17.345 -12.271 19.709 1.00 96.75 327 ILE A CA 1
ATOM 2522 C C . ILE A 1 327 ? -17.592 -13.275 18.579 1.00 96.75 327 ILE A C 1
ATOM 2524 O O . ILE A 1 327 ? -18.734 -13.657 18.322 1.00 96.75 327 ILE A O 1
ATOM 2528 N N . ALA A 1 328 ? -16.528 -13.715 17.904 1.00 96.19 328 ALA A N 1
ATOM 2529 C CA . ALA A 1 328 ? -16.599 -14.739 16.869 1.00 96.19 328 ALA A CA 1
ATOM 2530 C C . ALA A 1 328 ? -15.312 -15.568 16.830 1.00 96.19 328 ALA A C 1
ATOM 2532 O O . ALA A 1 328 ? -14.212 -15.026 16.724 1.00 96.19 328 ALA A O 1
ATOM 2533 N N . ASP A 1 329 ? -15.474 -16.887 16.872 1.00 97.69 329 ASP A N 1
ATOM 2534 C CA . ASP A 1 329 ? -14.376 -17.844 16.777 1.00 97.69 329 ASP A CA 1
ATOM 2535 C C . ASP A 1 329 ? -14.017 -18.078 15.304 1.00 97.69 329 ASP A C 1
ATOM 2537 O O . ASP A 1 329 ? -14.682 -18.829 14.588 1.00 97.69 329 ASP A O 1
ATOM 2541 N N . LEU A 1 330 ? -13.011 -17.346 14.831 1.00 97.50 330 LEU A N 1
ATOM 2542 C CA . LEU A 1 330 ? -12.501 -17.375 13.463 1.00 97.50 330 LEU A CA 1
ATOM 2543 C C . LEU A 1 330 ? -10.983 -17.609 13.498 1.00 97.50 330 LEU A C 1
ATOM 2545 O O . LEU A 1 330 ? -10.207 -16.657 13.378 1.00 97.50 330 LEU A O 1
ATOM 2549 N N . PRO A 1 331 ? -10.522 -18.867 13.628 1.00 97.62 331 PRO A N 1
ATOM 2550 C CA . PRO A 1 331 ? -9.105 -19.179 13.829 1.00 97.62 331 PRO A CA 1
ATOM 2551 C C . PRO A 1 331 ? -8.195 -18.813 12.645 1.00 97.62 331 PRO A C 1
ATOM 2553 O O . PRO A 1 331 ? -6.977 -18.767 12.802 1.00 97.62 331 PRO A O 1
ATOM 2556 N N . GLY A 1 332 ? -8.768 -18.529 11.470 1.00 96.75 332 GLY A N 1
ATOM 2557 C CA . GLY A 1 332 ? -8.033 -18.042 10.299 1.00 96.75 332 GLY A CA 1
ATOM 2558 C C . GLY A 1 332 ? -7.608 -16.570 10.376 1.00 96.75 332 GLY A C 1
ATOM 2559 O O . GLY A 1 332 ? -6.751 -16.154 9.599 1.00 96.75 332 GLY A O 1
ATOM 2560 N N . VAL A 1 333 ? -8.166 -15.769 11.294 1.00 97.50 333 VAL A N 1
ATOM 2561 C CA . VAL A 1 333 ? -7.780 -14.355 11.442 1.00 97.50 333 VAL A CA 1
ATOM 2562 C C . VAL A 1 333 ? -6.323 -14.263 11.893 1.00 97.50 333 VAL A C 1
ATOM 2564 O O . VAL A 1 333 ? -5.938 -14.829 12.914 1.00 97.50 333 VAL A O 1
ATOM 2567 N N . GLY A 1 334 ? -5.514 -13.535 11.120 1.00 94.06 334 GLY A N 1
ATOM 2568 C CA . GLY A 1 334 ? -4.079 -13.364 11.372 1.00 94.06 334 GLY A CA 1
ATOM 2569 C C . GLY A 1 334 ? -3.221 -14.526 10.873 1.00 94.06 334 GLY A C 1
ATOM 2570 O O . GLY A 1 334 ? -2.036 -14.592 11.190 1.00 94.06 334 GLY A O 1
ATOM 2571 N N . ARG A 1 335 ? -3.803 -15.454 10.104 1.00 92.88 335 ARG A N 1
ATOM 2572 C CA . ARG A 1 335 ? -3.105 -16.595 9.498 1.00 92.88 335 ARG A CA 1
ATOM 2573 C C . ARG A 1 335 ? -2.931 -16.396 7.998 1.00 92.88 335 ARG A C 1
ATOM 2575 O O . ARG A 1 335 ? -3.526 -15.500 7.410 1.00 92.88 335 ARG A O 1
ATOM 2582 N N . ASN A 1 336 ? -2.137 -17.279 7.391 1.00 90.88 336 ASN A N 1
ATOM 2583 C CA . ASN A 1 336 ? -1.907 -17.320 5.946 1.00 90.88 336 ASN A CA 1
ATOM 2584 C C . ASN A 1 336 ? -1.390 -15.986 5.370 1.00 90.88 336 ASN A C 1
ATOM 2586 O O . ASN A 1 336 ? -1.858 -15.527 4.329 1.00 90.88 336 ASN A O 1
ATOM 2590 N N . LEU A 1 337 ? -0.443 -15.350 6.073 1.00 90.62 337 LEU A N 1
ATOM 2591 C CA . LEU A 1 337 ? 0.274 -14.197 5.536 1.00 90.62 337 LEU A CA 1
ATOM 2592 C C . LEU A 1 337 ? 1.044 -14.638 4.288 1.00 90.62 337 LEU A C 1
ATOM 2594 O O . LEU A 1 337 ? 1.826 -15.585 4.341 1.00 90.62 337 LEU A O 1
ATOM 2598 N N . GLN A 1 338 ? 0.809 -13.933 3.190 1.00 89.62 338 GLN A N 1
ATOM 2599 C CA . GLN A 1 338 ? 1.474 -14.127 1.909 1.00 89.62 338 GLN A CA 1
ATOM 2600 C C . GLN A 1 338 ? 2.138 -12.811 1.510 1.00 89.62 338 GLN A C 1
ATOM 2602 O O . GLN A 1 338 ? 1.634 -11.735 1.843 1.00 89.62 338 GLN A O 1
ATOM 2607 N N . ASP A 1 339 ? 3.269 -12.908 0.825 1.00 89.44 339 ASP A N 1
ATOM 2608 C CA . ASP A 1 339 ? 3.986 -11.778 0.239 1.00 89.44 339 ASP A CA 1
ATOM 2609 C C . ASP A 1 339 ? 4.743 -12.281 -1.002 1.00 89.44 339 ASP A C 1
ATOM 2611 O O . ASP A 1 339 ? 4.954 -13.489 -1.158 1.00 89.44 339 ASP A O 1
ATOM 2615 N N . ASN A 1 340 ? 5.164 -11.364 -1.868 1.00 89.25 340 ASN A N 1
ATOM 2616 C CA . ASN A 1 340 ? 5.997 -11.691 -3.020 1.00 89.25 340 ASN A CA 1
ATOM 2617 C C . ASN A 1 340 ? 7.466 -11.628 -2.605 1.00 89.25 340 ASN A C 1
ATOM 2619 O O . ASN A 1 340 ? 7.970 -10.578 -2.211 1.00 89.25 340 ASN A O 1
ATOM 2623 N N . GLN A 1 341 ? 8.167 -12.759 -2.692 1.00 82.81 341 GLN A N 1
ATOM 2624 C CA . GLN A 1 341 ? 9.568 -12.808 -2.295 1.00 82.81 341 GLN A CA 1
ATOM 2625 C C . GLN A 1 341 ? 10.452 -12.159 -3.363 1.00 82.81 341 GLN A C 1
ATOM 2627 O O . GLN A 1 341 ? 10.650 -12.709 -4.445 1.00 82.81 341 GLN A O 1
ATOM 2632 N N . GLU A 1 342 ? 11.039 -11.016 -3.024 1.00 83.56 342 GLU A N 1
ATOM 2633 C CA . GLU A 1 342 ? 12.062 -10.369 -3.839 1.00 83.56 342 GLU A CA 1
ATOM 2634 C C . GLU A 1 342 ? 13.461 -10.881 -3.460 1.00 83.56 342 GLU A C 1
ATOM 2636 O O . GLU A 1 342 ? 13.774 -11.101 -2.282 1.00 83.56 342 GLU A O 1
ATOM 2641 N N . TYR A 1 343 ? 14.316 -11.075 -4.466 1.00 79.06 343 TYR A N 1
ATOM 2642 C CA . TYR A 1 343 ? 15.732 -11.380 -4.278 1.00 79.06 343 TYR A CA 1
ATOM 2643 C C . TYR A 1 343 ? 16.578 -10.608 -5.301 1.00 79.06 343 TYR A C 1
ATOM 2645 O O . TYR A 1 343 ? 16.560 -10.953 -6.487 1.00 79.06 343 TYR A O 1
ATOM 2653 N N . PRO A 1 344 ? 17.332 -9.576 -4.880 1.00 81.12 344 PRO A N 1
ATOM 2654 C CA . PRO A 1 344 ? 18.163 -8.817 -5.800 1.00 81.12 344 PRO A CA 1
ATOM 2655 C C . PRO A 1 344 ? 19.388 -9.636 -6.220 1.00 81.12 344 PRO A C 1
ATOM 2657 O O . PRO A 1 344 ? 20.141 -10.141 -5.385 1.00 81.12 344 PRO A O 1
ATOM 2660 N N . VAL A 1 345 ? 19.631 -9.716 -7.528 1.00 81.88 345 VAL A N 1
ATOM 2661 C CA . VAL A 1 345 ? 20.873 -10.260 -8.088 1.00 81.88 345 VAL A CA 1
ATOM 2662 C C . VAL A 1 345 ? 21.781 -9.092 -8.449 1.00 81.88 345 VAL A C 1
ATOM 2664 O O . VAL A 1 345 ? 21.492 -8.331 -9.369 1.00 81.88 345 VAL A O 1
ATOM 2667 N N . VAL A 1 346 ? 22.883 -8.939 -7.713 1.00 85.19 346 VAL A N 1
ATOM 2668 C CA . VAL A 1 346 ? 23.846 -7.851 -7.926 1.00 85.19 346 VAL A CA 1
ATOM 2669 C C . VAL A 1 346 ? 25.080 -8.391 -8.638 1.00 85.19 346 VAL A C 1
ATOM 2671 O O . VAL A 1 346 ? 25.693 -9.362 -8.195 1.00 85.19 346 VAL A O 1
ATOM 2674 N N . GLY A 1 347 ? 25.452 -7.748 -9.744 1.00 83.81 347 GLY A N 1
ATOM 2675 C CA . GLY A 1 347 ? 26.630 -8.083 -10.539 1.00 83.81 347 GLY A CA 1
ATOM 2676 C C . GLY A 1 347 ? 27.559 -6.886 -10.700 1.00 83.81 347 GLY A C 1
ATOM 2677 O O . GLY A 1 347 ? 27.118 -5.741 -10.746 1.00 83.81 347 GLY A O 1
ATOM 2678 N N . HIS A 1 348 ? 28.860 -7.153 -10.804 1.00 86.38 348 HIS A N 1
ATOM 2679 C CA . HIS A 1 348 ? 29.847 -6.136 -11.153 1.00 86.38 348 HIS A CA 1
ATOM 2680 C C . HIS A 1 348 ? 30.035 -6.139 -12.669 1.00 86.38 348 HIS A C 1
ATOM 2682 O O . HIS A 1 348 ? 30.513 -7.124 -13.237 1.00 86.38 348 HIS A O 1
ATOM 2688 N N . ALA A 1 349 ? 29.665 -5.043 -13.324 1.00 84.12 349 ALA A N 1
ATOM 2689 C CA . ALA A 1 349 ? 29.922 -4.874 -14.746 1.00 84.12 349 ALA A CA 1
ATOM 2690 C C . ALA A 1 349 ? 31.413 -4.580 -14.992 1.00 84.12 349 ALA A C 1
ATOM 2692 O O . ALA A 1 349 ? 32.049 -3.846 -14.238 1.00 84.12 349 ALA A O 1
ATOM 2693 N N . GLN A 1 350 ? 31.971 -5.144 -16.069 1.00 85.31 350 GLN A N 1
ATOM 2694 C CA . GLN A 1 350 ? 33.315 -4.781 -16.551 1.00 85.31 350 GLN A CA 1
ATOM 2695 C C . GLN A 1 350 ? 33.321 -3.443 -17.308 1.00 85.31 350 GLN A C 1
ATOM 2697 O O . GLN A 1 350 ? 34.378 -2.851 -17.513 1.00 85.31 350 GLN A O 1
ATOM 2702 N N . LEU A 1 351 ? 32.142 -2.990 -17.735 1.00 82.06 351 LEU A N 1
ATOM 2703 C CA . LEU A 1 351 ? 31.912 -1.744 -18.454 1.00 82.06 351 LEU A CA 1
ATOM 2704 C C . LEU A 1 351 ? 31.190 -0.755 -17.539 1.00 82.06 351 LEU A C 1
ATOM 2706 O O . LEU A 1 351 ? 30.436 -1.163 -16.654 1.00 82.06 351 LEU A O 1
ATOM 2710 N N . ASN A 1 352 ? 31.400 0.542 -17.769 1.00 80.50 352 ASN A N 1
ATOM 2711 C CA . ASN A 1 352 ? 30.609 1.557 -17.092 1.00 80.50 352 ASN A CA 1
ATOM 2712 C C . ASN A 1 352 ? 29.203 1.605 -17.709 1.00 80.50 352 ASN A C 1
ATOM 2714 O O . ASN A 1 352 ? 29.067 1.871 -18.900 1.00 80.50 352 ASN A O 1
ATOM 2718 N N . LEU A 1 353 ? 28.184 1.333 -16.894 1.00 81.75 353 LEU A N 1
ATOM 2719 C CA . LEU A 1 353 ? 26.772 1.349 -17.287 1.00 81.75 353 LEU A CA 1
ATOM 2720 C C . LEU A 1 353 ? 26.033 2.581 -16.744 1.00 81.75 353 LEU A C 1
ATOM 2722 O O . LEU A 1 353 ? 24.806 2.593 -16.724 1.00 81.75 353 LEU A O 1
ATOM 2726 N N . THR A 1 354 ? 26.732 3.600 -16.236 1.00 76.69 354 THR A N 1
ATOM 2727 C CA . THR A 1 354 ? 26.086 4.866 -15.865 1.00 76.69 354 THR A CA 1
ATOM 2728 C C . THR A 1 354 ? 25.786 5.691 -17.109 1.00 76.69 354 THR A C 1
ATOM 2730 O O . THR A 1 354 ? 26.648 5.801 -17.978 1.00 76.69 354 THR A O 1
ATOM 2733 N N . ALA A 1 355 ? 24.607 6.314 -17.160 1.00 70.81 355 ALA A N 1
ATOM 2734 C CA . ALA A 1 355 ? 24.281 7.286 -18.200 1.00 70.81 355 ALA A CA 1
ATOM 2735 C C . ALA A 1 355 ? 25.327 8.414 -18.233 1.00 70.81 355 ALA A C 1
ATOM 2737 O O . ALA A 1 355 ? 25.813 8.840 -17.179 1.00 70.81 355 ALA A O 1
ATOM 2738 N N . GLU A 1 356 ? 25.659 8.895 -19.432 1.00 70.56 356 GLU A N 1
ATOM 2739 C CA . GLU A 1 356 ? 26.529 10.060 -19.595 1.00 70.56 356 GLU A CA 1
ATOM 2740 C C . GLU A 1 356 ? 25.784 11.298 -19.071 1.00 70.56 356 GLU A C 1
ATOM 2742 O O . GLU A 1 356 ? 24.717 11.634 -19.594 1.00 70.56 356 GLU A O 1
ATOM 2747 N N . PRO A 1 357 ? 26.282 11.981 -18.024 1.00 68.56 357 PRO A N 1
ATOM 2748 C CA . PRO A 1 357 ? 25.577 13.121 -17.459 1.00 68.56 357 PRO A CA 1
ATOM 2749 C C . PRO A 1 357 ? 25.453 14.229 -18.505 1.00 68.56 357 PRO A C 1
ATOM 2751 O O . PRO A 1 357 ? 26.459 14.667 -19.064 1.00 68.56 357 PRO A O 1
ATOM 2754 N N . ASN A 1 358 ? 24.239 14.735 -18.741 1.00 72.25 358 ASN A N 1
ATOM 2755 C CA . ASN A 1 358 ? 24.070 15.937 -19.549 1.00 72.25 358 ASN A CA 1
ATOM 2756 C C . ASN A 1 358 ? 24.784 17.102 -18.836 1.00 72.25 358 ASN A C 1
ATOM 2758 O O . ASN A 1 358 ? 24.341 17.502 -17.757 1.00 72.25 358 ASN A O 1
ATOM 2762 N N . PRO A 1 359 ? 25.849 17.687 -19.416 1.00 74.62 359 PRO A N 1
ATOM 2763 C CA . PRO A 1 359 ? 26.642 18.715 -18.742 1.00 74.62 359 PRO A CA 1
ATOM 2764 C C . PRO A 1 359 ? 25.863 20.017 -18.501 1.00 74.62 359 PRO A C 1
ATOM 2766 O O . PRO A 1 359 ? 26.314 20.864 -17.735 1.00 74.62 359 PRO A O 1
ATOM 2769 N N . ASN A 1 360 ? 24.708 20.182 -19.154 1.00 78.31 360 ASN A N 1
ATOM 2770 C CA . ASN A 1 360 ? 23.820 21.329 -18.993 1.00 78.31 360 ASN A CA 1
ATOM 2771 C C . ASN A 1 360 ? 22.624 21.041 -18.070 1.00 78.31 360 ASN A C 1
ATOM 2773 O O . ASN A 1 360 ? 21.853 21.958 -17.789 1.00 78.31 360 ASN A O 1
ATOM 2777 N N . ALA A 1 361 ? 22.438 19.795 -17.625 1.00 78.81 361 ALA A N 1
ATOM 2778 C CA . ALA A 1 361 ? 21.400 19.454 -16.661 1.00 78.81 361 ALA A CA 1
ATOM 2779 C C . ALA A 1 361 ? 21.901 19.722 -15.231 1.00 78.81 361 ALA A C 1
ATOM 2781 O O . ALA A 1 361 ? 23.073 19.469 -14.932 1.00 78.81 361 ALA A O 1
ATOM 2782 N N . PRO A 1 362 ? 21.046 20.228 -14.325 1.00 80.69 362 PRO A N 1
ATOM 2783 C CA . PRO A 1 362 ? 21.427 20.361 -12.929 1.00 80.69 362 PRO A CA 1
ATOM 2784 C C . PRO A 1 362 ? 21.640 18.987 -12.290 1.00 80.69 362 PRO A C 1
ATOM 2786 O O . PRO A 1 362 ? 20.975 18.006 -12.622 1.00 80.69 362 PRO A O 1
ATOM 2789 N N . VAL A 1 363 ? 22.558 18.927 -11.329 1.00 82.06 363 VAL A N 1
ATOM 2790 C CA . VAL A 1 363 ? 22.761 17.727 -10.516 1.00 82.06 363 VAL A CA 1
ATOM 2791 C C . VAL A 1 363 ? 21.661 17.676 -9.463 1.00 82.06 363 VAL A C 1
ATOM 2793 O O . VAL A 1 363 ? 21.635 18.513 -8.562 1.00 82.06 363 VAL A O 1
ATOM 2796 N N . CYS A 1 364 ? 20.764 16.697 -9.573 1.00 78.25 364 CYS A N 1
ATOM 2797 C CA . CYS A 1 364 ? 19.665 16.551 -8.627 1.00 78.25 364 CYS A CA 1
ATOM 2798 C C . CYS A 1 364 ? 20.181 16.168 -7.241 1.00 78.25 364 CYS A C 1
ATOM 2800 O O . CYS A 1 364 ? 20.898 15.175 -7.082 1.00 78.25 364 CYS A O 1
ATOM 2802 N N . ALA A 1 365 ? 19.754 16.917 -6.229 1.00 75.75 365 ALA A N 1
ATOM 2803 C CA . ALA A 1 365 ? 20.029 16.605 -4.832 1.00 75.75 365 ALA A CA 1
ATOM 2804 C C . ALA A 1 365 ? 19.055 15.554 -4.259 1.00 75.75 365 ALA A C 1
ATOM 2806 O O . ALA A 1 365 ? 19.131 15.234 -3.077 1.00 75.75 365 ALA A O 1
ATOM 2807 N N . LYS A 1 366 ? 18.178 14.975 -5.094 1.00 73.62 366 LYS A N 1
ATOM 2808 C CA . LYS A 1 366 ? 17.226 13.900 -4.757 1.00 73.62 366 LYS A CA 1
ATOM 2809 C C . LYS A 1 366 ? 16.257 14.304 -3.638 1.00 73.62 366 LYS A C 1
ATOM 2811 O O . LYS A 1 366 ? 16.028 13.551 -2.693 1.00 73.62 366 LYS A O 1
ATOM 2816 N N . GLY A 1 367 ? 15.721 15.515 -3.759 1.00 65.88 367 GLY A N 1
ATOM 2817 C CA . GLY A 1 367 ? 14.749 16.128 -2.859 1.00 65.88 367 GLY A CA 1
ATOM 2818 C C . GLY A 1 367 ? 15.304 16.554 -1.498 1.00 65.88 367 GLY A C 1
ATOM 2819 O O . GLY A 1 367 ? 14.535 16.761 -0.563 1.00 65.88 367 GLY A O 1
ATOM 2820 N N . GLN A 1 368 ? 16.627 16.699 -1.372 1.00 73.00 368 GLN A N 1
ATOM 2821 C CA . GLN A 1 368 ? 17.234 17.439 -0.261 1.00 73.00 368 GLN A CA 1
ATOM 2822 C C . GLN A 1 368 ? 16.895 18.943 -0.351 1.00 73.00 368 GLN A C 1
ATOM 2824 O O . GLN A 1 368 ? 16.519 19.416 -1.428 1.00 73.00 368 GLN A O 1
ATOM 2829 N N . PRO A 1 369 ? 17.029 19.715 0.748 1.00 74.12 369 PRO A N 1
ATOM 2830 C CA . PRO A 1 369 ? 16.872 21.167 0.699 1.00 74.12 369 PRO A CA 1
ATOM 2831 C C . PRO A 1 369 ? 17.715 21.793 -0.419 1.00 74.12 369 PRO A C 1
ATOM 2833 O O . PRO A 1 369 ? 18.865 21.400 -0.616 1.00 74.12 369 PRO A O 1
ATOM 2836 N N . ASP A 1 370 ? 17.126 22.753 -1.134 1.00 80.12 370 ASP A N 1
ATOM 2837 C CA . ASP A 1 370 ? 17.722 23.446 -2.285 1.00 80.12 370 ASP A CA 1
ATOM 2838 C C . ASP A 1 370 ? 18.028 22.547 -3.504 1.00 80.12 370 ASP A C 1
ATOM 2840 O O . ASP A 1 370 ? 18.914 22.864 -4.298 1.00 80.12 370 ASP A O 1
ATOM 2844 N N . 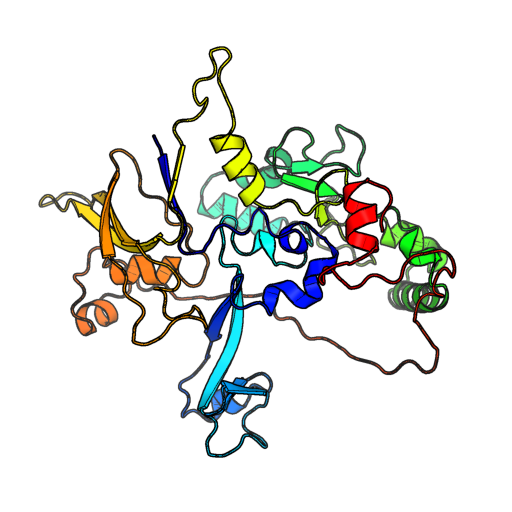ASP A 1 371 ? 17.303 21.432 -3.688 1.00 82.50 371 ASP A N 1
ATOM 2845 C CA . ASP A 1 371 ? 17.436 20.598 -4.891 1.00 82.50 371 ASP A CA 1
ATOM 2846 C C . ASP A 1 371 ? 17.040 21.378 -6.167 1.00 82.50 371 ASP A C 1
ATOM 2848 O O . ASP A 1 371 ? 15.852 21.649 -6.377 1.00 82.50 371 ASP A O 1
ATOM 2852 N N . PRO A 1 372 ? 17.990 21.687 -7.073 1.00 84.19 372 PRO A N 1
ATOM 2853 C CA . PRO A 1 372 ? 17.690 22.422 -8.300 1.00 84.19 372 PRO A CA 1
ATOM 2854 C C . PRO A 1 372 ? 16.754 21.650 -9.240 1.00 84.19 372 PRO A C 1
ATOM 2856 O O . PRO A 1 372 ? 16.032 22.264 -10.025 1.00 84.19 372 PRO A O 1
ATOM 2859 N N . CYS A 1 373 ? 16.735 20.314 -9.175 1.00 84.19 373 CYS A N 1
ATOM 2860 C CA . CYS A 1 373 ? 15.811 19.513 -9.973 1.00 84.19 373 CYS A CA 1
ATOM 2861 C C . CYS A 1 373 ? 14.378 19.606 -9.452 1.00 84.19 373 CYS A C 1
ATOM 2863 O O . CYS A 1 373 ? 13.458 19.633 -10.265 1.00 84.19 373 CYS A O 1
ATOM 2865 N N . LEU A 1 374 ? 14.185 19.714 -8.132 1.00 82.50 374 LEU A N 1
ATOM 2866 C CA . LEU A 1 374 ? 12.859 19.920 -7.552 1.00 82.50 374 LEU A CA 1
ATOM 2867 C C . LEU A 1 374 ? 12.284 21.269 -7.999 1.00 82.50 374 LEU A C 1
ATOM 2869 O O . LEU A 1 374 ? 11.151 21.320 -8.466 1.00 82.50 374 LEU A O 1
ATOM 2873 N N . GLU A 1 375 ? 13.086 22.337 -7.961 1.00 82.56 375 GLU A N 1
ATOM 2874 C CA . GLU A 1 375 ? 12.645 23.663 -8.415 1.00 82.56 375 GLU A CA 1
ATOM 2875 C C . GLU A 1 375 ? 12.259 23.671 -9.907 1.00 82.56 375 GLU A C 1
ATOM 2877 O O . GLU A 1 375 ? 11.293 24.324 -10.312 1.00 82.56 375 GLU A O 1
ATOM 2882 N N . LEU A 1 376 ? 13.009 22.958 -10.753 1.00 84.00 376 LEU A N 1
ATOM 2883 C CA . LEU A 1 376 ? 12.654 22.815 -12.165 1.00 84.00 376 LEU A CA 1
ATOM 2884 C C . LEU A 1 376 ? 11.394 21.967 -12.351 1.00 84.00 376 LEU A C 1
ATOM 2886 O O . LEU A 1 376 ? 10.544 22.321 -13.169 1.00 84.00 376 LEU A O 1
ATOM 2890 N N . TRP A 1 377 ? 11.260 20.872 -11.606 1.00 82.25 377 TRP A N 1
ATOM 2891 C CA . TRP A 1 377 ? 10.111 19.975 -11.676 1.00 82.25 377 TRP A CA 1
ATOM 2892 C C . TRP A 1 377 ? 8.815 20.692 -11.275 1.00 82.25 377 TRP A C 1
ATOM 2894 O O . TRP A 1 377 ? 7.828 20.613 -12.001 1.00 82.25 377 TRP A O 1
ATOM 2904 N N . GLU A 1 378 ? 8.843 21.517 -10.223 1.00 80.31 378 GLU A N 1
ATOM 2905 C CA . GLU A 1 378 ? 7.709 22.363 -9.810 1.00 80.31 378 GLU A CA 1
ATOM 2906 C C . GLU A 1 378 ? 7.261 23.345 -10.907 1.00 80.31 378 GLU A C 1
ATOM 2908 O O . GLU A 1 378 ? 6.102 23.760 -10.954 1.00 80.31 378 GLU A O 1
ATOM 2913 N N . LYS A 1 379 ? 8.168 23.708 -11.821 1.00 83.38 379 LYS A N 1
ATOM 2914 C CA . LYS A 1 379 ? 7.895 24.562 -12.989 1.00 83.38 379 LYS A CA 1
ATOM 2915 C C . LYS A 1 379 ? 7.525 23.764 -14.246 1.00 83.38 379 LYS A C 1
ATOM 2917 O O . LYS A 1 379 ? 7.290 24.376 -15.287 1.00 83.38 379 LYS A O 1
ATOM 2922 N N . GLY A 1 380 ? 7.496 22.431 -14.177 1.00 78.38 380 GLY A N 1
ATOM 2923 C CA . GLY A 1 380 ? 7.286 21.536 -15.321 1.00 78.38 380 GLY A CA 1
ATOM 2924 C C . GLY A 1 380 ? 8.470 21.476 -16.293 1.00 78.38 380 GLY A C 1
ATOM 2925 O O . GLY A 1 380 ? 8.286 21.163 -17.465 1.00 78.38 380 GLY A O 1
ATOM 2926 N N . LEU A 1 381 ? 9.670 21.838 -15.831 1.00 76.44 381 LEU A N 1
ATOM 2927 C CA . LEU A 1 381 ? 10.908 21.920 -16.620 1.00 76.44 381 LEU A CA 1
ATOM 2928 C C . LEU A 1 381 ? 11.994 20.944 -16.138 1.00 76.44 381 LEU A C 1
ATOM 2930 O O . LEU A 1 381 ? 13.076 20.900 -16.722 1.00 76.44 381 LEU A O 1
ATOM 2934 N N . GLY A 1 382 ? 11.747 20.248 -15.028 1.00 67.94 382 GLY A N 1
ATOM 2935 C CA . GLY A 1 382 ? 12.698 19.348 -14.381 1.00 67.94 382 GLY A CA 1
ATOM 2936 C C . GLY A 1 382 ? 12.597 17.912 -14.885 1.00 67.94 382 GLY A C 1
ATOM 2937 O O . GLY A 1 382 ? 11.621 17.581 -15.561 1.00 67.94 382 GLY A O 1
ATOM 2938 N N . PRO A 1 383 ? 13.619 17.095 -14.583 1.00 62.31 383 PRO A N 1
ATOM 2939 C CA . PRO A 1 383 ? 13.617 15.667 -14.880 1.00 62.31 383 PRO A CA 1
ATOM 2940 C C . PRO A 1 383 ? 12.548 14.888 -14.105 1.00 62.31 383 PRO A C 1
ATOM 2942 O O . PRO A 1 383 ? 12.048 15.403 -13.075 1.00 62.31 383 PRO A O 1
#

Organism: NCBI:txid2175873

Secondary structure (DSSP, 8-state):
-EEEE-SS---TT-GGGT-GGGGGTGGG-TTTEEEEEE-SS-TT-TTGGG-TT-EEE-TTS-EEESSSTT--TTPEEEEEEEEEE-STTGGGGTS--B--PPPHHHHHHHHHHHT-GGGGGHHHHHEEESSS-TT-TT--SSSSEEEB---SHHHHT-HHHHHHHHHHHHHTTS-GGGHHHHHTS-TT---TTGGG--S-----BSB-TTSPBP-HHHHHHHHHH-B-TTSSBSS-EEEE-SEEEEEEEEE--TTSPPEEEEEEEEESTT-STTSTT--TT--PEEEEEE-SS------HHHHHHHHHHHTTEE-HHHHHHTT---SEE-TTTT---------------SS--SPPP-TTS----TTSTT-HHHHHHHTT---

pLDDT: mean 89.48, std 9.01, range [55.28, 98.56]